Protein AF-A0A7X4HV16-F1 (afdb_monomer_lite)

Secondary structure (DSSP, 8-state):
-------------------------------PPP------EEE-----HHHHHHHHHH----HHHHHHHHHHHHHHTT-S-EEEEE-TTS-EEEEE-S---S-GGGGG-TT-----HHHHHHH---S-GGGGGTTS-EEEEEE-TT-SSEEEEEE-HHHHTTSSPEEEEEETTS-SSSEEEEEE--TTHHHHGGGSPPTT-HHHHHHHHHHHHHHHHHHHHTT-SS-EEETTEEP----TTTT-SEEEEETTEEEEEE-S---TT---EEETTEEE------EEBSSSEEEEEEEESS-TT--B-TTT--SB--SHHHHHHHHHHHHHHHHHHHHTT--B-HHHHHHHHHTT---PPPPSEEPBP-PPPS-TT--------EE--TT-EEE-S---HHHHHHHHHHTTT-SGGGSEEE--GGGTT-HHHHTSEEEEEEEEEEE-SS-EEEE-SS-SS-----SSPPSEEEEEEEEESTT--EEEEEEESEEES--SS-TT-GGGS-EEE-TT----HHHHHHHHHHHH------TTPPPHHHHHHHHHHHHHHHHHHHHS-HHHHHHHHHHHHHHHHTGGGSPTTEEEEEEEEE-SS-EEEEEEEEE-----

Radius of gyration: 42.61 Å; chains: 1; bounding box: 108×91×132 Å

pLDDT: mean 79.89, std 17.04, range [25.81, 97.31]

Structure (mmCIF, N/CA/C/O backbone):
data_AF-A0A7X4HV16-F1
#
_entry.id   AF-A0A7X4HV16-F1
#
loop_
_atom_site.group_PDB
_atom_site.id
_atom_site.type_symbol
_atom_site.label_atom_id
_atom_site.label_alt_id
_atom_site.label_comp_id
_atom_site.label_asym_id
_atom_site.label_entity_id
_atom_site.label_seq_id
_atom_site.pdbx_PDB_ins_code
_atom_site.Cartn_x
_atom_site.Cartn_y
_atom_site.Cartn_z
_atom_site.occupancy
_atom_site.B_iso_or_equiv
_atom_site.auth_seq_id
_atom_site.auth_comp_id
_atom_site.auth_asym_id
_atom_site.auth_atom_id
_atom_site.pdbx_PDB_model_num
ATOM 1 N N . MET A 1 1 ? 21.390 73.905 -62.819 1.00 37.12 1 MET A N 1
ATOM 2 C CA . MET A 1 1 ? 21.971 74.368 -61.535 1.00 37.12 1 MET A CA 1
ATOM 3 C C . MET A 1 1 ? 23.082 73.374 -61.194 1.00 37.12 1 MET A C 1
ATOM 5 O O . MET A 1 1 ? 22.806 72.187 -61.218 1.00 37.12 1 MET A O 1
ATOM 9 N N . ALA A 1 2 ? 24.368 73.739 -61.256 1.00 32.09 2 ALA A N 1
ATOM 10 C CA . ALA A 1 2 ? 25.104 74.540 -60.260 1.00 32.09 2 ALA A CA 1
ATOM 11 C C . ALA A 1 2 ? 25.160 73.794 -58.904 1.00 32.09 2 ALA A C 1
ATOM 13 O O . ALA A 1 2 ? 24.146 73.744 -58.225 1.00 32.09 2 ALA A O 1
ATOM 14 N N . ALA A 1 3 ? 26.215 73.006 -58.633 1.00 33.69 3 ALA A N 1
ATOM 15 C CA . ALA A 1 3 ? 27.475 73.391 -57.943 1.00 33.69 3 ALA A CA 1
ATOM 16 C C . ALA A 1 3 ? 27.354 73.211 -56.399 1.00 33.69 3 ALA A C 1
ATOM 18 O O . ALA A 1 3 ? 26.246 73.260 -55.892 1.00 33.69 3 ALA A O 1
ATOM 19 N N . LEU A 1 4 ? 28.384 72.937 -55.576 1.00 32.44 4 LEU A N 1
ATOM 20 C CA . LEU A 1 4 ? 29.851 73.110 -55.662 1.00 32.44 4 LEU A CA 1
ATOM 21 C C . LEU A 1 4 ? 30.656 71.878 -55.138 1.00 32.44 4 LEU A C 1
ATOM 23 O O . LEU A 1 4 ? 30.097 70.929 -54.600 1.00 32.44 4 LEU A O 1
ATOM 27 N N . ARG A 1 5 ? 32.000 71.937 -55.239 1.00 36.00 5 ARG A N 1
ATOM 28 C CA . ARG A 1 5 ? 32.988 71.161 -54.438 1.00 36.00 5 ARG A CA 1
ATOM 29 C C . ARG A 1 5 ? 33.596 72.038 -53.320 1.00 36.00 5 ARG A C 1
ATOM 31 O O . ARG A 1 5 ? 33.601 73.258 -53.467 1.00 36.00 5 ARG A O 1
ATOM 38 N N . PRO A 1 6 ? 34.258 71.442 -52.309 1.00 46.06 6 PRO A N 1
ATOM 39 C CA . PRO A 1 6 ? 35.743 71.424 -52.279 1.00 46.06 6 PRO A CA 1
ATOM 40 C C . PRO A 1 6 ? 36.296 69.993 -51.970 1.00 46.06 6 PRO A C 1
ATOM 42 O O . PRO A 1 6 ? 35.517 69.122 -51.613 1.00 46.06 6 PRO A O 1
ATOM 45 N N . ARG A 1 7 ? 37.536 69.531 -52.266 1.00 34.34 7 ARG A N 1
ATOM 46 C CA . ARG A 1 7 ? 38.934 70.051 -52.136 1.00 34.34 7 ARG A CA 1
ATOM 47 C C . ARG A 1 7 ? 39.333 70.283 -50.663 1.00 34.34 7 ARG A C 1
ATOM 49 O O . ARG A 1 7 ? 38.514 70.786 -49.922 1.00 34.34 7 ARG A O 1
ATOM 56 N N . LYS A 1 8 ? 40.547 70.022 -50.151 1.00 34.88 8 LYS A N 1
ATOM 57 C CA . LYS A 1 8 ? 41.814 69.317 -50.529 1.00 34.88 8 LYS A CA 1
ATOM 58 C C . LYS A 1 8 ? 42.388 68.769 -49.180 1.00 34.88 8 LYS A C 1
ATOM 60 O O . LYS A 1 8 ? 41.807 69.084 -48.153 1.00 34.88 8 LYS A O 1
ATOM 65 N N . LYS A 1 9 ? 43.467 67.990 -49.010 1.00 31.95 9 LYS A N 1
ATOM 66 C CA . LYS A 1 9 ? 44.723 67.601 -49.721 1.00 31.95 9 LYS A CA 1
ATOM 67 C C . LYS A 1 9 ? 45.042 66.135 -49.226 1.00 31.95 9 LYS A C 1
ATOM 69 O O . LYS A 1 9 ? 44.164 65.570 -48.593 1.00 31.95 9 LYS A O 1
ATOM 74 N N . ALA A 1 10 ? 46.154 65.405 -49.404 1.00 27.88 10 ALA A N 1
ATOM 75 C CA . ALA A 1 10 ? 47.464 65.537 -50.063 1.00 27.88 10 ALA A CA 1
ATOM 76 C C . ALA A 1 10 ? 48.047 64.125 -50.403 1.00 27.88 10 ALA A C 1
ATOM 78 O O . ALA A 1 10 ? 47.382 63.108 -50.239 1.00 27.88 10 ALA A O 1
ATOM 79 N N . SER A 1 11 ? 49.311 64.074 -50.838 1.00 31.70 11 SER A N 1
ATOM 80 C CA . SER A 1 11 ? 50.247 62.920 -50.892 1.00 31.70 11 SER A CA 1
ATOM 81 C C . SER A 1 11 ? 51.679 63.510 -50.737 1.00 31.70 11 SER A C 1
ATOM 83 O O . SER A 1 11 ? 51.756 64.748 -50.803 1.00 31.70 11 SER A O 1
ATOM 85 N N . PRO A 1 12 ? 52.805 62.761 -50.561 1.00 45.25 12 PRO A N 1
ATOM 86 C CA . PRO A 1 12 ? 53.389 61.991 -51.689 1.00 45.25 12 PRO A CA 1
ATOM 87 C C . PRO A 1 12 ? 54.399 60.832 -51.388 1.00 45.25 12 PRO A C 1
ATOM 89 O O . PRO A 1 12 ? 55.075 60.833 -50.369 1.00 45.25 12 PRO A O 1
ATOM 92 N N . ARG A 1 13 ? 54.666 60.013 -52.428 1.00 28.81 13 ARG A N 1
ATOM 93 C CA . ARG A 1 13 ? 55.923 59.248 -52.700 1.00 28.81 13 ARG A CA 1
ATOM 94 C C . ARG A 1 13 ? 56.287 58.080 -51.742 1.00 28.81 13 ARG A C 1
ATOM 96 O O . ARG A 1 13 ? 55.817 58.023 -50.619 1.00 28.81 13 ARG A O 1
ATOM 103 N N . GLY A 1 14 ? 57.103 57.105 -52.170 1.00 27.22 14 GLY A N 1
ATOM 104 C CA . GLY A 1 14 ? 57.819 56.998 -53.455 1.00 27.22 14 GLY A CA 1
ATOM 105 C C . GLY A 1 14 ? 58.230 55.574 -53.859 1.00 27.22 14 GLY A C 1
ATOM 106 O O . GLY A 1 14 ? 58.212 54.655 -53.050 1.00 27.22 14 GLY A O 1
ATOM 107 N N . ASP A 1 15 ? 58.585 55.436 -55.136 1.00 29.45 15 ASP A N 1
ATOM 108 C CA . ASP A 1 15 ? 59.075 54.224 -55.811 1.00 29.45 15 ASP A CA 1
ATOM 109 C C . ASP A 1 15 ? 60.588 54.008 -55.589 1.00 29.45 15 ASP A C 1
ATOM 111 O O . ASP A 1 15 ? 61.323 55.001 -55.532 1.00 29.45 15 ASP A O 1
ATOM 115 N N . ARG A 1 16 ? 61.037 52.735 -55.513 1.00 27.75 16 ARG A N 1
ATOM 116 C CA . ARG A 1 16 ? 62.302 52.268 -56.131 1.00 27.75 16 ARG A CA 1
ATOM 117 C C . ARG A 1 16 ? 62.565 50.749 -56.085 1.00 27.75 16 ARG A C 1
ATOM 119 O O . ARG A 1 16 ? 62.785 50.174 -55.026 1.00 27.75 16 ARG A O 1
ATOM 126 N N . SER A 1 17 ? 62.696 50.180 -57.286 1.00 27.27 17 SER A N 1
ATOM 127 C CA . SER A 1 17 ? 63.726 49.211 -57.733 1.00 27.27 17 SER A CA 1
ATOM 128 C C . SER A 1 17 ? 64.003 47.894 -56.969 1.00 27.27 17 SER A C 1
ATOM 130 O O . SER A 1 17 ? 64.670 47.865 -55.936 1.00 27.27 17 SER A O 1
ATOM 132 N N . GLN A 1 18 ? 63.676 46.798 -57.664 1.00 31.08 18 GLN A N 1
ATOM 133 C CA . GLN A 1 18 ? 64.373 45.492 -57.734 1.00 31.08 18 GLN A CA 1
ATOM 134 C C . GLN A 1 18 ? 65.922 45.637 -57.859 1.00 31.08 18 GLN A C 1
ATOM 136 O O . GLN A 1 18 ? 66.382 46.698 -58.295 1.00 31.08 18 GLN A O 1
ATOM 141 N N . PRO A 1 19 ? 66.744 44.597 -57.562 1.00 33.56 19 PRO A N 1
ATOM 142 C CA . PRO A 1 19 ? 66.924 43.505 -58.539 1.00 33.56 19 PRO A CA 1
ATOM 143 C C . PRO A 1 19 ? 67.176 42.083 -57.981 1.00 33.56 19 PRO A C 1
ATOM 145 O O . PRO A 1 19 ? 67.704 41.885 -56.888 1.00 33.56 19 PRO A O 1
ATOM 148 N N . ASP A 1 20 ? 66.894 41.084 -58.820 1.00 30.86 20 ASP A N 1
ATOM 149 C CA . ASP A 1 20 ? 67.261 39.673 -58.640 1.00 30.86 20 ASP A CA 1
ATOM 150 C C . ASP A 1 20 ? 68.774 39.395 -58.685 1.00 30.86 20 ASP A C 1
ATOM 152 O O . ASP A 1 20 ? 69.504 39.990 -59.484 1.00 30.86 20 ASP A O 1
ATOM 156 N N . ARG A 1 21 ? 69.219 38.351 -57.962 1.00 26.34 21 ARG A N 1
ATOM 157 C CA . ARG A 1 21 ? 70.423 37.568 -58.315 1.00 26.34 21 ARG A CA 1
ATOM 158 C C . ARG A 1 21 ? 70.279 36.060 -58.048 1.00 26.34 21 ARG A C 1
ATOM 160 O O . ARG A 1 21 ? 70.651 35.564 -56.995 1.00 26.34 21 ARG A O 1
ATOM 167 N N . TYR A 1 22 ? 69.826 35.349 -59.083 1.00 26.64 22 TYR A N 1
ATOM 168 C CA . TYR A 1 22 ? 70.366 34.065 -59.569 1.00 26.64 22 TYR A CA 1
ATOM 169 C C . TYR A 1 22 ? 70.964 33.057 -58.559 1.00 26.64 22 TYR A C 1
ATOM 171 O O . TYR A 1 22 ? 72.114 33.208 -58.143 1.00 26.64 22 TYR A O 1
ATOM 179 N N . ARG A 1 23 ? 70.319 31.883 -58.434 1.00 25.81 23 ARG A N 1
ATOM 180 C CA . ARG A 1 23 ? 70.804 30.614 -59.046 1.00 25.81 23 ARG A CA 1
ATOM 181 C C . ARG A 1 23 ? 69.811 29.448 -58.859 1.00 25.81 23 ARG A C 1
ATOM 183 O O . ARG A 1 23 ? 69.375 29.172 -57.751 1.00 25.81 23 ARG A O 1
ATOM 190 N N . GLN A 1 24 ? 69.554 28.705 -59.937 1.00 34.84 24 GLN A N 1
ATOM 191 C CA . GLN A 1 24 ? 69.221 27.267 -59.907 1.00 34.84 24 GLN A CA 1
ATOM 192 C C . GLN A 1 24 ? 70.369 26.509 -60.621 1.00 34.84 24 GLN A C 1
ATOM 194 O O . GLN A 1 24 ? 71.113 27.156 -61.368 1.00 34.84 24 GLN A O 1
ATOM 199 N N . PRO A 1 25 ? 70.580 25.194 -60.385 1.00 35.16 25 PRO A N 1
ATOM 200 C CA . PRO A 1 25 ? 69.787 24.176 -61.087 1.00 35.16 25 PRO A CA 1
ATOM 201 C C . PRO A 1 25 ? 69.388 22.929 -60.264 1.00 35.16 25 PRO A C 1
ATOM 203 O O . PRO A 1 25 ? 70.002 22.553 -59.272 1.00 35.16 25 PRO A O 1
ATOM 206 N N . TRP A 1 26 ? 68.357 22.268 -60.784 1.00 28.33 26 TRP A N 1
ATOM 207 C CA . TRP A 1 26 ? 67.747 20.989 -60.413 1.00 28.33 26 TRP A CA 1
ATOM 208 C C . TRP A 1 26 ? 68.694 19.803 -60.149 1.00 28.33 26 TRP A C 1
ATOM 210 O O . TRP A 1 26 ? 69.627 19.582 -60.924 1.00 28.33 26 TRP A O 1
ATOM 220 N N . ARG A 1 27 ? 68.293 18.911 -59.222 1.00 27.53 27 ARG A N 1
ATOM 221 C CA . ARG A 1 27 ? 68.178 17.448 -59.457 1.00 27.53 27 ARG A CA 1
ATOM 222 C C . ARG A 1 27 ? 67.423 16.716 -58.329 1.00 27.53 27 ARG A C 1
ATOM 224 O O . ARG A 1 27 ? 67.460 17.150 -57.187 1.00 27.53 27 ARG A O 1
ATOM 231 N N . SER A 1 28 ? 66.826 15.574 -58.693 1.00 26.91 28 SER A N 1
ATOM 232 C CA . SER A 1 28 ? 66.289 14.504 -57.823 1.00 26.91 28 SER A CA 1
ATOM 233 C C . SER A 1 28 ? 65.036 14.804 -56.978 1.00 26.91 28 SER A C 1
ATOM 235 O O . SER A 1 28 ? 65.083 15.547 -56.007 1.00 26.91 28 SER A O 1
ATOM 237 N N . ALA A 1 29 ? 63.936 14.106 -57.285 1.00 36.03 29 ALA A N 1
ATOM 238 C CA . ALA A 1 29 ? 62.800 13.905 -56.377 1.00 36.03 29 ALA A CA 1
ATOM 239 C C . ALA A 1 29 ? 62.928 12.545 -55.666 1.00 36.03 29 ALA A C 1
ATOM 241 O O . ALA A 1 29 ? 63.441 11.596 -56.266 1.00 36.03 29 ALA A O 1
ATOM 242 N N . PRO A 1 30 ? 62.470 12.437 -54.409 1.00 32.16 30 PRO A N 1
ATOM 243 C CA . PRO A 1 30 ? 61.466 11.410 -54.081 1.00 32.16 30 PRO A CA 1
ATOM 244 C C . PRO A 1 30 ? 60.491 11.858 -52.960 1.00 32.16 30 PRO A C 1
ATOM 246 O O . PRO A 1 30 ? 60.698 12.902 -52.346 1.00 32.16 30 PRO A O 1
ATOM 249 N N . PRO A 1 31 ? 59.514 11.022 -52.565 1.00 32.12 31 PRO A N 1
ATOM 250 C CA . PRO A 1 31 ? 58.581 10.250 -53.383 1.00 32.12 31 PRO A CA 1
ATOM 251 C C . PRO A 1 31 ? 57.127 10.729 -53.145 1.00 32.12 31 PRO A C 1
ATOM 253 O O . PRO A 1 31 ? 56.866 11.594 -52.311 1.00 32.12 31 PRO A O 1
ATOM 256 N N . ARG A 1 32 ? 56.140 10.132 -53.828 1.00 44.41 32 ARG A N 1
ATOM 257 C CA . ARG A 1 32 ? 54.727 10.299 -53.436 1.00 44.41 32 ARG A CA 1
ATOM 258 C C . ARG A 1 32 ? 54.482 9.596 -52.096 1.00 44.41 32 ARG A C 1
ATOM 260 O O . ARG A 1 32 ? 54.559 8.372 -52.047 1.00 44.41 32 ARG A O 1
ATOM 267 N N . GLN A 1 33 ? 54.131 10.339 -51.050 1.00 32.84 33 GLN A N 1
ATOM 268 C CA . GLN A 1 33 ? 53.387 9.768 -49.924 1.00 32.84 33 GLN A CA 1
ATOM 269 C C . GLN A 1 33 ? 51.906 9.710 -50.311 1.00 32.84 33 GLN A C 1
ATOM 271 O O . GLN A 1 33 ? 51.358 10.690 -50.819 1.00 32.84 33 GLN A O 1
ATOM 276 N N . GLY A 1 34 ? 51.273 8.551 -50.127 1.00 29.36 34 GLY A N 1
ATOM 277 C CA . GLY A 1 34 ? 49.829 8.419 -50.291 1.00 29.36 34 GLY A CA 1
ATOM 278 C C . GLY A 1 34 ? 49.118 9.086 -49.118 1.00 29.36 34 GLY A C 1
ATOM 279 O O . GLY A 1 34 ? 49.434 8.791 -47.968 1.00 29.36 34 GLY A O 1
ATOM 280 N N . ALA A 1 35 ? 48.172 9.978 -49.404 1.00 33.28 35 ALA A N 1
ATOM 281 C CA . ALA A 1 35 ? 47.240 10.453 -48.392 1.00 33.28 35 ALA A CA 1
ATOM 282 C C . ALA A 1 35 ? 46.207 9.349 -48.147 1.00 33.28 35 ALA A C 1
ATOM 284 O O . ALA A 1 35 ? 45.350 9.105 -48.996 1.00 33.28 35 ALA A O 1
ATOM 285 N N . ASP A 1 36 ? 46.310 8.680 -47.001 1.00 34.91 36 ASP A N 1
ATOM 286 C CA . ASP A 1 36 ? 45.344 7.674 -46.560 1.00 34.91 36 ASP A CA 1
ATOM 287 C C . ASP A 1 36 ? 44.081 8.401 -46.060 1.00 34.91 36 ASP A C 1
ATOM 289 O O . ASP A 1 36 ? 43.911 8.699 -44.874 1.00 34.91 36 ASP A O 1
ATOM 293 N N . MET A 1 37 ? 43.248 8.829 -47.015 1.00 35.53 37 MET A N 1
ATOM 294 C CA . MET A 1 37 ? 42.038 9.610 -46.764 1.00 35.53 37 MET A CA 1
ATOM 295 C C . MET A 1 37 ? 40.964 8.739 -46.108 1.00 35.53 37 MET A C 1
ATOM 297 O O . MET A 1 37 ? 40.119 8.158 -46.785 1.00 35.53 37 MET A O 1
ATOM 301 N N . LYS A 1 38 ? 40.969 8.703 -44.772 1.00 49.31 38 LYS A N 1
ATOM 302 C CA . LYS A 1 38 ? 39.785 8.333 -43.982 1.00 49.31 38 LYS A CA 1
ATOM 303 C C . LYS A 1 38 ? 38.609 9.219 -44.393 1.00 49.31 38 LYS A C 1
ATOM 305 O O . LYS A 1 38 ? 38.786 10.432 -44.540 1.00 49.31 38 LYS A O 1
ATOM 310 N N . ASN A 1 39 ? 37.420 8.642 -44.543 1.00 56.84 39 ASN A N 1
ATOM 311 C CA . ASN A 1 39 ? 36.247 9.368 -45.029 1.00 56.84 39 ASN A CA 1
ATOM 312 C C . ASN A 1 39 ? 35.623 10.200 -43.902 1.00 56.84 39 ASN A C 1
ATOM 314 O O . ASN A 1 39 ? 34.640 9.813 -43.273 1.00 56.84 39 ASN A O 1
ATOM 318 N N . GLN A 1 40 ? 36.207 11.370 -43.643 1.00 65.00 40 GLN A N 1
ATOM 319 C CA . GLN A 1 40 ? 35.671 12.326 -42.678 1.00 65.00 40 GLN A CA 1
ATOM 320 C C . GLN A 1 40 ? 34.411 12.997 -43.232 1.00 65.00 40 GLN A C 1
ATOM 322 O O . GLN A 1 40 ? 34.467 13.723 -44.223 1.00 65.00 40 GLN A O 1
ATOM 327 N N . THR A 1 41 ? 33.278 12.763 -42.570 1.00 84.75 41 THR A N 1
ATOM 328 C CA . THR A 1 41 ? 31.981 13.371 -42.908 1.00 84.75 41 THR A CA 1
ATOM 329 C C . THR A 1 41 ? 31.544 14.273 -41.761 1.00 84.75 41 THR A C 1
ATOM 331 O O . THR A 1 41 ? 31.511 13.829 -40.617 1.00 84.75 41 THR A O 1
ATOM 334 N N . GLU A 1 42 ? 31.206 15.534 -42.028 1.00 88.81 42 GLU A N 1
ATOM 335 C CA . GLU A 1 42 ? 30.655 16.421 -40.996 1.00 88.81 42 GLU A CA 1
ATOM 336 C C . GLU A 1 42 ? 29.130 16.308 -40.907 1.00 88.81 42 GLU A C 1
ATOM 338 O O . GLU A 1 42 ? 28.430 16.376 -41.917 1.00 88.81 42 GLU A O 1
ATOM 343 N N . ILE A 1 43 ? 28.615 16.214 -39.680 1.00 87.25 43 ILE A N 1
ATOM 344 C CA . ILE A 1 43 ? 27.185 16.315 -39.367 1.00 87.25 43 ILE A CA 1
ATOM 345 C C . ILE A 1 43 ? 26.925 17.514 -38.446 1.00 87.25 43 ILE A C 1
ATOM 347 O O . ILE A 1 43 ? 27.764 17.890 -37.626 1.00 87.25 43 ILE A O 1
ATOM 351 N N . ARG A 1 44 ? 25.751 18.140 -38.563 1.00 85.50 44 ARG A N 1
ATOM 352 C CA . ARG A 1 44 ? 25.343 19.293 -37.743 1.00 85.50 44 ARG A CA 1
ATOM 353 C C . ARG A 1 44 ? 23.859 19.197 -37.409 1.00 85.50 44 ARG A C 1
ATOM 355 O O . ARG A 1 44 ? 23.064 18.784 -38.251 1.00 85.50 44 ARG A O 1
ATOM 362 N N . ALA A 1 45 ? 23.485 19.599 -36.195 1.00 77.75 45 ALA A N 1
ATOM 363 C CA . ALA A 1 45 ? 22.093 19.568 -35.769 1.00 77.75 45 ALA A CA 1
ATOM 364 C C . ALA A 1 45 ? 21.207 20.513 -36.591 1.00 77.75 45 ALA A C 1
ATOM 366 O O . ALA A 1 45 ? 21.502 21.700 -36.736 1.00 77.75 45 ALA A O 1
ATOM 367 N N . CYS A 1 46 ? 20.104 19.969 -37.105 1.00 66.62 46 CYS A N 1
ATOM 368 C CA . CYS A 1 46 ? 19.111 20.698 -37.889 1.00 66.62 46 CYS A CA 1
ATOM 369 C C . CYS A 1 46 ? 17.930 21.080 -36.987 1.00 66.62 46 CYS A C 1
ATOM 371 O O . CYS A 1 46 ? 16.906 20.400 -36.968 1.00 66.62 46 CYS A O 1
ATOM 373 N N . ILE A 1 47 ? 18.103 22.149 -36.206 1.00 63.31 47 ILE A N 1
ATOM 374 C CA . ILE A 1 47 ? 17.125 22.649 -35.227 1.00 63.31 47 ILE A CA 1
ATOM 375 C C . ILE A 1 47 ? 16.870 24.135 -35.496 1.00 63.31 47 ILE A C 1
ATOM 377 O O . ILE A 1 47 ? 17.794 24.870 -35.842 1.00 63.31 47 ILE A O 1
ATOM 381 N N . ASP A 1 48 ? 15.632 24.595 -35.302 1.00 57.06 48 ASP A N 1
ATOM 382 C CA . ASP A 1 48 ? 15.330 26.028 -35.278 1.00 57.06 48 ASP A CA 1
ATOM 383 C C . ASP A 1 48 ? 16.090 26.731 -34.123 1.00 57.06 48 ASP A C 1
ATOM 385 O O . ASP A 1 48 ? 16.023 26.258 -32.979 1.00 57.06 48 ASP A O 1
ATOM 389 N N . PRO A 1 49 ? 16.784 27.863 -34.360 1.00 53.31 49 PRO A N 1
ATOM 390 C CA . PRO A 1 49 ? 17.554 28.555 -33.323 1.00 53.31 49 PRO A CA 1
ATOM 391 C C . PRO A 1 49 ? 16.760 28.928 -32.058 1.00 53.31 49 PRO A C 1
ATOM 393 O O . PRO A 1 49 ? 17.325 28.925 -30.966 1.00 53.31 49 PRO A O 1
ATOM 396 N N . ALA A 1 50 ? 15.452 29.195 -32.157 1.00 52.09 50 ALA A N 1
ATOM 397 C CA . ALA A 1 50 ? 14.594 29.512 -31.012 1.00 52.09 50 ALA A CA 1
ATOM 398 C C . ALA A 1 50 ? 14.106 28.268 -30.236 1.00 52.09 50 ALA A C 1
ATOM 400 O O . ALA A 1 50 ? 13.514 28.401 -29.156 1.00 52.09 50 ALA A O 1
ATOM 401 N N . ALA A 1 51 ? 14.354 27.060 -30.755 1.00 54.47 51 ALA A N 1
ATOM 402 C CA . ALA A 1 51 ? 14.172 25.798 -30.039 1.00 54.47 51 ALA A CA 1
ATOM 403 C C . ALA A 1 51 ? 15.461 25.333 -29.332 1.00 54.47 51 ALA A C 1
ATOM 405 O O . ALA A 1 51 ? 15.372 24.743 -28.256 1.00 54.47 51 ALA A O 1
ATOM 406 N N . VAL A 1 52 ? 16.648 25.651 -29.863 1.00 55.97 52 VAL A N 1
ATOM 407 C CA . VAL A 1 52 ? 17.963 25.248 -29.312 1.00 55.97 52 VAL A CA 1
ATOM 408 C C . VAL A 1 52 ? 18.142 25.619 -27.827 1.00 55.97 52 VAL A C 1
ATOM 410 O O . VAL A 1 52 ? 18.468 24.761 -27.001 1.00 55.97 52 VAL A O 1
ATOM 413 N N . ASP A 1 53 ? 17.857 26.867 -27.449 1.00 53.81 53 ASP A N 1
ATOM 414 C CA . ASP A 1 53 ? 17.979 27.331 -26.054 1.00 53.81 53 ASP A CA 1
ATOM 415 C C . ASP A 1 53 ? 16.859 26.805 -25.127 1.00 53.81 53 ASP A C 1
ATOM 417 O O . ASP A 1 53 ? 16.925 26.968 -23.905 1.00 53.81 53 ASP A O 1
ATOM 421 N N . LYS A 1 54 ? 15.830 26.153 -25.688 1.00 56.97 54 LYS A N 1
ATOM 422 C CA . LYS A 1 54 ? 14.775 25.449 -24.939 1.00 56.97 54 LYS A CA 1
ATOM 423 C C . LYS A 1 54 ? 15.124 23.972 -24.751 1.00 56.97 54 LYS A C 1
ATOM 425 O O . LYS A 1 54 ? 14.993 23.467 -23.641 1.00 56.97 54 LYS A O 1
ATOM 430 N N . VAL A 1 55 ? 15.645 23.309 -25.789 1.00 56.28 55 VAL A N 1
ATOM 431 C CA . VAL A 1 55 ? 16.168 21.927 -25.759 1.00 56.28 55 VAL A CA 1
ATOM 432 C C . VAL A 1 55 ? 17.118 21.739 -24.574 1.00 56.28 55 VAL A C 1
ATOM 434 O O . VAL A 1 55 ? 16.885 20.885 -23.722 1.00 56.28 55 VAL A O 1
ATOM 437 N N . THR A 1 56 ? 18.119 22.609 -24.423 1.00 56.12 56 THR A N 1
ATOM 438 C CA . THR A 1 56 ? 19.091 22.520 -23.315 1.00 56.12 56 THR A CA 1
ATOM 439 C C . THR A 1 56 ? 18.494 22.759 -21.921 1.00 56.12 56 THR A C 1
ATOM 441 O O . THR A 1 56 ? 19.141 22.423 -20.926 1.00 56.12 56 THR A O 1
ATOM 444 N N . ARG A 1 57 ? 17.273 23.306 -21.812 1.00 57.97 57 ARG A N 1
ATOM 445 C CA . ARG A 1 57 ? 16.520 23.461 -20.552 1.00 57.97 57 ARG A CA 1
ATOM 446 C C . ARG A 1 57 ? 15.585 22.283 -20.273 1.00 57.97 57 ARG A C 1
ATOM 448 O O . ARG A 1 57 ? 15.442 21.927 -19.110 1.00 57.97 57 ARG A O 1
ATOM 455 N N . PHE A 1 58 ? 14.997 21.674 -21.305 1.00 54.44 58 PHE A N 1
ATOM 456 C CA . PHE A 1 58 ? 14.170 20.471 -21.165 1.00 54.44 58 PHE A CA 1
ATOM 457 C C . PHE A 1 58 ? 15.005 19.232 -20.803 1.00 54.44 58 PHE A C 1
ATOM 459 O O . PHE A 1 58 ? 14.609 18.468 -19.928 1.00 54.44 58 PHE A O 1
ATOM 466 N N . PHE A 1 59 ? 16.191 19.055 -21.398 1.00 58.94 59 PHE A N 1
ATOM 467 C CA . PHE A 1 59 ? 17.060 17.904 -21.118 1.00 58.94 59 PHE A CA 1
ATOM 468 C C . PHE A 1 59 ? 18.019 18.164 -19.950 1.00 58.94 59 PHE A C 1
ATOM 470 O O . PHE A 1 59 ? 19.233 18.275 -20.118 1.00 58.94 59 PHE A O 1
ATOM 477 N N . ASN A 1 60 ? 17.465 18.248 -18.739 1.00 59.25 60 ASN A N 1
ATOM 478 C CA . ASN A 1 60 ? 18.220 18.090 -17.491 1.00 59.25 60 ASN A CA 1
ATOM 479 C C . ASN A 1 60 ? 18.058 16.656 -16.956 1.00 59.25 60 ASN A C 1
ATOM 481 O O . ASN A 1 60 ? 17.572 16.455 -15.844 1.00 59.25 60 ASN A O 1
ATOM 485 N N . ALA A 1 61 ? 18.408 15.672 -17.787 1.00 68.56 61 ALA A N 1
ATOM 486 C CA . ALA A 1 61 ? 18.245 14.259 -17.467 1.00 68.56 61 ALA A CA 1
ATOM 487 C C . ALA A 1 61 ? 19.160 13.826 -16.309 1.00 68.56 61 ALA A C 1
ATOM 489 O O . ALA A 1 61 ? 20.330 14.214 -16.242 1.00 68.56 61 ALA A O 1
ATOM 490 N N . SER A 1 62 ? 18.637 12.989 -15.414 1.00 82.12 62 SER A N 1
ATOM 491 C CA . SER A 1 62 ? 19.455 12.233 -14.465 1.00 82.12 62 SER A CA 1
ATOM 492 C C . SER A 1 62 ? 20.244 11.126 -15.178 1.00 82.12 62 SER A C 1
ATOM 494 O O . SER A 1 62 ? 19.945 10.750 -16.316 1.00 82.12 62 SER A O 1
ATOM 496 N N . THR A 1 63 ? 21.238 10.553 -14.496 1.00 86.75 63 THR A N 1
ATOM 497 C CA . THR A 1 63 ? 21.971 9.370 -14.979 1.00 86.75 63 THR A CA 1
ATOM 498 C C . THR A 1 63 ? 21.016 8.202 -15.275 1.00 86.75 63 THR A C 1
ATOM 500 O O . THR A 1 63 ? 21.178 7.518 -16.280 1.00 86.75 63 THR A O 1
ATOM 503 N N . GLU A 1 64 ? 19.960 8.036 -14.472 1.00 87.19 64 GLU A N 1
ATOM 504 C CA . GLU A 1 64 ? 18.903 7.035 -14.676 1.00 87.19 64 GLU A CA 1
ATOM 505 C C . GLU A 1 64 ? 18.046 7.323 -15.921 1.00 87.19 64 GLU A C 1
ATOM 507 O O . GLU A 1 64 ? 17.893 6.447 -16.765 1.00 87.19 64 GLU A O 1
ATOM 512 N N . GLN A 1 65 ? 17.560 8.558 -16.093 1.00 83.25 65 GLN A N 1
ATOM 513 C CA . GLN A 1 65 ? 16.769 8.961 -17.268 1.00 83.25 65 GLN A CA 1
ATOM 514 C C . GLN A 1 65 ? 17.575 8.849 -18.571 1.00 83.25 65 GLN A C 1
ATOM 516 O O . GLN A 1 65 ? 17.047 8.474 -19.617 1.00 83.25 65 GLN A O 1
ATOM 521 N N . THR A 1 66 ? 18.879 9.132 -18.501 1.00 86.88 66 THR A N 1
ATOM 522 C CA . THR A 1 66 ? 19.805 8.968 -19.630 1.00 86.88 66 THR A CA 1
ATOM 523 C C . THR A 1 66 ? 19.954 7.490 -20.000 1.00 86.88 66 THR A C 1
ATOM 525 O O . THR A 1 66 ? 19.888 7.142 -21.178 1.00 86.88 66 THR A O 1
ATOM 528 N N . LEU A 1 67 ? 20.088 6.606 -19.003 1.00 90.25 67 LEU A N 1
ATOM 529 C CA . LEU A 1 67 ? 20.101 5.156 -19.213 1.00 90.25 67 LEU A CA 1
ATOM 530 C C . LEU A 1 67 ? 18.763 4.651 -19.778 1.00 90.25 67 LEU A C 1
ATOM 532 O O . LEU A 1 67 ? 18.781 3.882 -20.733 1.00 90.25 67 LEU A O 1
ATOM 536 N N . GLN A 1 68 ? 17.621 5.114 -19.260 1.00 88.19 68 GLN A N 1
ATOM 537 C CA . GLN A 1 68 ? 16.281 4.738 -19.734 1.00 88.19 68 GLN A CA 1
ATOM 538 C C . GLN A 1 68 ? 16.078 5.062 -21.225 1.00 88.19 68 GLN A C 1
ATOM 540 O O . GLN A 1 68 ? 15.657 4.186 -21.980 1.00 88.19 68 GLN A O 1
ATOM 545 N N . GLU A 1 69 ? 16.428 6.266 -21.693 1.00 87.06 69 GLU A N 1
ATOM 546 C CA . GLU A 1 69 ? 16.316 6.610 -23.123 1.00 87.06 69 GLU A CA 1
ATOM 547 C C . GLU A 1 69 ? 17.291 5.809 -24.006 1.00 87.06 69 GLU A C 1
ATOM 549 O O . GLU A 1 69 ? 16.902 5.361 -25.086 1.00 87.06 69 GLU A O 1
ATOM 554 N N . ILE A 1 70 ? 18.536 5.573 -23.570 1.00 90.44 70 ILE A N 1
ATOM 555 C CA . ILE A 1 70 ? 19.502 4.761 -24.338 1.00 90.44 70 ILE A CA 1
ATOM 556 C C . ILE A 1 70 ? 19.035 3.300 -24.429 1.00 90.44 70 ILE A C 1
ATOM 558 O O . ILE A 1 70 ? 19.035 2.729 -25.520 1.00 90.44 70 ILE A O 1
ATOM 562 N N . LEU A 1 71 ? 18.565 2.717 -23.321 1.00 92.50 71 LEU A N 1
ATOM 563 C CA . LEU A 1 71 ? 18.005 1.365 -23.280 1.00 92.50 71 LEU A CA 1
ATOM 564 C C . LEU A 1 71 ? 16.762 1.246 -24.175 1.00 92.50 71 LEU A C 1
ATOM 566 O O . LEU A 1 71 ? 16.680 0.327 -24.987 1.00 92.50 71 LEU A O 1
ATOM 570 N N . GLN A 1 72 ? 15.831 2.206 -24.139 1.00 88.31 72 GLN A N 1
ATOM 571 C CA . GLN A 1 72 ? 14.709 2.214 -25.088 1.00 88.31 72 GLN A CA 1
ATOM 572 C C . GLN A 1 72 ? 15.181 2.258 -26.553 1.00 88.31 72 GLN A C 1
ATOM 574 O O . GLN A 1 72 ? 14.572 1.620 -27.409 1.00 88.31 72 GLN A O 1
ATOM 579 N N . ASN A 1 73 ? 16.259 2.979 -26.872 1.00 88.75 73 ASN A N 1
ATOM 580 C CA . ASN A 1 73 ? 16.775 3.045 -28.242 1.00 88.75 73 ASN A CA 1
ATOM 581 C C . ASN A 1 73 ? 17.449 1.733 -28.688 1.00 88.75 73 ASN A C 1
ATOM 583 O O . ASN A 1 73 ? 17.257 1.338 -29.836 1.00 88.75 73 ASN A O 1
ATOM 587 N N . ALA A 1 74 ? 18.117 1.008 -27.784 1.00 91.69 74 ALA A N 1
ATOM 588 C CA . ALA A 1 74 ? 18.570 -0.369 -28.019 1.00 91.69 74 ALA A CA 1
ATOM 589 C C . ALA A 1 74 ? 17.388 -1.338 -28.237 1.00 91.69 74 ALA A C 1
ATOM 591 O O . ALA A 1 74 ? 17.397 -2.173 -29.138 1.00 91.69 74 ALA A O 1
ATOM 592 N N . ARG A 1 75 ? 16.295 -1.186 -27.478 1.00 91.81 75 ARG A N 1
ATOM 593 C CA . ARG A 1 75 ? 15.056 -1.943 -27.726 1.00 91.81 75 ARG A CA 1
ATOM 594 C C . ARG A 1 75 ? 14.485 -1.663 -29.125 1.00 91.81 75 ARG A C 1
ATOM 596 O O . ARG A 1 75 ? 14.032 -2.580 -29.806 1.00 91.81 75 ARG A O 1
ATOM 603 N N . ARG A 1 76 ? 14.517 -0.397 -29.562 1.00 87.44 76 ARG A N 1
ATOM 604 C CA . ARG A 1 76 ? 14.019 0.067 -30.874 1.00 87.44 76 ARG A CA 1
ATOM 605 C C . ARG A 1 76 ? 14.913 -0.333 -32.054 1.00 87.44 76 ARG A C 1
ATOM 607 O O . ARG A 1 76 ? 14.383 -0.474 -33.154 1.00 87.44 76 ARG A O 1
ATOM 614 N N . SER A 1 77 ? 16.217 -0.556 -31.848 1.00 88.44 77 SER A N 1
ATOM 615 C CA . SER A 1 77 ? 17.139 -1.110 -32.862 1.00 88.44 77 SER A CA 1
ATOM 616 C C . SER A 1 77 ? 16.960 -2.621 -33.082 1.00 88.44 77 SER A C 1
ATOM 618 O O . SER A 1 77 ? 17.637 -3.203 -33.931 1.00 88.44 77 SER A O 1
ATOM 620 N N . GLY A 1 78 ? 16.057 -3.274 -32.339 1.00 90.56 78 GLY A N 1
ATOM 621 C CA . GLY A 1 78 ? 15.827 -4.717 -32.431 1.00 90.56 78 GLY A CA 1
ATOM 622 C C . GLY A 1 78 ? 16.955 -5.555 -31.826 1.00 90.56 78 GLY A C 1
ATOM 623 O O . GLY A 1 78 ? 17.158 -6.687 -32.266 1.00 90.56 78 GLY A O 1
ATOM 624 N N . ALA A 1 79 ? 17.692 -5.000 -30.858 1.00 94.19 79 ALA A N 1
ATOM 625 C CA . ALA A 1 79 ? 18.697 -5.718 -30.083 1.00 94.19 79 ALA A CA 1
ATOM 626 C C . ALA A 1 79 ? 18.112 -6.958 -29.377 1.00 94.19 79 ALA A C 1
ATOM 628 O O . ALA A 1 79 ? 16.926 -7.007 -29.035 1.00 94.19 79 ALA A O 1
ATOM 629 N N . THR A 1 80 ? 18.961 -7.952 -29.127 1.00 95.44 80 THR A N 1
ATOM 630 C CA . THR A 1 80 ? 18.654 -9.143 -28.324 1.00 95.44 80 THR A CA 1
ATOM 631 C C . THR A 1 80 ? 19.310 -9.105 -26.943 1.00 95.44 80 THR A C 1
ATOM 633 O O . THR A 1 80 ? 18.842 -9.789 -26.035 1.00 95.44 80 THR A O 1
ATOM 636 N N . THR A 1 81 ? 20.347 -8.281 -26.754 1.00 95.75 81 THR A N 1
ATOM 637 C CA . THR A 1 81 ? 21.051 -8.089 -25.479 1.00 95.75 81 THR A CA 1
ATOM 638 C C . THR A 1 81 ? 21.642 -6.679 -25.380 1.00 95.75 81 THR A C 1
ATOM 640 O O . THR A 1 81 ? 21.882 -6.016 -26.387 1.00 95.75 81 THR A O 1
ATOM 643 N N . VAL A 1 82 ? 21.910 -6.210 -24.160 1.00 97.19 82 VAL A N 1
ATOM 644 C CA . VAL A 1 82 ? 22.639 -4.954 -23.918 1.00 97.19 82 VAL A CA 1
ATOM 645 C C . VAL A 1 82 ? 23.768 -5.180 -22.914 1.00 97.19 82 VAL A C 1
ATOM 647 O O . VAL A 1 82 ? 23.570 -5.832 -21.894 1.00 97.19 82 VAL A O 1
ATOM 650 N N . GLU A 1 83 ? 24.942 -4.613 -23.173 1.00 97.12 83 GLU A N 1
ATOM 651 C CA . GLU A 1 83 ? 26.055 -4.555 -22.221 1.00 97.12 83 GLU A CA 1
ATOM 652 C C . GLU A 1 83 ? 26.232 -3.132 -21.681 1.00 97.12 83 GLU A C 1
ATOM 654 O O . GLU A 1 83 ? 26.276 -2.173 -22.450 1.00 97.12 83 GLU A O 1
ATOM 659 N N . ILE A 1 84 ? 26.355 -2.999 -20.360 1.00 96.44 84 ILE A N 1
ATOM 660 C CA . ILE A 1 84 ? 26.685 -1.761 -19.649 1.00 96.44 84 ILE A CA 1
ATOM 661 C C . ILE A 1 84 ? 28.063 -1.931 -19.000 1.00 96.44 84 ILE A C 1
ATOM 663 O O . ILE A 1 84 ? 28.248 -2.794 -18.142 1.00 96.44 84 ILE A O 1
ATOM 667 N N . THR A 1 85 ? 29.013 -1.070 -19.351 1.00 94.06 85 THR A N 1
ATOM 668 C CA . THR A 1 85 ? 30.368 -1.056 -18.783 1.00 94.06 85 THR A CA 1
ATOM 669 C C . THR A 1 85 ? 30.645 0.274 -18.088 1.00 94.06 85 THR A C 1
ATOM 671 O O . THR A 1 85 ? 30.357 1.344 -18.626 1.00 94.06 85 THR A O 1
ATOM 674 N N . THR A 1 86 ? 31.207 0.206 -16.881 1.00 91.75 86 THR A N 1
ATOM 675 C CA . THR A 1 86 ? 31.761 1.355 -16.151 1.00 91.75 86 THR A CA 1
ATOM 676 C C . THR A 1 86 ? 33.257 1.451 -16.444 1.00 91.75 86 THR A C 1
ATOM 678 O O . THR A 1 86 ? 34.021 0.591 -15.997 1.00 91.75 86 THR A O 1
ATOM 681 N N . GLU A 1 87 ? 33.671 2.472 -17.186 1.00 88.06 87 GLU A N 1
ATOM 682 C CA . GLU A 1 87 ? 35.069 2.657 -17.592 1.00 88.06 87 GLU A CA 1
ATOM 683 C C . GLU A 1 87 ? 35.950 3.147 -16.425 1.00 88.06 87 GLU A C 1
ATOM 685 O O . GLU A 1 87 ? 35.449 3.648 -15.413 1.00 88.06 87 GLU A O 1
ATOM 690 N N . ASP A 1 88 ? 37.278 3.040 -16.555 1.00 84.31 88 ASP A N 1
ATOM 691 C CA . ASP A 1 88 ? 38.218 3.521 -15.530 1.00 84.31 88 ASP A CA 1
ATOM 692 C C . ASP A 1 88 ? 38.212 5.061 -15.390 1.00 84.31 88 ASP A C 1
ATOM 694 O O . ASP A 1 88 ? 38.346 5.577 -14.276 1.00 84.31 88 ASP A O 1
ATOM 698 N N . ASP A 1 89 ? 37.945 5.793 -16.480 1.00 84.44 89 ASP A N 1
ATOM 699 C CA . ASP A 1 89 ? 37.762 7.256 -16.494 1.00 84.44 89 ASP A CA 1
ATOM 700 C C . ASP A 1 89 ? 36.412 7.749 -15.923 1.00 84.44 89 ASP A C 1
ATOM 702 O O . ASP A 1 89 ? 36.215 8.956 -15.756 1.00 84.44 89 ASP A O 1
ATOM 706 N N . GLY A 1 90 ? 35.498 6.833 -15.580 1.00 87.12 90 GLY A N 1
ATOM 707 C CA . GLY A 1 90 ? 34.181 7.138 -15.016 1.00 87.12 90 GLY A CA 1
ATOM 708 C C . GLY A 1 90 ? 33.051 7.312 -16.026 1.00 87.12 90 GLY A C 1
ATOM 709 O O . GLY A 1 90 ? 31.944 7.687 -15.636 1.00 87.12 90 GLY A O 1
ATOM 710 N N . ARG A 1 91 ? 33.279 7.029 -17.312 1.00 91.12 91 ARG A N 1
ATOM 711 C CA . ARG A 1 91 ? 32.193 6.927 -18.296 1.00 91.12 91 ARG A CA 1
ATOM 712 C C . ARG A 1 91 ? 31.313 5.698 -18.069 1.00 91.12 91 ARG A C 1
ATOM 714 O O . ARG A 1 91 ? 31.744 4.672 -17.543 1.00 91.12 91 ARG A O 1
ATOM 721 N N . LEU A 1 92 ? 30.077 5.804 -18.550 1.00 93.12 92 LEU A N 1
ATOM 722 C CA . LEU A 1 92 ? 29.190 4.676 -18.807 1.00 93.12 92 LEU A CA 1
ATOM 723 C C . LEU A 1 92 ? 29.161 4.404 -20.310 1.00 93.12 92 LEU A C 1
ATOM 725 O O . LEU A 1 92 ? 28.786 5.279 -21.092 1.00 93.12 92 LEU A O 1
ATOM 729 N N . SER A 1 93 ? 29.534 3.186 -20.693 1.00 94.31 93 SER A N 1
ATOM 730 C CA . SER A 1 93 ? 29.423 2.651 -22.050 1.00 94.31 93 SER A CA 1
ATOM 731 C C . SER A 1 93 ? 28.257 1.677 -22.122 1.00 94.31 93 SER A C 1
ATOM 733 O O . SER A 1 93 ? 28.258 0.670 -21.424 1.00 94.31 93 SER A O 1
ATOM 735 N N . ILE A 1 94 ? 27.277 1.950 -22.979 1.00 95.88 94 ILE A N 1
ATOM 736 C CA . ILE A 1 94 ? 26.147 1.057 -23.245 1.00 95.88 94 ILE A CA 1
ATOM 737 C C . ILE A 1 94 ? 26.289 0.551 -24.678 1.00 95.88 94 ILE A C 1
ATOM 739 O O . ILE A 1 94 ? 26.421 1.366 -25.589 1.00 95.88 94 ILE A O 1
ATOM 743 N N . THR A 1 95 ? 26.287 -0.767 -24.879 1.00 96.69 95 THR A N 1
ATOM 744 C CA . THR A 1 95 ? 26.438 -1.420 -26.190 1.00 96.69 95 THR A CA 1
ATOM 745 C C . THR A 1 95 ? 25.243 -2.328 -26.483 1.00 96.69 95 THR A C 1
ATOM 747 O O . THR A 1 95 ? 24.953 -3.211 -25.680 1.00 96.69 95 THR A O 1
ATOM 750 N N . ASP A 1 96 ? 24.581 -2.145 -27.627 1.00 96.25 96 ASP A N 1
ATOM 751 C CA . ASP A 1 96 ? 23.524 -3.024 -28.149 1.00 96.25 96 ASP A CA 1
ATOM 752 C C . ASP A 1 96 ? 23.994 -3.830 -29.373 1.00 96.25 96 ASP A C 1
ATOM 754 O O . ASP A 1 96 ? 24.912 -3.409 -30.077 1.00 96.25 96 ASP A O 1
ATOM 758 N N . ASP A 1 97 ? 23.354 -4.973 -29.639 1.00 95.69 97 ASP A N 1
ATOM 759 C CA . ASP A 1 97 ? 23.610 -5.865 -30.786 1.00 95.69 97 ASP A CA 1
ATOM 760 C C . ASP A 1 97 ? 22.603 -5.694 -31.947 1.00 95.69 97 ASP A C 1
ATOM 762 O O . ASP A 1 97 ? 22.514 -6.549 -32.832 1.00 95.69 97 ASP A O 1
ATOM 766 N N . GLY A 1 98 ? 21.818 -4.611 -31.950 1.00 93.56 98 GLY A N 1
ATOM 767 C CA . GLY A 1 98 ? 20.737 -4.378 -32.908 1.00 93.56 98 GLY A CA 1
ATOM 768 C C . GLY A 1 98 ? 21.198 -4.022 -34.327 1.00 93.56 98 GLY A C 1
ATOM 769 O O . GLY A 1 98 ? 22.312 -4.316 -34.769 1.00 93.56 98 GLY A O 1
ATOM 770 N N . THR A 1 99 ? 20.323 -3.363 -35.091 1.00 92.44 99 THR A N 1
ATOM 771 C CA . THR A 1 99 ? 20.582 -3.017 -36.504 1.00 92.44 99 THR A CA 1
ATOM 772 C C . THR A 1 99 ? 21.759 -2.071 -36.729 1.00 92.44 99 THR A C 1
ATOM 774 O O . THR A 1 99 ? 22.245 -1.995 -37.855 1.00 92.44 99 THR A O 1
ATOM 777 N N . GLY A 1 100 ? 22.192 -1.331 -35.705 1.00 90.56 100 GLY A N 1
ATOM 778 C CA . GLY A 1 100 ? 23.018 -0.137 -35.883 1.00 90.56 100 GLY A CA 1
ATOM 779 C C . GLY A 1 100 ? 22.248 1.010 -36.553 1.00 90.56 100 GLY A C 1
ATOM 780 O O . GLY A 1 100 ? 21.024 0.949 -36.702 1.00 90.56 100 GLY A O 1
ATOM 781 N N . ILE A 1 101 ? 22.976 2.063 -36.932 1.00 89.38 101 ILE A N 1
ATOM 782 C CA . ILE A 1 101 ? 22.447 3.313 -37.496 1.00 89.38 101 ILE A CA 1
ATOM 783 C C . ILE A 1 101 ? 23.153 3.600 -38.832 1.00 89.38 101 ILE A C 1
ATOM 785 O O . ILE A 1 101 ? 24.343 3.915 -38.839 1.00 89.38 101 ILE A O 1
ATOM 789 N N . ASP A 1 102 ? 22.426 3.506 -39.952 1.00 86.94 102 ASP A N 1
ATOM 790 C CA . ASP A 1 102 ? 22.969 3.700 -41.311 1.00 86.94 102 ASP A CA 1
ATOM 791 C C . ASP A 1 102 ? 23.520 5.113 -41.558 1.00 86.94 102 ASP A C 1
ATOM 793 O O . ASP A 1 102 ? 24.648 5.264 -42.025 1.00 86.94 102 ASP A O 1
ATOM 797 N N . ASP A 1 103 ? 22.737 6.145 -41.226 1.00 86.00 103 ASP A N 1
ATOM 798 C CA . ASP A 1 103 ? 23.091 7.556 -41.416 1.00 86.00 103 ASP A CA 1
ATOM 799 C C . ASP A 1 103 ? 23.446 8.222 -40.070 1.00 86.00 103 ASP A C 1
ATOM 801 O O . ASP A 1 103 ? 22.553 8.436 -39.241 1.00 86.00 103 ASP A O 1
ATOM 805 N N . PRO A 1 104 ? 24.717 8.613 -39.840 1.00 86.44 104 PRO A N 1
ATOM 806 C CA . PRO A 1 104 ? 25.124 9.347 -38.643 1.00 86.44 104 PRO A CA 1
ATOM 807 C C . PRO A 1 104 ? 24.364 10.665 -38.434 1.00 86.44 104 PRO A C 1
ATOM 809 O O . PRO A 1 104 ? 24.177 11.086 -37.291 1.00 86.44 104 PRO A O 1
ATOM 812 N N . ALA A 1 105 ? 23.905 11.331 -39.503 1.00 83.06 105 ALA A N 1
ATOM 813 C CA . ALA A 1 105 ? 23.198 12.607 -39.396 1.00 83.06 105 ALA A CA 1
ATOM 814 C C . ALA A 1 105 ? 21.842 12.467 -38.681 1.00 83.06 105 ALA A C 1
ATOM 816 O O . ALA A 1 105 ? 21.379 13.424 -38.051 1.00 83.06 105 ALA A O 1
ATOM 817 N N . ALA A 1 106 ? 21.249 11.265 -38.679 1.00 80.00 106 ALA A N 1
ATOM 818 C CA . ALA A 1 106 ? 20.023 10.962 -37.944 1.00 80.00 106 ALA A CA 1
ATOM 819 C C . ALA A 1 106 ? 20.155 11.179 -36.421 1.00 80.00 106 ALA A C 1
ATOM 821 O O . ALA A 1 106 ? 19.150 11.455 -35.766 1.00 80.00 106 ALA A O 1
ATOM 822 N N . LEU A 1 107 ? 21.373 11.134 -35.855 1.00 79.38 107 LEU A N 1
ATOM 823 C CA . LEU A 1 107 ? 21.627 11.445 -34.438 1.00 79.38 107 LEU A CA 1
ATOM 824 C C . LEU A 1 107 ? 21.249 12.884 -34.055 1.00 79.38 107 LEU A C 1
ATOM 826 O O . LEU A 1 107 ? 20.870 13.136 -32.913 1.00 79.38 107 LEU A O 1
ATOM 830 N N . LEU A 1 108 ? 21.383 13.830 -34.991 1.00 77.06 108 LEU A N 1
ATOM 831 C CA . LEU A 1 108 ? 21.192 15.267 -34.761 1.00 77.06 108 LEU A CA 1
ATOM 832 C C . LEU A 1 108 ? 19.979 15.831 -35.537 1.00 77.06 108 LEU A C 1
ATOM 834 O O . LEU A 1 108 ? 19.815 17.049 -35.678 1.00 77.06 108 LEU A O 1
ATOM 838 N N . ALA A 1 109 ? 19.124 14.941 -36.049 1.00 69.38 109 ALA A N 1
ATOM 839 C CA . ALA A 1 109 ? 17.933 15.253 -36.830 1.00 69.38 109 ALA A CA 1
ATOM 840 C C . ALA A 1 109 ? 16.682 15.316 -35.932 1.00 69.38 109 ALA A C 1
ATOM 842 O O . ALA A 1 109 ? 15.856 14.398 -35.906 1.00 69.38 109 ALA A O 1
ATOM 843 N N . PHE A 1 110 ? 16.542 16.412 -35.181 1.00 60.50 110 PHE A N 1
ATOM 844 C CA . PHE A 1 110 ? 15.426 16.635 -34.253 1.00 60.50 110 PHE A CA 1
ATOM 845 C C . PHE A 1 110 ? 14.058 16.415 -34.933 1.00 60.50 110 PHE A C 1
ATOM 847 O O . PHE A 1 110 ? 13.755 17.012 -35.966 1.00 60.50 110 PHE A O 1
ATOM 854 N N . GLY A 1 111 ? 13.235 15.522 -34.371 1.00 52.59 111 GLY A N 1
ATOM 855 C CA . GLY A 1 111 ? 11.918 15.163 -34.917 1.00 52.59 111 GLY A CA 1
ATOM 856 C C . GLY A 1 111 ? 11.923 14.323 -36.209 1.00 52.59 111 GLY A C 1
ATOM 857 O O . GLY A 1 111 ? 10.854 14.053 -36.751 1.00 52.59 111 GLY A O 1
ATOM 858 N N . ARG A 1 112 ? 13.084 13.881 -36.717 1.00 50.41 112 ARG A N 1
ATOM 859 C CA . ARG A 1 112 ? 13.212 13.021 -37.915 1.00 50.41 112 ARG A CA 1
ATOM 860 C C . ARG A 1 112 ? 13.948 11.709 -37.620 1.00 50.41 112 ARG A C 1
ATOM 862 O O . ARG A 1 112 ? 14.862 11.312 -38.337 1.00 50.41 112 ARG A O 1
ATOM 869 N N . SER A 1 113 ? 13.523 11.004 -36.574 1.00 51.31 113 SER A N 1
ATOM 870 C CA . SER A 1 113 ? 14.056 9.684 -36.225 1.00 51.31 113 SER A CA 1
ATOM 871 C C . SER A 1 113 ? 13.724 8.638 -37.304 1.00 51.31 113 SER A C 1
ATOM 873 O O . SER A 1 113 ? 12.566 8.455 -37.690 1.00 51.31 113 SER A O 1
ATOM 875 N N . ALA A 1 114 ? 14.736 7.927 -37.812 1.00 49.03 114 ALA A N 1
ATOM 876 C CA . ALA A 1 114 ? 14.628 7.013 -38.960 1.00 49.03 114 ALA A CA 1
ATOM 877 C C . ALA A 1 114 ? 13.972 5.643 -38.648 1.00 49.03 114 ALA A C 1
ATOM 879 O O . ALA A 1 114 ? 14.180 4.673 -39.371 1.00 49.03 114 ALA A O 1
ATOM 880 N N . TRP A 1 115 ? 13.173 5.550 -37.580 1.00 51.50 115 TRP A N 1
ATOM 881 C CA . TRP A 1 115 ? 12.538 4.304 -37.145 1.00 51.50 115 TRP A CA 1
ATOM 882 C C . TRP A 1 115 ? 11.569 3.714 -38.182 1.00 51.50 115 TRP A C 1
ATOM 884 O O . TRP A 1 115 ? 10.878 4.441 -38.902 1.00 51.50 115 TRP A O 1
ATOM 894 N N . ALA A 1 116 ? 11.469 2.381 -38.190 1.00 54.12 116 ALA A N 1
ATOM 895 C CA . ALA A 1 116 ? 10.495 1.638 -38.985 1.00 54.12 116 ALA A CA 1
ATOM 896 C C . ALA A 1 116 ? 9.044 2.029 -38.639 1.00 54.12 116 ALA A C 1
ATOM 898 O O . ALA A 1 116 ? 8.745 2.455 -37.519 1.00 54.12 116 ALA A O 1
ATOM 899 N N . ALA A 1 117 ? 8.131 1.856 -39.600 1.00 50.59 117 ALA A N 1
ATOM 900 C CA . ALA A 1 117 ? 6.732 2.268 -39.463 1.00 50.59 117 ALA A CA 1
ATOM 901 C C . ALA A 1 117 ? 6.036 1.623 -38.248 1.00 50.59 117 ALA A C 1
ATOM 903 O O . ALA A 1 117 ? 5.391 2.334 -37.482 1.00 50.59 117 ALA A O 1
ATOM 904 N N . ASP A 1 118 ? 6.232 0.320 -38.014 1.00 50.31 118 ASP A N 1
ATOM 905 C CA . ASP A 1 118 ? 5.689 -0.393 -36.847 1.00 50.31 118 ASP A CA 1
ATOM 906 C C . ASP A 1 118 ? 6.116 0.216 -35.502 1.00 50.31 118 ASP A C 1
ATOM 908 O O . ASP A 1 118 ? 5.303 0.282 -34.580 1.00 50.31 118 ASP A O 1
ATOM 912 N N . THR A 1 119 ? 7.365 0.683 -35.392 1.00 55.75 119 THR A N 1
ATOM 913 C CA . THR A 1 119 ? 7.902 1.322 -34.180 1.00 55.75 119 THR A CA 1
ATOM 914 C C . THR A 1 119 ? 7.342 2.731 -34.007 1.00 55.75 119 THR A C 1
ATOM 916 O O . THR A 1 119 ? 6.981 3.115 -32.897 1.00 55.75 119 THR A O 1
ATOM 919 N N . ARG A 1 120 ? 7.210 3.498 -35.102 1.00 54.75 120 ARG A N 1
ATOM 920 C CA . ARG A 1 120 ? 6.588 4.833 -35.069 1.00 54.75 120 ARG A CA 1
ATOM 921 C C . ARG A 1 120 ? 5.125 4.764 -34.637 1.00 54.75 120 ARG A C 1
ATOM 923 O O . ARG A 1 120 ? 4.728 5.492 -33.738 1.00 54.75 120 ARG A O 1
ATOM 930 N N . HIS A 1 121 ? 4.354 3.855 -35.231 1.00 50.12 121 HIS A N 1
ATOM 931 C CA . HIS A 1 121 ? 2.950 3.644 -34.877 1.00 50.12 121 HIS A CA 1
ATOM 932 C C . HIS A 1 121 ? 2.754 2.972 -33.511 1.00 50.12 121 HIS A C 1
ATOM 934 O O . HIS A 1 121 ? 1.641 2.998 -33.006 1.00 50.12 121 HIS A O 1
ATOM 940 N N . GLY A 1 122 ? 3.784 2.339 -32.935 1.00 52.81 122 GLY A N 1
ATOM 941 C CA . GLY A 1 122 ? 3.672 1.551 -31.704 1.00 52.81 122 GLY A CA 1
ATOM 942 C C . GLY A 1 122 ? 4.038 2.264 -30.397 1.00 52.81 122 GLY A C 1
ATOM 943 O O . GLY A 1 122 ? 3.626 1.774 -29.350 1.00 52.81 122 GLY A O 1
ATOM 944 N N . GLU A 1 123 ? 4.813 3.357 -30.437 1.00 60.88 123 GLU A N 1
ATOM 945 C CA . GLU A 1 123 ? 5.374 4.005 -29.229 1.00 60.88 123 GLU A CA 1
ATOM 946 C C . GLU A 1 123 ? 5.406 5.555 -29.239 1.00 60.88 123 GLU A C 1
ATOM 948 O O . GLU A 1 123 ? 5.916 6.142 -28.287 1.00 60.88 123 GLU A O 1
ATOM 953 N N . ASP A 1 124 ? 4.985 6.216 -30.324 1.00 54.50 124 ASP A N 1
ATOM 954 C CA . ASP A 1 124 ? 5.295 7.631 -30.636 1.00 54.50 124 ASP A CA 1
ATOM 955 C C . ASP A 1 124 ? 6.726 8.089 -30.229 1.00 54.50 124 ASP A C 1
ATOM 957 O O . ASP A 1 124 ? 6.959 8.848 -29.272 1.00 54.50 124 ASP A O 1
ATOM 961 N N . PRO A 1 125 ? 7.765 7.596 -30.930 1.00 56.94 125 PRO A N 1
ATOM 962 C CA . PRO A 1 125 ? 9.148 7.916 -30.621 1.00 56.94 125 PRO A CA 1
ATOM 963 C C . PRO A 1 125 ? 9.517 9.331 -31.102 1.00 56.94 125 PRO A C 1
ATOM 965 O O . PRO A 1 125 ? 10.199 9.482 -32.120 1.00 56.94 125 PRO A O 1
ATOM 968 N N . ALA A 1 126 ? 9.162 10.343 -30.297 1.00 53.12 126 ALA A N 1
ATOM 969 C CA . ALA A 1 126 ? 9.368 11.795 -30.469 1.00 53.12 126 ALA A CA 1
ATOM 970 C C . ALA A 1 126 ? 10.780 12.285 -30.897 1.00 53.12 126 ALA A C 1
ATOM 972 O O . ALA A 1 126 ? 10.996 13.477 -31.099 1.00 53.12 126 ALA A O 1
ATOM 973 N N . GLY A 1 127 ? 11.764 11.392 -31.045 1.00 58.09 127 GLY A N 1
ATOM 974 C CA . GLY A 1 127 ? 13.048 11.680 -31.692 1.00 58.09 127 GLY A CA 1
ATOM 975 C C . GLY A 1 127 ? 14.068 12.405 -30.816 1.00 58.09 127 GLY A C 1
ATOM 976 O O . GLY A 1 127 ? 15.018 12.972 -31.344 1.00 58.09 127 GLY A O 1
ATOM 977 N N . MET A 1 128 ? 13.879 12.397 -29.492 1.00 64.12 128 MET A N 1
ATOM 978 C CA . MET A 1 128 ? 14.668 13.213 -28.561 1.00 64.12 128 MET A CA 1
ATOM 979 C C . MET A 1 128 ? 15.671 12.433 -27.694 1.00 64.12 128 MET A C 1
ATOM 981 O O . MET A 1 128 ? 16.477 13.066 -27.023 1.00 64.12 128 MET A O 1
ATOM 985 N N . GLY A 1 129 ? 15.681 11.094 -27.708 1.00 68.12 129 GLY A N 1
ATOM 986 C CA . GLY A 1 129 ? 16.480 10.294 -26.759 1.00 68.12 129 GLY A CA 1
ATOM 987 C C . GLY A 1 129 ? 17.993 10.568 -26.781 1.00 68.12 129 GLY A C 1
ATOM 988 O O . GLY A 1 129 ? 18.629 10.594 -25.733 1.00 68.12 129 GLY A O 1
ATOM 989 N N . VAL A 1 130 ? 18.568 10.881 -27.950 1.00 74.38 130 VAL A N 1
ATOM 990 C CA . VAL A 1 130 ? 19.984 11.294 -28.076 1.00 74.38 130 VAL A CA 1
ATOM 991 C C . VAL A 1 130 ? 20.256 12.643 -27.385 1.00 74.38 130 VAL A C 1
ATOM 993 O O . VAL A 1 130 ? 21.352 12.866 -26.880 1.00 74.38 130 VAL A O 1
ATOM 996 N N . TYR A 1 131 ? 19.258 13.524 -27.264 1.00 76.19 131 TYR A N 1
ATOM 997 C CA . TYR A 1 131 ? 19.391 14.819 -26.585 1.00 76.19 131 TYR A CA 1
ATOM 998 C C . TYR A 1 131 ? 19.391 14.721 -25.052 1.00 76.19 131 TYR A C 1
ATOM 1000 O O . TYR A 1 131 ? 19.752 15.702 -24.403 1.00 76.19 131 TYR A O 1
ATOM 1008 N N . ALA A 1 132 ? 19.119 13.551 -24.456 1.00 76.56 132 ALA A N 1
ATOM 1009 C CA . ALA A 1 132 ? 19.434 13.307 -23.043 1.00 76.56 132 ALA A CA 1
ATOM 1010 C C . ALA A 1 132 ? 20.936 13.529 -22.749 1.00 76.56 132 ALA A C 1
ATOM 1012 O O . ALA A 1 132 ? 21.307 13.990 -21.672 1.00 76.56 132 ALA A O 1
ATOM 1013 N N . LEU A 1 133 ? 21.795 13.297 -23.750 1.00 82.12 133 LEU A N 1
ATOM 1014 C CA . LEU A 1 133 ? 23.242 13.504 -23.685 1.00 82.12 133 LEU A CA 1
ATOM 1015 C C . LEU A 1 133 ? 23.675 14.963 -23.924 1.00 82.12 133 LEU A C 1
ATOM 1017 O O . LEU A 1 133 ? 24.856 15.269 -23.790 1.00 82.12 133 LEU A O 1
ATOM 1021 N N . ALA A 1 134 ? 22.760 15.892 -24.232 1.00 78.00 134 ALA A N 1
ATOM 1022 C CA . ALA A 1 134 ? 23.100 17.248 -24.692 1.00 78.00 134 ALA A CA 1
ATOM 1023 C C . ALA A 1 134 ? 23.832 18.140 -23.662 1.00 78.00 134 ALA A C 1
ATOM 1025 O O . ALA A 1 134 ? 24.243 19.255 -23.986 1.00 78.00 134 ALA A O 1
ATOM 1026 N N . ARG A 1 135 ? 23.997 17.665 -22.420 1.00 75.25 135 ARG A N 1
ATOM 1027 C CA . ARG A 1 135 ? 24.754 18.319 -21.338 1.00 75.25 135 ARG A CA 1
ATOM 1028 C C . ARG A 1 135 ? 26.099 17.647 -21.018 1.00 75.25 135 ARG A C 1
ATOM 1030 O O . ARG A 1 135 ? 26.772 18.093 -20.091 1.00 75.25 135 ARG A O 1
ATOM 1037 N N . THR A 1 136 ? 26.500 16.608 -21.751 1.00 80.75 136 THR A N 1
ATOM 1038 C CA . THR A 1 136 ? 27.767 15.884 -21.549 1.00 80.75 136 THR A CA 1
ATOM 1039 C C . THR A 1 136 ? 28.515 15.651 -22.866 1.00 80.75 136 THR A C 1
ATOM 1041 O O . THR A 1 136 ? 27.977 15.887 -23.946 1.00 80.75 136 THR A O 1
ATOM 1044 N N . THR A 1 137 ? 29.768 15.201 -22.773 1.00 85.88 137 THR A N 1
ATOM 1045 C CA . THR A 1 137 ? 30.538 14.710 -23.920 1.00 85.88 137 THR A CA 1
ATOM 1046 C C . THR A 1 137 ? 30.311 13.209 -24.066 1.00 85.88 137 THR A C 1
ATOM 1048 O O . THR A 1 137 ? 30.699 12.427 -23.191 1.00 85.88 137 THR A O 1
ATOM 1051 N N . ALA A 1 138 ? 29.697 12.807 -25.177 1.00 91.44 138 ALA A N 1
ATOM 1052 C CA . ALA A 1 138 ? 29.398 11.414 -25.490 1.00 91.44 138 ALA A CA 1
ATOM 1053 C C . ALA A 1 138 ? 30.079 10.975 -26.790 1.00 91.44 138 ALA A C 1
ATOM 1055 O O . ALA A 1 138 ? 30.009 11.669 -27.801 1.00 91.44 138 ALA A O 1
ATOM 1056 N N . THR A 1 139 ? 30.680 9.792 -26.780 1.00 94.25 139 THR A N 1
ATOM 1057 C CA . THR A 1 139 ? 31.154 9.108 -27.984 1.00 94.25 139 THR A CA 1
ATOM 1058 C C . THR A 1 139 ? 30.081 8.128 -28.430 1.00 94.25 139 THR A C 1
ATOM 1060 O O . THR A 1 139 ? 29.649 7.290 -27.638 1.00 94.25 139 THR A O 1
ATOM 1063 N N . ILE A 1 140 ? 29.655 8.210 -29.690 1.00 93.94 140 ILE A N 1
ATOM 1064 C CA . ILE A 1 140 ? 28.723 7.250 -30.291 1.00 93.94 140 ILE A CA 1
ATOM 1065 C C . ILE A 1 140 ? 29.449 6.530 -31.421 1.00 93.94 140 ILE A C 1
ATOM 1067 O O . ILE A 1 140 ? 29.981 7.178 -32.320 1.00 93.94 140 ILE A O 1
ATOM 1071 N N . ALA A 1 141 ? 29.467 5.199 -31.382 1.00 94.94 141 ALA A N 1
ATOM 1072 C CA . ALA A 1 141 ? 30.008 4.356 -32.442 1.00 94.94 141 ALA A CA 1
ATOM 1073 C C . ALA A 1 141 ? 28.964 3.326 -32.876 1.00 94.94 141 ALA A C 1
ATOM 1075 O O . ALA A 1 141 ? 28.412 2.626 -32.033 1.00 94.94 141 ALA A O 1
ATOM 1076 N N . SER A 1 142 ? 28.690 3.204 -34.173 1.00 94.38 142 SER A N 1
ATOM 1077 C CA . SER A 1 142 ? 27.669 2.286 -34.693 1.00 94.38 142 SER A CA 1
ATOM 1078 C C . SER A 1 142 ? 28.185 1.497 -35.890 1.00 94.38 142 SER A C 1
ATOM 1080 O O . SER A 1 142 ? 29.007 1.986 -36.669 1.00 94.38 142 SER A O 1
ATOM 1082 N N . ARG A 1 143 ? 27.706 0.261 -36.048 1.00 94.81 143 ARG A N 1
ATOM 1083 C CA . ARG A 1 143 ? 27.900 -0.538 -37.260 1.00 94.81 143 ARG A CA 1
ATOM 1084 C C . ARG A 1 143 ? 26.537 -0.970 -37.799 1.00 94.81 143 ARG A C 1
ATOM 1086 O O . ARG A 1 143 ? 25.877 -1.785 -37.148 1.00 94.81 143 ARG A O 1
ATOM 1093 N N . PRO A 1 144 ? 26.118 -0.461 -38.970 1.00 92.38 144 PRO A N 1
ATOM 1094 C CA . PRO A 1 144 ? 24.879 -0.892 -39.598 1.00 92.38 144 PRO A CA 1
ATOM 1095 C C . PRO A 1 144 ? 24.936 -2.365 -40.012 1.00 92.38 144 PRO A C 1
ATOM 1097 O O . PRO A 1 144 ? 25.995 -2.899 -40.359 1.00 92.38 144 PRO A O 1
ATOM 1100 N N . LYS A 1 145 ? 23.788 -3.040 -39.991 1.00 88.88 145 LYS A N 1
ATOM 1101 C CA . LYS A 1 145 ? 23.675 -4.474 -40.269 1.00 88.88 145 LYS A CA 1
ATOM 1102 C C . LYS A 1 145 ? 24.061 -4.815 -41.709 1.00 88.88 145 LYS A C 1
ATOM 1104 O O . LYS A 1 145 ? 23.324 -4.543 -42.649 1.00 88.88 145 LYS A O 1
ATOM 1109 N N . GLY A 1 146 ? 25.208 -5.480 -41.858 1.00 85.50 146 GLY A N 1
ATOM 1110 C CA . GLY A 1 146 ? 25.785 -5.843 -43.155 1.00 85.50 146 GLY A CA 1
ATOM 1111 C C . GLY A 1 146 ? 26.769 -4.813 -43.720 1.00 85.50 146 GLY A C 1
ATOM 1112 O O . GLY A 1 146 ? 27.336 -5.054 -44.784 1.00 85.50 146 GLY A O 1
ATOM 1113 N N . ALA A 1 147 ? 27.023 -3.701 -43.020 1.00 87.44 147 ALA A N 1
ATOM 1114 C CA . ALA A 1 147 ? 28.069 -2.765 -43.414 1.00 87.44 147 ALA A CA 1
ATOM 1115 C C . ALA A 1 147 ? 29.465 -3.377 -43.153 1.00 87.44 147 ALA A C 1
ATOM 1117 O O . ALA A 1 147 ? 29.688 -3.960 -42.088 1.00 87.44 147 ALA A O 1
ATOM 1118 N N . PRO A 1 148 ? 30.436 -3.229 -44.075 1.00 84.25 148 PRO A N 1
ATOM 1119 C CA . PRO A 1 148 ? 31.775 -3.811 -43.920 1.00 84.25 148 PRO A CA 1
ATOM 1120 C C . PRO A 1 148 ? 32.624 -3.105 -42.849 1.00 84.25 148 PRO A C 1
ATOM 1122 O O . PRO A 1 148 ? 33.658 -3.623 -42.433 1.00 84.25 148 PRO A O 1
ATOM 1125 N N . MET A 1 149 ? 32.208 -1.915 -42.415 1.00 87.62 149 MET A N 1
ATOM 1126 C CA . MET A 1 149 ? 32.890 -1.075 -41.438 1.00 87.62 149 MET A CA 1
ATOM 1127 C C . MET A 1 149 ? 31.841 -0.286 -40.644 1.00 87.62 149 MET A C 1
ATOM 1129 O O . MET A 1 149 ? 30.745 -0.038 -41.142 1.00 87.62 149 MET A O 1
ATOM 1133 N N . GLY A 1 150 ? 32.153 0.063 -39.394 1.00 92.00 150 GLY A N 1
ATOM 1134 C CA . GLY A 1 150 ? 31.323 0.976 -38.598 1.00 92.00 150 GLY A CA 1
ATOM 1135 C C . GLY A 1 150 ? 31.881 2.396 -38.615 1.00 92.00 150 GLY A C 1
ATOM 1136 O O . GLY A 1 150 ? 32.959 2.634 -39.157 1.00 92.00 150 GLY A O 1
ATOM 1137 N N . TRP A 1 151 ? 31.179 3.322 -37.976 1.00 94.12 151 TRP A N 1
ATOM 1138 C CA . TRP A 1 151 ? 31.582 4.719 -37.815 1.00 94.12 151 TRP A CA 1
ATOM 1139 C C . TRP A 1 151 ? 31.559 5.139 -36.342 1.00 94.12 151 TRP A C 1
ATOM 1141 O O . TRP A 1 151 ? 30.954 4.469 -35.504 1.00 94.12 151 TRP A O 1
ATOM 1151 N N . GLN A 1 152 ? 32.227 6.246 -36.023 1.00 95.06 152 GLN A N 1
ATOM 1152 C CA . GLN A 1 152 ? 32.234 6.877 -34.703 1.00 95.06 152 GLN A CA 1
ATOM 1153 C C . GLN A 1 152 ? 32.149 8.402 -34.828 1.00 95.06 152 GLN A C 1
ATOM 1155 O O . GLN A 1 152 ? 32.691 8.987 -35.763 1.00 95.06 152 GLN A O 1
ATOM 1160 N N . VAL A 1 153 ? 31.497 9.046 -33.862 1.00 93.75 153 VAL A N 1
ATOM 1161 C CA . VAL A 1 153 ? 31.434 10.504 -33.698 1.00 93.75 153 VAL A CA 1
ATOM 1162 C C . VAL A 1 153 ? 31.562 10.866 -32.215 1.00 93.75 153 VAL A C 1
ATOM 1164 O O . VAL A 1 153 ? 31.115 10.115 -31.346 1.00 93.75 153 VAL A O 1
ATOM 1167 N N . GLU A 1 154 ? 32.164 12.017 -31.916 1.00 93.19 154 GLU A N 1
ATOM 1168 C CA . GLU A 1 154 ? 32.184 12.600 -30.568 1.00 93.19 154 GLU A CA 1
ATOM 1169 C C . GLU A 1 154 ? 31.241 13.810 -30.510 1.00 93.19 154 GLU A C 1
ATOM 1171 O O . GLU A 1 154 ? 31.276 14.698 -31.366 1.00 93.19 154 GLU A O 1
ATOM 1176 N N . LEU A 1 155 ? 30.355 13.831 -29.516 1.00 89.94 155 LEU A N 1
ATOM 1177 C CA . LEU A 1 155 ? 29.285 14.809 -29.347 1.00 89.94 155 LEU A CA 1
ATOM 1178 C C . LEU A 1 155 ? 29.465 15.595 -28.046 1.00 89.94 155 LEU A C 1
ATOM 1180 O O . LEU A 1 155 ? 29.163 15.105 -26.960 1.00 89.94 155 LEU A O 1
ATOM 1184 N N . GLU A 1 156 ? 29.929 16.836 -28.183 1.00 89.25 156 GLU A N 1
ATOM 1185 C CA . GLU A 1 156 ? 29.954 17.867 -27.140 1.00 89.25 156 GLU A CA 1
ATOM 1186 C C . GLU A 1 156 ? 28.630 18.665 -27.126 1.00 89.25 156 GLU A C 1
ATOM 1188 O O . GLU A 1 156 ? 27.943 18.709 -28.152 1.00 89.25 156 GLU A O 1
ATOM 1193 N N . PRO A 1 157 ? 28.291 19.400 -26.045 1.00 85.31 157 PRO A N 1
ATOM 1194 C CA . PRO A 1 157 ? 27.093 20.253 -25.973 1.00 85.31 157 PRO A CA 1
ATOM 1195 C C . PRO A 1 157 ? 26.876 21.210 -27.166 1.00 85.31 157 PRO A C 1
ATOM 1197 O O . PRO A 1 157 ? 25.739 21.422 -27.598 1.00 85.31 157 PRO A O 1
ATOM 1200 N N . ASP A 1 158 ? 27.947 21.753 -27.759 1.00 85.69 158 ASP A N 1
ATOM 1201 C CA . ASP A 1 158 ? 27.843 22.639 -28.929 1.00 85.69 158 ASP A CA 1
ATOM 1202 C C . ASP A 1 158 ? 27.566 21.901 -30.264 1.00 85.69 158 ASP A C 1
ATOM 1204 O O . ASP A 1 158 ? 27.175 22.546 -31.241 1.00 85.69 158 ASP A O 1
ATOM 1208 N N . HIS A 1 159 ? 27.683 20.564 -30.316 1.00 87.19 159 HIS A N 1
ATOM 1209 C CA . HIS A 1 159 ? 27.229 19.744 -31.454 1.00 87.19 159 HIS A CA 1
ATOM 1210 C C . HIS A 1 159 ? 25.697 19.588 -31.448 1.00 87.19 159 HIS A C 1
ATOM 1212 O O . HIS A 1 159 ? 25.047 19.830 -32.468 1.00 87.19 159 HIS A O 1
ATOM 1218 N N . TYR A 1 160 ? 25.094 19.270 -30.293 1.00 80.38 160 TYR A N 1
ATOM 1219 C CA . TYR A 1 160 ? 23.633 19.120 -30.151 1.00 80.38 160 TYR A CA 1
ATOM 1220 C C . TYR A 1 160 ? 22.870 20.426 -30.411 1.00 80.38 160 TYR A C 1
ATOM 1222 O O . TYR A 1 160 ? 21.753 20.403 -30.920 1.00 80.38 160 TYR A O 1
ATOM 1230 N N . THR A 1 161 ? 23.472 21.571 -30.081 1.00 76.38 161 THR A N 1
ATOM 1231 C CA . THR A 1 161 ? 22.902 22.906 -30.340 1.00 76.38 161 THR A CA 1
ATOM 1232 C C . THR A 1 161 ? 23.148 23.412 -31.768 1.00 76.38 161 THR A C 1
ATOM 1234 O O . THR A 1 161 ? 22.715 24.511 -32.108 1.00 76.38 161 THR A O 1
ATOM 1237 N N . GLY A 1 162 ? 23.852 22.646 -32.611 1.00 77.62 162 GLY A N 1
ATOM 1238 C CA . GLY A 1 162 ? 24.145 23.005 -34.003 1.00 77.62 162 GLY A CA 1
ATOM 1239 C C . GLY A 1 162 ? 25.162 24.139 -34.178 1.00 77.62 162 GLY A C 1
ATOM 1240 O O . GLY A 1 162 ? 25.386 24.580 -35.307 1.00 77.62 162 GLY A O 1
ATOM 1241 N N . ARG A 1 163 ? 25.800 24.610 -33.097 1.00 82.38 163 ARG A N 1
ATOM 1242 C CA . ARG A 1 163 ? 26.811 25.685 -33.119 1.00 82.38 163 ARG A CA 1
ATOM 1243 C C . ARG A 1 163 ? 28.123 25.209 -33.744 1.00 82.38 163 ARG A C 1
ATOM 1245 O O . ARG A 1 163 ? 28.687 25.890 -34.602 1.00 82.38 163 ARG A O 1
ATOM 1252 N N . LYS A 1 164 ? 28.558 24.003 -33.383 1.00 87.75 164 LYS A N 1
ATOM 1253 C CA . LYS A 1 164 ? 29.737 23.305 -33.914 1.00 87.75 164 LYS A CA 1
ATOM 1254 C C . LYS A 1 164 ? 29.269 22.091 -34.739 1.00 87.75 164 LYS A C 1
ATOM 1256 O O . LYS A 1 164 ? 28.212 21.529 -34.461 1.00 87.75 164 LYS A O 1
ATOM 1261 N N . ALA A 1 165 ? 30.009 21.725 -35.786 1.00 87.94 165 ALA A N 1
ATOM 1262 C CA . ALA A 1 165 ? 29.767 20.488 -36.536 1.00 87.94 165 ALA A CA 1
ATOM 1263 C C . ALA A 1 165 ? 30.573 19.343 -35.909 1.00 87.94 165 ALA A C 1
ATOM 1265 O O . ALA A 1 165 ? 31.681 19.571 -35.426 1.00 87.94 165 ALA A O 1
ATOM 1266 N N . ALA A 1 166 ? 30.019 18.133 -35.919 1.00 90.69 166 ALA A N 1
ATOM 1267 C CA . ALA A 1 166 ? 30.679 16.939 -35.413 1.00 90.69 166 ALA A CA 1
ATOM 1268 C C . ALA A 1 166 ? 31.281 16.137 -36.574 1.00 90.69 166 ALA A C 1
ATOM 1270 O O . ALA A 1 166 ? 30.597 15.852 -37.558 1.00 90.69 166 ALA A O 1
ATOM 1271 N N . THR A 1 167 ? 32.553 15.763 -36.457 1.00 93.75 167 THR A N 1
ATOM 1272 C CA . THR A 1 167 ? 33.254 14.958 -37.464 1.00 93.75 167 THR A CA 1
ATOM 1273 C C . THR A 1 167 ? 33.021 13.471 -37.208 1.00 93.75 167 THR A C 1
ATOM 1275 O O . THR A 1 167 ? 33.419 12.941 -36.171 1.00 93.75 167 THR A O 1
ATOM 1278 N N . VAL A 1 168 ? 32.402 12.793 -38.169 1.00 92.31 168 VAL A N 1
ATOM 1279 C CA . VAL A 1 168 ? 32.277 11.334 -38.212 1.00 92.31 168 VAL A CA 1
ATOM 1280 C C . VAL A 1 168 ? 33.556 10.739 -38.798 1.00 92.31 168 VAL A C 1
ATOM 1282 O O . VAL A 1 168 ? 34.098 11.263 -39.775 1.00 92.31 168 VAL A O 1
ATOM 1285 N N . VAL A 1 169 ? 34.035 9.642 -38.211 1.00 92.88 169 VAL A N 1
ATOM 1286 C CA . VAL A 1 169 ? 35.233 8.906 -38.640 1.00 92.88 169 VAL A CA 1
ATOM 1287 C C . VAL A 1 169 ? 34.974 7.403 -38.743 1.00 92.88 169 VAL A C 1
ATOM 1289 O O . VAL A 1 169 ? 34.144 6.850 -38.023 1.00 92.88 169 VAL A O 1
ATOM 1292 N N . ASP A 1 170 ? 35.730 6.730 -39.608 1.00 90.56 170 ASP A N 1
ATOM 1293 C CA . ASP A 1 170 ? 35.704 5.273 -39.768 1.00 90.56 170 ASP A CA 1
ATOM 1294 C C . ASP A 1 170 ? 36.134 4.546 -38.473 1.00 90.56 170 ASP A C 1
ATOM 1296 O O . ASP A 1 170 ? 37.188 4.842 -37.898 1.00 90.56 170 ASP A O 1
ATOM 1300 N N . ALA A 1 171 ? 35.339 3.569 -38.020 1.00 86.62 171 ALA A N 1
ATOM 1301 C CA . ALA A 1 171 ? 35.494 2.898 -36.727 1.00 86.62 171 ALA A CA 1
ATOM 1302 C C . ALA A 1 171 ? 35.492 1.361 -36.832 1.00 86.62 171 ALA A C 1
ATOM 1304 O O . ALA A 1 171 ? 34.457 0.680 -36.825 1.00 86.62 171 ALA A O 1
ATOM 1305 N N . ALA A 1 172 ? 36.697 0.785 -36.824 1.00 79.31 172 ALA A N 1
ATOM 1306 C CA . ALA A 1 172 ? 36.897 -0.661 -36.710 1.00 79.31 172 ALA A CA 1
ATOM 1307 C C . ALA A 1 172 ? 36.384 -1.228 -35.366 1.00 79.31 172 ALA A C 1
ATOM 1309 O O . ALA A 1 172 ? 35.878 -2.348 -35.332 1.00 79.31 172 ALA A O 1
ATOM 1310 N N . ALA A 1 173 ? 36.453 -0.437 -34.287 1.00 79.62 173 ALA A N 1
ATOM 1311 C CA . ALA A 1 173 ? 36.045 -0.813 -32.926 1.00 79.62 173 ALA A CA 1
ATOM 1312 C C . ALA A 1 173 ? 34.548 -0.590 -32.603 1.00 79.62 173 ALA A C 1
ATOM 1314 O O . ALA A 1 173 ? 34.132 -0.786 -31.457 1.00 79.62 173 ALA A O 1
ATOM 1315 N N . ALA A 1 174 ? 33.739 -0.189 -33.594 1.00 82.44 174 ALA A N 1
ATOM 1316 C CA . ALA A 1 174 ? 32.280 -0.211 -33.482 1.00 82.44 174 ALA A CA 1
ATOM 1317 C C . ALA A 1 174 ? 31.760 -1.657 -33.283 1.00 82.44 174 ALA A C 1
ATOM 1319 O O . ALA A 1 174 ? 32.473 -2.600 -33.653 1.00 82.44 174 ALA A O 1
ATOM 1320 N N . PRO A 1 175 ? 30.546 -1.852 -32.725 1.00 84.12 175 PRO A N 1
ATOM 1321 C CA . PRO A 1 175 ? 29.994 -3.179 -32.435 1.00 84.12 175 PRO A CA 1
ATOM 1322 C C . PRO A 1 175 ? 29.996 -4.135 -33.636 1.00 84.12 175 PRO A C 1
ATOM 1324 O O . PRO A 1 175 ? 29.965 -3.719 -34.796 1.00 84.12 175 PRO A O 1
ATOM 1327 N N . ALA A 1 176 ? 30.077 -5.437 -33.361 1.00 75.88 176 ALA A N 1
ATOM 1328 C CA . ALA A 1 176 ? 30.217 -6.478 -34.373 1.00 75.88 176 ALA A CA 1
ATOM 1329 C C . ALA A 1 176 ? 29.309 -7.677 -34.040 1.00 75.88 176 ALA A C 1
ATOM 1331 O O . ALA A 1 176 ? 29.325 -8.119 -32.893 1.00 75.88 176 ALA A O 1
ATOM 1332 N N . PRO A 1 177 ? 28.563 -8.238 -35.013 1.00 80.31 177 PRO A N 1
ATOM 1333 C CA . PRO A 1 177 ? 28.543 -7.881 -36.437 1.00 80.31 177 PRO A CA 1
ATOM 1334 C C . PRO A 1 177 ? 27.811 -6.564 -36.755 1.00 80.31 177 PRO A C 1
ATOM 1336 O O . PRO A 1 177 ? 28.102 -5.959 -37.784 1.00 80.31 177 PRO A O 1
ATOM 1339 N N . SER A 1 178 ? 26.919 -6.106 -35.878 1.00 90.44 178 SER A N 1
ATOM 1340 C CA . SER A 1 178 ? 26.209 -4.823 -35.959 1.00 90.44 178 SER A CA 1
ATOM 1341 C C . SER A 1 178 ? 25.884 -4.301 -34.556 1.00 90.44 178 SER A C 1
ATOM 1343 O O . SER A 1 178 ? 26.204 -4.968 -33.571 1.00 90.44 178 SER A O 1
ATOM 1345 N N . GLY A 1 179 ? 25.277 -3.115 -34.473 1.00 93.75 179 GLY A N 1
ATOM 1346 C CA . GLY A 1 179 ? 24.794 -2.519 -33.223 1.00 93.75 179 GLY A CA 1
ATOM 1347 C C . GLY A 1 179 ? 25.390 -1.140 -32.943 1.00 93.75 179 GLY A C 1
ATOM 1348 O O . GLY A 1 179 ? 26.151 -0.608 -33.759 1.00 93.75 179 GLY A O 1
ATOM 1349 N N . THR A 1 180 ? 25.050 -0.541 -31.800 1.00 95.06 180 THR A N 1
ATOM 1350 C CA . THR A 1 180 ? 25.537 0.788 -31.392 1.00 95.06 180 THR A CA 1
ATOM 1351 C C . THR A 1 180 ? 26.161 0.754 -30.000 1.00 95.06 180 THR A C 1
ATOM 1353 O O . THR A 1 180 ? 25.753 0.009 -29.118 1.00 95.06 180 THR A O 1
ATOM 1356 N N . ARG A 1 181 ? 27.188 1.578 -29.802 1.00 96.06 181 ARG A N 1
ATOM 1357 C CA . ARG A 1 181 ? 27.784 1.890 -28.507 1.00 96.06 181 ARG A CA 1
ATOM 1358 C C . ARG A 1 181 ? 27.640 3.376 -28.224 1.00 96.06 181 ARG A C 1
ATOM 1360 O O . ARG A 1 181 ? 27.995 4.200 -29.067 1.00 96.06 181 ARG A O 1
ATOM 1367 N N . VAL A 1 182 ? 27.167 3.702 -27.028 1.00 94.75 182 VAL A N 1
ATOM 1368 C CA . VAL A 1 182 ? 27.045 5.063 -26.501 1.00 94.75 182 VAL A CA 1
ATOM 1369 C C . VAL A 1 182 ? 27.864 5.149 -25.216 1.00 94.75 182 VAL A C 1
ATOM 1371 O O . VAL A 1 182 ? 27.500 4.541 -24.212 1.00 94.75 182 VAL A O 1
ATOM 1374 N N . SER A 1 183 ? 28.967 5.896 -25.252 1.00 94.12 183 SER A N 1
ATOM 1375 C CA . SER A 1 183 ? 29.920 6.048 -24.146 1.00 94.12 183 SER A CA 1
ATOM 1376 C C . SER A 1 183 ? 29.954 7.498 -23.668 1.00 94.12 183 SER A C 1
ATOM 1378 O O . SER A 1 183 ? 30.533 8.362 -24.330 1.00 94.12 183 SER A O 1
ATOM 1380 N N . PHE A 1 184 ? 29.341 7.792 -22.522 1.00 92.19 184 PHE A N 1
ATOM 1381 C CA . PHE A 1 184 ? 29.174 9.158 -22.012 1.00 92.19 184 PHE A CA 1
ATOM 1382 C C . PHE A 1 184 ? 29.665 9.309 -20.574 1.00 92.19 184 PHE A C 1
ATOM 1384 O O . PHE A 1 184 ? 29.681 8.347 -19.812 1.00 92.19 184 PHE A O 1
ATOM 1391 N N . LEU A 1 185 ? 30.051 10.527 -20.187 1.00 89.69 185 LEU A N 1
ATOM 1392 C CA . LEU A 1 185 ? 30.377 10.845 -18.795 1.00 89.69 185 LEU A CA 1
ATOM 1393 C C . LEU A 1 185 ? 29.098 11.288 -18.055 1.00 89.69 185 LEU A C 1
ATOM 1395 O O . LEU A 1 185 ? 28.489 12.278 -18.474 1.00 89.69 185 LEU A O 1
ATOM 1399 N N . PRO A 1 186 ? 28.652 10.607 -16.985 1.00 87.56 186 PRO A N 1
ATOM 1400 C CA . PRO A 1 186 ? 27.444 11.005 -16.262 1.00 87.56 186 PRO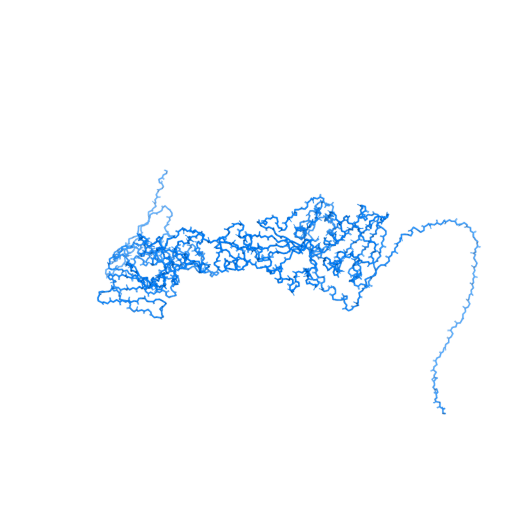 A CA 1
ATOM 1401 C C . PRO A 1 186 ? 27.521 12.429 -15.661 1.00 87.56 186 PRO A C 1
ATOM 1403 O O . PRO A 1 186 ? 28.604 12.858 -15.251 1.00 87.56 186 PRO A O 1
ATOM 1406 N N . PRO A 1 187 ? 26.409 13.195 -15.578 1.00 77.94 187 PRO A N 1
ATOM 1407 C CA . PRO A 1 187 ? 26.438 14.609 -15.154 1.00 77.94 187 PRO A CA 1
ATOM 1408 C C . PRO A 1 187 ? 26.955 14.849 -13.722 1.00 77.94 187 PRO A C 1
ATOM 1410 O O . PRO A 1 187 ? 27.416 15.943 -13.377 1.00 77.94 187 PRO A O 1
ATOM 1413 N N . ASP A 1 188 ? 26.863 13.821 -12.885 1.00 77.69 188 ASP A N 1
ATOM 1414 C CA . ASP A 1 188 ? 27.308 13.742 -11.497 1.00 77.69 188 ASP A CA 1
ATOM 1415 C C . ASP A 1 188 ? 28.781 13.305 -11.344 1.00 77.69 188 ASP A C 1
ATOM 1417 O O . ASP A 1 188 ? 29.406 13.650 -10.338 1.00 77.69 188 ASP A O 1
ATOM 1421 N N . ALA A 1 189 ? 29.378 12.644 -12.346 1.00 83.44 189 ALA A N 1
ATOM 1422 C CA . ALA A 1 189 ? 30.731 12.062 -12.311 1.00 83.44 189 ALA A CA 1
ATOM 1423 C C . ALA A 1 189 ? 31.802 12.997 -11.720 1.00 83.44 189 ALA A C 1
ATOM 1425 O O . ALA A 1 189 ? 32.604 12.604 -10.871 1.00 83.44 189 ALA A O 1
ATOM 1426 N N . ARG A 1 190 ? 31.762 14.277 -12.114 1.00 81.38 190 ARG A N 1
ATOM 1427 C CA . ARG A 1 190 ? 32.682 15.341 -11.671 1.00 81.38 190 ARG A CA 1
ATOM 1428 C C . ARG A 1 190 ? 32.740 15.548 -10.151 1.00 81.38 190 ARG A C 1
ATOM 1430 O O . ARG A 1 190 ? 33.752 16.031 -9.645 1.00 81.38 190 ARG A O 1
ATOM 1437 N N . TRP A 1 191 ? 31.676 15.208 -9.422 1.00 82.00 191 TRP A N 1
ATOM 1438 C CA . TRP A 1 191 ? 31.628 15.300 -7.960 1.00 82.00 191 TRP A CA 1
ATOM 1439 C C . TRP A 1 191 ? 32.309 14.097 -7.295 1.00 82.00 191 TRP A C 1
ATOM 1441 O O . TRP A 1 191 ? 32.958 14.247 -6.259 1.00 82.00 191 TRP A O 1
ATOM 1451 N N . HIS A 1 192 ? 32.211 12.921 -7.918 1.00 83.88 192 HIS A N 1
ATOM 1452 C CA . HIS A 1 192 ? 32.758 11.660 -7.415 1.00 83.88 192 HIS A CA 1
ATOM 1453 C C . HIS A 1 192 ? 34.224 11.442 -7.815 1.00 83.88 192 HIS A C 1
ATOM 1455 O O . HIS A 1 192 ? 34.970 10.834 -7.051 1.00 83.88 192 HIS A O 1
ATOM 1461 N N . ALA A 1 193 ? 34.673 12.009 -8.941 1.00 81.38 193 ALA A N 1
ATOM 1462 C CA . ALA A 1 193 ? 36.047 11.895 -9.440 1.00 81.38 193 ALA A CA 1
ATOM 1463 C C . ALA A 1 193 ? 37.118 12.326 -8.415 1.00 81.38 193 ALA A C 1
ATOM 1465 O O . ALA A 1 193 ? 38.187 11.732 -8.350 1.00 81.38 193 ALA A O 1
ATOM 1466 N N . ARG A 1 194 ? 36.816 13.302 -7.542 1.00 79.81 194 ARG A N 1
ATOM 1467 C CA . ARG A 1 194 ? 37.717 13.742 -6.452 1.00 79.81 194 ARG A CA 1
ATOM 1468 C C . ARG A 1 194 ? 37.937 12.701 -5.342 1.00 79.81 194 ARG A C 1
ATOM 1470 O O . ARG A 1 194 ? 38.749 12.939 -4.453 1.00 79.81 194 ARG A O 1
ATOM 1477 N N . ARG A 1 195 ? 37.173 11.607 -5.346 1.00 80.75 195 ARG A N 1
ATOM 1478 C CA . ARG A 1 195 ? 37.227 10.498 -4.379 1.00 80.75 195 ARG A CA 1
ATOM 1479 C C . ARG A 1 195 ? 37.487 9.143 -5.052 1.00 80.75 195 ARG A C 1
ATOM 1481 O O . ARG A 1 195 ? 37.475 8.128 -4.365 1.00 80.75 195 ARG A O 1
ATOM 1488 N N . ALA A 1 196 ? 37.696 9.123 -6.370 1.00 78.31 196 ALA A N 1
ATOM 1489 C CA . ALA A 1 196 ? 37.989 7.898 -7.102 1.00 78.31 196 ALA A CA 1
ATOM 1490 C C . ALA A 1 196 ? 39.372 7.325 -6.711 1.00 78.31 196 ALA A C 1
ATOM 1492 O O . ALA A 1 196 ? 40.251 8.087 -6.294 1.00 78.31 196 ALA A O 1
ATOM 1493 N N . PRO A 1 197 ? 39.588 6.002 -6.846 1.00 78.75 197 PRO A N 1
ATOM 1494 C CA . PRO A 1 197 ? 40.900 5.383 -6.662 1.00 78.75 197 PRO A CA 1
ATOM 1495 C C . PRO A 1 197 ? 41.988 6.019 -7.540 1.00 78.75 197 PRO A C 1
ATOM 1497 O O . PRO A 1 197 ? 41.713 6.537 -8.623 1.00 78.75 197 PRO A O 1
ATOM 1500 N N . ALA A 1 198 ? 43.241 5.957 -7.083 1.00 68.25 198 ALA A N 1
ATOM 1501 C CA . ALA A 1 198 ? 44.376 6.478 -7.839 1.00 68.25 198 ALA A CA 1
ATOM 1502 C C . ALA A 1 198 ? 44.537 5.746 -9.186 1.00 68.25 198 ALA A C 1
ATOM 1504 O O . ALA A 1 198 ? 44.397 4.524 -9.266 1.00 68.25 198 ALA A O 1
ATOM 1505 N N . SER A 1 199 ? 44.863 6.500 -10.239 1.00 58.81 199 SER A N 1
ATOM 1506 C CA . SER A 1 199 ? 44.977 6.002 -11.613 1.00 58.81 199 SER A CA 1
ATOM 1507 C C . SER A 1 199 ? 46.068 4.931 -11.748 1.00 58.81 199 SER A C 1
ATOM 1509 O O . SER A 1 199 ? 47.258 5.250 -11.792 1.00 58.81 199 SER A O 1
ATOM 1511 N N . GLY A 1 200 ? 45.655 3.666 -11.824 1.00 65.12 200 GLY A N 1
ATOM 1512 C CA . GLY A 1 200 ? 46.540 2.509 -11.966 1.00 65.12 200 GLY A CA 1
ATOM 1513 C C . GLY A 1 200 ? 45.810 1.177 -11.780 1.00 65.12 200 GLY A C 1
ATOM 1514 O O . GLY A 1 200 ? 46.020 0.255 -12.564 1.00 65.12 200 GLY A O 1
ATOM 1515 N N . ASP A 1 201 ? 44.896 1.096 -10.807 1.00 79.81 201 ASP A N 1
ATOM 1516 C CA . ASP A 1 201 ? 44.028 -0.072 -10.614 1.00 79.81 201 ASP A CA 1
ATOM 1517 C C . ASP A 1 201 ? 42.676 0.128 -11.319 1.00 79.81 201 ASP A C 1
ATOM 1519 O O . ASP A 1 201 ? 41.769 0.800 -10.818 1.00 79.81 201 ASP A O 1
ATOM 1523 N N . ARG A 1 202 ? 42.548 -0.485 -12.500 1.00 78.81 202 ARG A N 1
ATOM 1524 C CA . ARG A 1 202 ? 41.312 -0.482 -13.296 1.00 78.81 202 ARG A CA 1
ATOM 1525 C C . ARG A 1 202 ? 40.164 -1.230 -12.634 1.00 78.81 202 ARG A C 1
ATOM 1527 O O . ARG A 1 202 ? 39.014 -0.845 -12.819 1.00 78.81 202 ARG A O 1
ATOM 1534 N N . GLU A 1 203 ? 40.445 -2.292 -11.882 1.00 80.06 203 GLU A N 1
ATOM 1535 C CA . GLU A 1 203 ? 39.394 -3.101 -11.267 1.00 80.06 203 GLU A CA 1
ATOM 1536 C C . GLU A 1 203 ? 38.806 -2.373 -10.051 1.00 80.06 203 GLU A C 1
ATOM 1538 O O . GLU A 1 203 ? 37.588 -2.363 -9.867 1.00 80.06 203 GLU A O 1
ATOM 1543 N N . ALA A 1 204 ? 39.641 -1.689 -9.261 1.00 82.81 204 ALA A N 1
ATOM 1544 C CA . ALA A 1 204 ? 39.180 -0.782 -8.213 1.00 82.81 204 ALA A CA 1
ATOM 1545 C C . ALA A 1 204 ? 38.419 0.427 -8.783 1.00 82.81 204 ALA A C 1
ATOM 1547 O O . ALA A 1 204 ? 37.369 0.778 -8.244 1.00 82.81 204 ALA A O 1
ATOM 1548 N N . ALA A 1 205 ? 38.894 1.035 -9.878 1.00 82.81 205 ALA A N 1
ATOM 1549 C CA . ALA A 1 205 ? 38.197 2.141 -10.539 1.00 82.81 205 ALA A CA 1
ATOM 1550 C C . ALA A 1 205 ? 36.807 1.719 -11.054 1.00 82.81 205 ALA A C 1
ATOM 1552 O O . ALA A 1 205 ? 35.810 2.355 -10.712 1.00 82.81 205 ALA A O 1
ATOM 1553 N N . ALA A 1 206 ? 36.706 0.601 -11.780 1.00 79.94 206 ALA A N 1
ATOM 1554 C CA . ALA A 1 206 ? 35.427 0.075 -12.259 1.00 79.94 206 ALA A CA 1
ATOM 1555 C C . ALA A 1 206 ? 34.478 -0.304 -11.102 1.00 79.94 206 ALA A C 1
ATOM 1557 O O . ALA A 1 206 ? 33.289 0.004 -11.152 1.00 79.94 206 ALA A O 1
ATOM 1558 N N . LYS A 1 207 ? 34.984 -0.907 -10.013 1.00 85.81 207 LYS A N 1
ATOM 1559 C CA . LYS A 1 207 ? 34.185 -1.174 -8.797 1.00 85.81 207 LYS A CA 1
ATOM 1560 C C . LYS A 1 207 ? 33.679 0.112 -8.138 1.00 85.81 207 LYS A C 1
ATOM 1562 O O . LYS A 1 207 ? 32.533 0.147 -7.697 1.00 85.81 207 LYS A O 1
ATOM 1567 N N . TRP A 1 208 ? 34.503 1.159 -8.080 1.00 89.50 208 TRP A N 1
ATOM 1568 C CA . TRP A 1 208 ? 34.110 2.466 -7.551 1.00 89.50 208 TRP A CA 1
ATOM 1569 C C . TRP A 1 208 ? 33.004 3.104 -8.396 1.00 89.50 208 TRP A C 1
ATOM 1571 O O . TRP A 1 208 ? 31.970 3.491 -7.856 1.00 89.50 208 TRP A O 1
ATOM 1581 N N . TRP A 1 209 ? 33.165 3.157 -9.719 1.00 89.88 209 TRP A N 1
ATOM 1582 C CA . TRP A 1 209 ? 32.154 3.732 -10.607 1.00 89.88 209 TRP A CA 1
ATOM 1583 C C . TRP A 1 209 ? 30.862 2.906 -10.650 1.00 89.88 209 TRP A C 1
ATOM 1585 O O . TRP A 1 209 ? 29.773 3.481 -10.646 1.00 89.88 209 TRP A O 1
ATOM 1595 N N . LEU A 1 210 ? 30.947 1.575 -10.561 1.00 89.19 210 LEU A N 1
ATOM 1596 C CA . LEU A 1 210 ? 29.777 0.712 -10.377 1.00 89.19 210 LEU A CA 1
ATOM 1597 C C . LEU A 1 210 ? 29.072 0.954 -9.033 1.00 89.19 210 LEU A C 1
ATOM 1599 O O . LEU A 1 210 ? 27.850 0.862 -8.976 1.00 89.19 210 LEU A O 1
ATOM 1603 N N . TRP A 1 211 ? 29.793 1.302 -7.964 1.00 90.56 211 TRP A N 1
ATOM 1604 C CA . TRP A 1 211 ? 29.170 1.712 -6.701 1.00 90.56 211 TRP A CA 1
ATOM 1605 C C . TRP A 1 211 ? 28.479 3.081 -6.818 1.00 90.56 211 TRP A C 1
ATOM 1607 O O . TRP A 1 211 ? 27.344 3.222 -6.367 1.00 90.56 211 TRP A O 1
ATOM 1617 N N . VAL A 1 212 ? 29.109 4.062 -7.481 1.00 90.31 212 VAL A N 1
ATOM 1618 C CA . VAL A 1 212 ? 28.528 5.401 -7.713 1.00 90.31 212 VAL A CA 1
ATOM 1619 C C . VAL A 1 212 ? 27.244 5.321 -8.549 1.00 90.31 212 VAL A C 1
ATOM 1621 O O . VAL A 1 212 ? 26.211 5.850 -8.144 1.00 90.31 212 VAL A O 1
ATOM 1624 N N . TYR A 1 213 ? 27.281 4.638 -9.696 1.00 91.62 213 TYR A N 1
ATOM 1625 C CA . TYR A 1 213 ? 26.151 4.580 -10.633 1.00 91.62 213 TYR A CA 1
ATOM 1626 C C . TYR A 1 213 ? 25.189 3.415 -10.377 1.00 91.62 213 TYR A C 1
ATOM 1628 O O . TYR A 1 213 ? 24.105 3.376 -10.959 1.00 91.62 213 TYR A O 1
ATOM 1636 N N . GLY A 1 214 ? 25.539 2.473 -9.498 1.00 91.38 214 GLY A N 1
ATOM 1637 C CA . GLY A 1 214 ? 24.824 1.207 -9.302 1.00 91.38 214 GLY A CA 1
ATOM 1638 C C . GLY A 1 214 ? 23.371 1.336 -8.844 1.00 91.38 214 GLY A C 1
ATOM 1639 O O . GLY A 1 214 ? 22.597 0.399 -9.026 1.00 91.38 214 GLY A O 1
ATOM 1640 N N . ASN A 1 215 ? 22.958 2.479 -8.293 1.00 91.12 215 ASN A N 1
ATOM 1641 C CA . ASN A 1 215 ? 21.544 2.748 -8.016 1.00 91.12 215 ASN A CA 1
ATOM 1642 C C . ASN A 1 215 ? 20.781 3.124 -9.295 1.00 91.12 215 ASN A C 1
ATOM 1644 O O . ASN A 1 215 ? 19.770 2.497 -9.593 1.00 91.12 215 ASN A O 1
ATOM 1648 N N . ALA A 1 216 ? 21.306 4.066 -10.086 1.00 91.19 216 ALA A N 1
ATOM 1649 C CA . ALA A 1 216 ? 20.714 4.475 -11.363 1.00 91.19 216 ALA A CA 1
ATOM 1650 C C . ALA A 1 216 ? 20.711 3.334 -12.397 1.00 91.19 216 ALA A C 1
ATOM 1652 O O . ALA A 1 216 ? 19.719 3.138 -13.094 1.00 91.19 216 ALA A O 1
ATOM 1653 N N . ILE A 1 217 ? 21.787 2.539 -12.455 1.00 93.62 217 ILE A N 1
ATOM 1654 C CA . ILE A 1 217 ? 21.859 1.349 -13.314 1.00 93.62 217 ILE A CA 1
ATOM 1655 C C . ILE A 1 217 ? 20.802 0.328 -12.883 1.00 93.62 217 ILE A C 1
ATOM 1657 O O . ILE A 1 217 ? 20.006 -0.086 -13.720 1.00 93.62 217 ILE A O 1
ATOM 1661 N N . ARG A 1 218 ? 20.737 -0.045 -11.592 1.00 92.94 218 ARG A N 1
ATOM 1662 C CA . ARG A 1 218 ? 19.731 -1.007 -11.105 1.00 92.94 218 ARG A CA 1
ATOM 1663 C C . ARG A 1 218 ? 18.304 -0.526 -11.351 1.00 92.94 218 ARG A C 1
ATOM 1665 O O . ARG A 1 218 ? 17.499 -1.328 -11.807 1.00 92.94 218 ARG A O 1
ATOM 1672 N N . ALA A 1 219 ? 18.002 0.751 -11.115 1.00 90.44 219 ALA A N 1
ATOM 1673 C CA . ALA A 1 219 ? 16.687 1.325 -11.401 1.00 90.44 219 ALA A CA 1
ATOM 1674 C C . ALA A 1 219 ? 16.322 1.213 -12.893 1.00 90.44 219 ALA A C 1
ATOM 1676 O O . ALA A 1 219 ? 15.262 0.683 -13.221 1.00 90.44 219 ALA A O 1
ATOM 1677 N N . ALA A 1 220 ? 17.225 1.617 -13.794 1.00 91.75 220 ALA A N 1
ATOM 1678 C CA . ALA A 1 220 ? 16.986 1.594 -15.237 1.00 91.75 220 ALA A CA 1
ATOM 1679 C C . ALA A 1 220 ? 16.875 0.176 -15.837 1.00 91.75 220 ALA A C 1
ATOM 1681 O O . ALA A 1 220 ? 16.125 -0.015 -16.792 1.00 91.75 220 ALA A O 1
ATOM 1682 N N . VAL A 1 221 ? 17.582 -0.829 -15.295 1.00 94.62 221 VAL A N 1
ATOM 1683 C CA . VAL A 1 221 ? 17.495 -2.217 -15.802 1.00 94.62 221 VAL A CA 1
ATOM 1684 C C . VAL A 1 221 ? 16.393 -3.053 -15.145 1.00 94.62 221 VAL A C 1
ATOM 1686 O O . VAL A 1 221 ? 16.013 -4.072 -15.723 1.00 94.62 221 VAL A O 1
ATOM 1689 N N . ARG A 1 222 ? 15.874 -2.657 -13.967 1.00 93.38 222 ARG A N 1
ATOM 1690 C CA . ARG A 1 222 ? 15.028 -3.502 -13.093 1.00 93.38 222 ARG A CA 1
ATOM 1691 C C . ARG A 1 222 ? 13.895 -4.207 -13.834 1.00 93.38 222 ARG A C 1
ATOM 1693 O O . ARG A 1 222 ? 13.700 -5.396 -13.619 1.00 93.38 222 ARG A O 1
ATOM 1700 N N . TYR A 1 223 ? 13.185 -3.484 -14.698 1.00 94.06 223 TYR A N 1
ATOM 1701 C CA . TYR A 1 223 ? 12.023 -3.979 -15.448 1.00 94.06 223 TYR A CA 1
ATOM 1702 C C . TYR A 1 223 ? 12.215 -3.908 -16.975 1.00 94.06 223 TYR A C 1
ATOM 1704 O O . TYR A 1 223 ? 11.250 -3.971 -17.742 1.00 94.06 223 TYR A O 1
ATOM 1712 N N . TYR A 1 224 ? 13.462 -3.736 -17.428 1.00 94.62 224 TYR A N 1
ATOM 1713 C CA . TYR A 1 224 ? 13.806 -3.636 -18.845 1.00 94.62 224 TYR A CA 1
ATOM 1714 C C . TYR A 1 224 ? 13.706 -5.017 -19.528 1.00 94.62 224 TYR A C 1
ATOM 1716 O O . TYR A 1 224 ? 14.236 -5.988 -18.987 1.00 94.62 224 TYR A O 1
ATOM 1724 N N . PRO A 1 225 ? 13.031 -5.147 -20.692 1.00 92.06 225 PRO A N 1
ATOM 1725 C CA . PRO A 1 225 ? 12.609 -6.448 -21.220 1.00 92.06 225 PRO A CA 1
ATOM 1726 C C . PRO A 1 225 ? 13.684 -7.251 -21.967 1.00 92.06 225 PRO A C 1
ATOM 1728 O O . PRO A 1 225 ? 13.445 -8.422 -22.257 1.00 92.06 225 PRO A O 1
ATOM 1731 N N . LEU A 1 226 ? 14.837 -6.662 -22.310 1.00 94.69 226 LEU A N 1
ATOM 1732 C CA . LEU A 1 226 ? 15.953 -7.399 -22.919 1.00 94.69 226 LEU A CA 1
ATOM 1733 C C . LEU A 1 226 ? 16.999 -7.774 -21.856 1.00 94.69 226 LEU A C 1
ATOM 1735 O O . LEU A 1 226 ? 17.200 -6.996 -20.922 1.00 94.69 226 LEU A O 1
ATOM 1739 N N . PRO A 1 227 ? 17.697 -8.918 -21.987 1.00 96.56 227 PRO A N 1
ATOM 1740 C CA . PRO A 1 227 ? 18.847 -9.260 -21.153 1.00 96.56 227 PRO A CA 1
ATOM 1741 C C . PRO A 1 227 ? 19.892 -8.139 -21.085 1.00 96.56 227 PRO A C 1
ATOM 1743 O O . PRO A 1 227 ? 20.294 -7.596 -22.116 1.00 96.56 227 PRO A O 1
ATOM 1746 N N . VAL A 1 228 ? 20.361 -7.834 -19.873 1.00 97.31 228 VAL A N 1
ATOM 1747 C CA . VAL A 1 228 ? 21.452 -6.879 -19.637 1.00 97.31 228 VAL A CA 1
ATOM 1748 C C . VAL A 1 228 ? 22.632 -7.552 -18.936 1.00 97.31 228 VAL A C 1
ATOM 1750 O O . VAL A 1 228 ? 22.456 -8.285 -17.956 1.00 97.31 228 VAL A O 1
ATOM 1753 N N . THR A 1 229 ? 23.848 -7.263 -19.397 1.00 97.25 229 THR A N 1
ATOM 1754 C CA . THR A 1 229 ? 25.087 -7.471 -18.637 1.00 97.25 229 THR A CA 1
ATOM 1755 C C . THR A 1 229 ? 25.619 -6.145 -18.095 1.00 97.25 229 THR A C 1
ATOM 1757 O O . THR A 1 229 ? 25.495 -5.102 -18.726 1.00 97.25 229 THR A O 1
ATOM 1760 N N . ILE A 1 230 ? 26.210 -6.178 -16.902 1.00 95.69 230 ILE A N 1
ATOM 1761 C CA . ILE A 1 230 ? 26.879 -5.057 -16.242 1.00 95.69 230 ILE A CA 1
ATOM 1762 C C . ILE A 1 230 ? 28.299 -5.519 -15.904 1.00 95.69 230 ILE A C 1
ATOM 1764 O O . ILE A 1 230 ? 28.466 -6.462 -15.127 1.00 95.69 230 ILE A O 1
ATOM 1768 N N . ASN A 1 231 ? 29.321 -4.898 -16.499 1.00 92.19 231 ASN A N 1
ATOM 1769 C CA . ASN A 1 231 ? 30.731 -5.300 -16.373 1.00 92.19 231 ASN A CA 1
ATOM 1770 C C . ASN A 1 231 ? 30.934 -6.824 -16.570 1.00 92.19 231 ASN A C 1
ATOM 1772 O O . ASN A 1 231 ? 31.537 -7.502 -15.734 1.00 92.19 231 ASN A O 1
ATOM 1776 N N . GLY A 1 232 ? 30.346 -7.385 -17.635 1.00 90.62 232 GLY A N 1
ATOM 1777 C CA . GLY A 1 232 ? 30.405 -8.817 -17.966 1.00 90.62 232 GLY A CA 1
ATOM 1778 C C . GLY A 1 232 ? 29.570 -9.763 -17.082 1.00 90.62 232 GLY A C 1
ATOM 1779 O O . GLY A 1 232 ? 29.540 -10.964 -17.347 1.00 90.62 232 GLY A O 1
ATOM 1780 N N . LYS A 1 233 ? 28.870 -9.273 -16.049 1.00 93.81 233 LYS A N 1
ATOM 1781 C CA . LYS A 1 233 ? 27.970 -10.076 -15.195 1.00 93.81 233 LYS A CA 1
ATOM 1782 C C . LYS A 1 233 ? 26.512 -9.842 -15.578 1.00 93.81 233 LYS A C 1
ATOM 1784 O O . LYS A 1 233 ? 26.138 -8.714 -15.863 1.00 93.81 233 LYS A O 1
ATOM 1789 N N . ARG A 1 234 ? 25.660 -10.871 -15.560 1.00 95.62 234 ARG A N 1
ATOM 1790 C CA . ARG A 1 234 ? 24.217 -10.699 -15.823 1.00 95.62 234 ARG A CA 1
ATOM 1791 C C . ARG A 1 234 ? 23.566 -9.821 -14.744 1.00 95.62 234 ARG A C 1
ATOM 1793 O O . ARG A 1 234 ? 23.845 -10.007 -13.563 1.00 95.62 234 ARG A O 1
ATOM 1800 N N . ALA A 1 235 ? 22.705 -8.894 -15.154 1.00 94.00 235 ALA A N 1
ATOM 1801 C CA . ALA A 1 235 ? 21.968 -8.014 -14.254 1.00 94.00 235 ALA A CA 1
ATOM 1802 C C . ALA A 1 235 ? 20.815 -8.732 -13.523 1.00 94.00 235 ALA A C 1
ATOM 1804 O O . ALA A 1 235 ? 20.181 -9.641 -14.064 1.00 94.00 235 ALA A O 1
ATOM 1805 N N . GLU A 1 236 ? 20.506 -8.271 -12.310 1.00 92.06 236 GLU A N 1
ATOM 1806 C CA . GLU A 1 236 ? 19.368 -8.723 -11.496 1.00 92.06 236 GLU A CA 1
ATOM 1807 C C . GLU A 1 236 ? 18.069 -8.037 -11.960 1.00 92.06 236 GLU A C 1
ATOM 1809 O O . GLU A 1 236 ? 17.581 -7.082 -11.357 1.00 92.06 236 GLU A O 1
ATOM 1814 N N . GLN A 1 237 ? 17.541 -8.501 -13.093 1.00 93.31 237 GLN A N 1
ATOM 1815 C CA . GLN A 1 237 ? 16.284 -8.026 -13.682 1.00 93.31 237 GLN A CA 1
ATOM 1816 C C . GLN A 1 237 ? 15.080 -8.785 -13.095 1.00 93.31 237 GLN A C 1
ATOM 1818 O O . GLN A 1 237 ? 15.187 -9.964 -12.756 1.00 93.31 237 GLN A O 1
ATOM 1823 N N . GLN A 1 238 ? 13.929 -8.120 -12.997 1.00 93.12 238 GLN A N 1
ATOM 1824 C CA . GLN A 1 238 ? 12.684 -8.632 -12.414 1.00 93.12 238 GLN A CA 1
ATOM 1825 C C . GLN A 1 238 ? 11.534 -8.562 -13.432 1.00 93.12 238 GLN A C 1
ATOM 1827 O O . GLN A 1 238 ? 11.438 -7.615 -14.214 1.00 93.12 238 GLN A O 1
ATOM 1832 N N . GLU A 1 239 ? 10.609 -9.527 -13.402 1.00 92.62 239 GLU A N 1
ATOM 1833 C CA . GLU A 1 239 ? 9.330 -9.378 -14.109 1.00 92.62 239 GLU A CA 1
ATOM 1834 C C . GLU A 1 239 ? 8.463 -8.331 -13.399 1.00 92.62 239 GLU A C 1
ATOM 1836 O O . GLU A 1 239 ? 8.136 -8.497 -12.226 1.00 92.62 239 GLU A O 1
ATOM 1841 N N . PHE A 1 240 ? 8.011 -7.294 -14.113 1.00 93.62 240 PHE A N 1
ATOM 1842 C CA . PHE A 1 240 ? 7.166 -6.236 -13.535 1.00 93.62 240 PHE A CA 1
ATOM 1843 C C . PHE A 1 240 ? 5.844 -6.752 -12.936 1.00 93.62 240 PHE A C 1
ATOM 1845 O O . PHE A 1 240 ? 5.322 -6.187 -11.977 1.00 93.62 240 PHE A O 1
ATOM 1852 N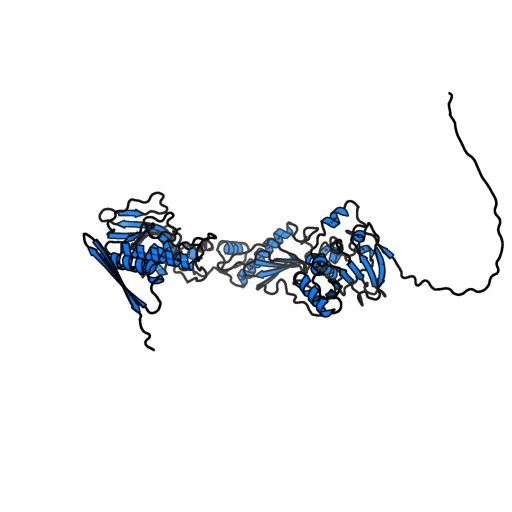 N . LEU A 1 241 ? 5.316 -7.848 -13.492 1.00 94.50 241 LEU A N 1
ATOM 1853 C CA . LEU A 1 241 ? 4.111 -8.535 -13.016 1.00 94.50 241 LEU A CA 1
ATOM 1854 C C . LEU A 1 241 ? 4.428 -9.891 -12.364 1.00 94.50 241 LEU A C 1
ATOM 1856 O O . LEU A 1 241 ? 3.525 -10.711 -12.226 1.00 94.50 241 LEU A O 1
ATOM 1860 N N . GLY A 1 242 ? 5.696 -10.145 -12.008 1.00 92.06 242 GLY A N 1
ATOM 1861 C CA . GLY A 1 242 ? 6.203 -11.453 -11.574 1.00 92.06 242 GLY A CA 1
ATOM 1862 C C . GLY A 1 242 ? 5.307 -12.129 -10.539 1.00 92.06 242 GLY A C 1
ATOM 1863 O O . GLY A 1 242 ? 4.785 -13.213 -10.788 1.00 92.06 242 GLY A O 1
ATOM 1864 N N . GLU A 1 243 ? 5.063 -11.413 -9.444 1.00 91.19 243 GLU A N 1
ATOM 1865 C CA . GLU A 1 243 ? 4.330 -11.848 -8.248 1.00 91.19 243 GLU A CA 1
ATOM 1866 C C . GLU A 1 243 ? 2.808 -11.584 -8.323 1.00 91.19 243 GLU A C 1
ATOM 1868 O O . GLU A 1 243 ? 2.118 -11.666 -7.312 1.00 91.19 243 GLU A O 1
ATOM 1873 N N . ALA A 1 244 ? 2.262 -11.231 -9.495 1.00 94.25 244 ALA A N 1
ATOM 1874 C CA . ALA A 1 244 ? 0.833 -10.943 -9.639 1.00 94.25 244 ALA A CA 1
ATOM 1875 C C . ALA A 1 244 ? -0.021 -12.214 -9.480 1.00 94.25 244 ALA A C 1
ATOM 1877 O O . ALA A 1 244 ? 0.131 -13.154 -10.264 1.00 94.25 244 ALA A O 1
ATOM 1878 N N . LEU A 1 245 ? -0.973 -12.191 -8.539 1.00 93.50 245 LEU A N 1
ATOM 1879 C CA . LEU A 1 245 ? -1.927 -13.277 -8.260 1.00 93.50 245 LEU A CA 1
ATOM 1880 C C . LEU A 1 245 ? -2.746 -13.646 -9.505 1.00 93.50 245 LEU A C 1
ATOM 1882 O O . LEU A 1 245 ? -2.956 -14.813 -9.822 1.00 93.50 245 LEU A O 1
ATOM 1886 N N . TYR A 1 246 ? -3.177 -12.624 -10.244 1.00 94.62 246 TYR A N 1
ATOM 1887 C CA . TYR A 1 246 ? -3.976 -12.759 -11.457 1.00 94.62 246 TYR A CA 1
ATOM 1888 C C . TYR A 1 246 ? -3.407 -11.859 -12.553 1.00 94.62 246 TYR A C 1
ATOM 1890 O O . TYR A 1 246 ? -3.077 -10.701 -12.293 1.00 94.62 246 TYR A O 1
ATOM 1898 N N . ARG A 1 247 ? -3.308 -12.366 -13.789 1.00 95.62 247 ARG A N 1
ATOM 1899 C CA . ARG A 1 247 ? -2.853 -11.601 -14.963 1.00 95.62 247 ARG A CA 1
ATOM 1900 C C . ARG A 1 247 ? -3.889 -11.677 -16.087 1.00 95.62 247 ARG A C 1
ATOM 1902 O O . ARG A 1 247 ? -4.318 -12.767 -16.460 1.00 95.62 247 ARG A O 1
ATOM 1909 N N . ARG A 1 248 ? -4.249 -10.539 -16.688 1.00 95.25 248 ARG A N 1
ATOM 1910 C CA . ARG A 1 248 ? -5.187 -10.452 -17.825 1.00 95.25 248 ARG A CA 1
ATOM 1911 C C . ARG A 1 248 ? -4.630 -9.578 -18.948 1.00 95.25 248 ARG A C 1
ATOM 1913 O O . ARG A 1 248 ? -4.004 -8.556 -18.695 1.00 95.25 248 ARG A O 1
ATOM 1920 N N . ARG A 1 249 ? -4.866 -9.961 -20.207 1.00 96.00 249 ARG A N 1
ATOM 1921 C CA . ARG A 1 249 ? -4.454 -9.183 -21.391 1.00 96.00 249 ARG A CA 1
ATOM 1922 C C . ARG A 1 249 ? -5.602 -8.331 -21.929 1.00 96.00 249 ARG A C 1
ATOM 1924 O O . ARG A 1 249 ? -6.728 -8.815 -22.034 1.00 96.00 249 ARG A O 1
ATOM 1931 N N . TRP A 1 250 ? -5.302 -7.093 -22.318 1.00 94.50 250 TRP A N 1
ATOM 1932 C CA . TRP A 1 250 ? -6.264 -6.140 -22.883 1.00 94.50 250 TRP A CA 1
ATOM 1933 C C . TRP A 1 250 ? -5.553 -5.129 -23.790 1.00 94.50 250 TRP A C 1
ATOM 1935 O O . TRP A 1 250 ? -4.578 -4.527 -23.363 1.00 94.50 250 TRP A O 1
ATOM 1945 N N . ARG A 1 251 ? -5.996 -4.967 -25.047 1.00 90.88 251 ARG A N 1
ATOM 1946 C CA . ARG A 1 251 ? -5.440 -4.016 -26.049 1.00 90.88 251 ARG A CA 1
ATOM 1947 C C . ARG A 1 251 ? -3.898 -3.930 -26.119 1.00 90.88 251 ARG A C 1
ATOM 1949 O O . ARG A 1 251 ? -3.324 -2.863 -26.288 1.00 90.88 251 ARG A O 1
ATOM 1956 N N . GLY A 1 252 ? -3.204 -5.064 -25.987 1.00 89.94 252 GLY A N 1
ATOM 1957 C CA . GLY A 1 252 ? -1.732 -5.099 -26.023 1.00 89.94 252 GLY A CA 1
ATOM 1958 C C . GLY A 1 252 ? -1.036 -4.634 -24.734 1.00 89.94 252 GLY A C 1
ATOM 1959 O O . GLY A 1 252 ? 0.183 -4.461 -24.724 1.00 89.94 252 GLY A O 1
ATOM 1960 N N . LEU A 1 253 ? -1.792 -4.482 -23.648 1.00 94.62 253 LEU A N 1
ATOM 1961 C CA . LEU A 1 253 ? -1.330 -4.380 -22.267 1.00 94.62 253 LEU A CA 1
ATOM 1962 C C . LEU A 1 253 ? -1.541 -5.717 -21.541 1.00 94.62 253 LEU A C 1
ATOM 1964 O O . LEU A 1 253 ? -2.430 -6.505 -21.888 1.00 94.62 253 LEU A O 1
ATOM 1968 N N . GLU A 1 254 ? -0.738 -5.959 -20.511 1.00 96.06 254 GLU A N 1
ATOM 1969 C CA . GLU A 1 254 ? -0.916 -7.037 -19.539 1.00 96.06 254 GLU A CA 1
ATOM 1970 C C . GLU A 1 254 ? -1.150 -6.398 -18.163 1.00 96.06 254 GLU A C 1
ATOM 1972 O O . GLU A 1 254 ? -0.353 -5.582 -17.715 1.00 96.06 254 GLU A O 1
ATOM 1977 N N . ILE A 1 255 ? -2.273 -6.709 -17.518 1.00 96.81 255 ILE A N 1
ATOM 1978 C CA . ILE A 1 255 ? -2.694 -6.155 -16.227 1.00 96.81 255 ILE A CA 1
ATOM 1979 C C . ILE A 1 255 ? -2.514 -7.256 -15.182 1.00 96.81 255 ILE A C 1
ATOM 1981 O O . ILE A 1 255 ? -3.178 -8.290 -15.270 1.00 96.81 255 ILE A O 1
ATOM 1985 N N . GLY A 1 256 ? -1.612 -7.052 -14.222 1.00 96.38 256 GLY A N 1
ATOM 1986 C CA . GLY A 1 256 ? -1.391 -7.938 -13.078 1.00 96.38 256 GLY A CA 1
ATOM 1987 C C . GLY A 1 256 ? -2.019 -7.368 -11.806 1.00 96.38 256 GLY A C 1
ATOM 1988 O O . GLY A 1 256 ? -1.922 -6.166 -11.569 1.00 96.38 256 GLY A O 1
ATOM 1989 N N . VAL A 1 257 ? -2.656 -8.215 -10.998 1.00 95.75 257 VAL A N 1
ATOM 1990 C CA . VAL A 1 257 ? -3.338 -7.844 -9.747 1.00 95.75 257 VAL A CA 1
ATOM 1991 C C . VAL A 1 257 ? -2.576 -8.368 -8.531 1.00 95.75 257 VAL A C 1
ATOM 1993 O O . VAL A 1 257 ? -2.043 -9.476 -8.557 1.00 95.75 257 VAL A O 1
ATOM 1996 N N . PHE A 1 258 ? -2.556 -7.560 -7.473 1.00 93.19 258 PHE A N 1
ATOM 1997 C CA . PHE A 1 258 ? -1.866 -7.789 -6.207 1.00 93.19 258 PHE A CA 1
ATOM 1998 C C . PHE A 1 258 ? -2.801 -7.395 -5.052 1.00 93.19 258 PHE A C 1
ATOM 2000 O O . PHE A 1 258 ? -3.579 -6.450 -5.192 1.00 93.19 258 PHE A O 1
ATOM 2007 N N . ASP A 1 259 ? -2.713 -8.079 -3.914 1.00 89.81 259 ASP A N 1
ATOM 2008 C CA . ASP A 1 259 ? -3.509 -7.835 -2.700 1.00 89.81 259 ASP A CA 1
ATOM 2009 C C . ASP A 1 259 ? -2.745 -7.071 -1.599 1.00 89.81 259 ASP A C 1
ATOM 2011 O O . ASP A 1 259 ? -3.314 -6.742 -0.556 1.00 89.81 259 ASP A O 1
ATOM 2015 N N . THR A 1 260 ? -1.460 -6.790 -1.829 1.00 82.12 260 THR A N 1
ATOM 2016 C CA . THR A 1 260 ? -0.533 -6.175 -0.871 1.00 82.12 260 THR A CA 1
ATOM 2017 C C . THR A 1 260 ? -0.693 -4.657 -0.756 1.00 82.12 260 THR A C 1
ATOM 2019 O O . THR A 1 260 ? -1.175 -3.982 -1.670 1.00 82.12 260 THR A O 1
ATOM 2022 N N . GLU A 1 261 ? -0.200 -4.082 0.345 1.00 71.44 261 GLU A N 1
ATOM 2023 C CA . GLU A 1 261 ? -0.207 -2.631 0.551 1.00 71.44 261 GLU A CA 1
ATOM 2024 C C . GLU A 1 261 ? 0.562 -1.869 -0.542 1.00 71.44 261 GLU A C 1
ATOM 2026 O O . GLU A 1 261 ? 1.730 -2.134 -0.847 1.00 71.44 261 GLU A O 1
ATOM 2031 N N . THR A 1 262 ? -0.107 -0.874 -1.126 1.00 65.69 262 THR A N 1
ATOM 2032 C CA . THR A 1 262 ? 0.461 0.014 -2.143 1.00 65.69 262 THR A CA 1
ATOM 2033 C C . THR A 1 262 ? 1.383 1.038 -1.493 1.00 65.69 262 THR A C 1
ATOM 2035 O O . THR A 1 262 ? 0.918 2.059 -0.976 1.00 65.69 262 THR A O 1
ATOM 2038 N N . HIS A 1 263 ? 2.689 0.810 -1.566 1.00 64.69 263 HIS A N 1
ATOM 2039 C CA . HIS A 1 263 ? 3.672 1.762 -1.063 1.00 64.69 263 HIS A CA 1
ATOM 2040 C C . HIS A 1 263 ? 3.600 3.095 -1.834 1.00 64.69 263 HIS A C 1
ATOM 2042 O O . HIS A 1 263 ? 3.401 3.150 -3.058 1.00 64.69 263 HIS A O 1
ATOM 2048 N N . CYS A 1 264 ? 3.739 4.208 -1.110 1.00 59.97 264 CYS A N 1
ATOM 2049 C CA . CYS A 1 264 ? 3.732 5.532 -1.725 1.00 59.97 264 CYS A CA 1
ATOM 2050 C C . CYS A 1 264 ? 4.967 5.703 -2.626 1.00 59.97 264 CYS A C 1
ATOM 2052 O O . CYS A 1 264 ? 6.079 5.355 -2.239 1.00 59.97 264 CYS A O 1
ATOM 2054 N N . GLY A 1 265 ? 4.768 6.228 -3.836 1.00 69.38 265 GL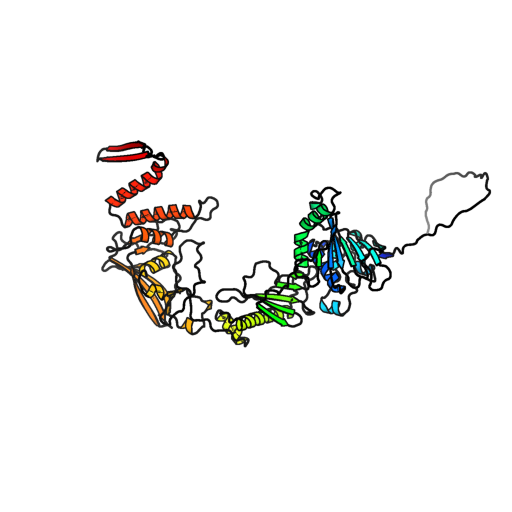Y A N 1
ATOM 2055 C CA . GLY A 1 265 ? 5.839 6.450 -4.812 1.00 69.38 265 GLY A CA 1
ATOM 2056 C C . GLY A 1 265 ? 6.184 5.265 -5.724 1.00 69.38 265 GLY A C 1
ATOM 2057 O O . GLY A 1 265 ? 6.851 5.490 -6.729 1.00 69.38 265 GLY A O 1
ATOM 2058 N N . GLU A 1 266 ? 5.704 4.040 -5.471 1.00 81.88 266 GLU A N 1
ATOM 2059 C CA . GLU A 1 266 ? 5.969 2.921 -6.393 1.00 81.88 266 GLU A CA 1
ATOM 2060 C C . GLU A 1 266 ? 5.374 3.144 -7.802 1.00 81.88 266 GLU A C 1
ATOM 2062 O O . GLU A 1 266 ? 4.270 3.697 -7.921 1.00 81.88 266 GLU A O 1
ATOM 2067 N N . PRO A 1 267 ? 6.065 2.693 -8.870 1.00 88.75 267 PRO A N 1
ATOM 2068 C CA . PRO A 1 267 ? 5.531 2.678 -10.226 1.00 88.75 267 PRO A CA 1
ATOM 2069 C C . PRO A 1 267 ? 4.541 1.521 -10.419 1.00 88.75 267 PRO A C 1
ATOM 2071 O O . PRO A 1 267 ? 4.694 0.436 -9.858 1.00 88.75 267 PRO A O 1
ATOM 2074 N N . ASN A 1 268 ? 3.534 1.746 -11.257 1.00 92.00 268 ASN A N 1
ATOM 2075 C CA . ASN A 1 268 ? 2.461 0.791 -11.551 1.00 92.00 268 ASN A CA 1
ATOM 2076 C C . ASN A 1 268 ? 2.161 0.650 -13.058 1.00 92.00 268 ASN A C 1
ATOM 2078 O O . ASN A 1 268 ? 1.309 -0.154 -13.427 1.00 92.00 268 ASN A O 1
ATOM 2082 N N . LEU A 1 269 ? 2.909 1.337 -13.928 1.00 93.62 269 LEU A N 1
ATOM 2083 C CA . LEU A 1 269 ? 2.974 1.086 -15.369 1.00 93.62 269 LEU A CA 1
ATOM 2084 C C . LEU A 1 269 ? 4.434 0.861 -15.788 1.00 93.62 269 LEU A C 1
ATOM 2086 O O . LEU A 1 269 ? 5.280 1.698 -15.490 1.00 93.62 269 LEU A O 1
ATOM 2090 N N . ASN A 1 270 ? 4.725 -0.204 -16.535 1.00 93.88 270 ASN A N 1
ATOM 209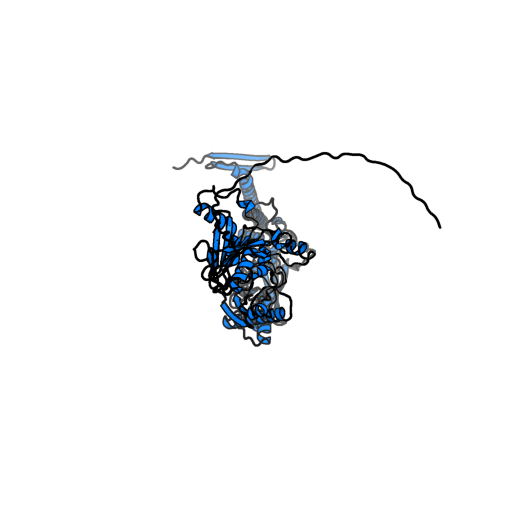1 C CA . ASN A 1 270 ? 6.025 -0.421 -17.172 1.00 93.88 270 ASN A CA 1
ATOM 2092 C C . ASN A 1 270 ? 5.941 -0.213 -18.687 1.00 93.88 270 ASN A C 1
ATOM 2094 O O . ASN A 1 270 ? 5.487 -1.092 -19.425 1.00 93.88 270 ASN A O 1
ATOM 2098 N N . PHE A 1 271 ? 6.425 0.933 -19.167 1.00 91.38 271 PHE A N 1
ATOM 2099 C CA . PHE A 1 271 ? 6.582 1.195 -20.595 1.00 91.38 271 PHE A CA 1
ATOM 2100 C C . PHE A 1 271 ? 7.947 0.662 -21.061 1.00 91.38 271 PHE A C 1
ATOM 2102 O O . PHE A 1 271 ? 8.930 1.393 -21.176 1.00 91.38 271 PHE A O 1
ATOM 2109 N N . HIS A 1 272 ? 8.025 -0.653 -21.285 1.00 89.31 272 HIS A N 1
ATOM 2110 C CA . HIS A 1 272 ? 9.208 -1.334 -21.834 1.00 89.31 272 HIS A CA 1
ATOM 2111 C C . HIS A 1 272 ? 10.530 -1.103 -21.056 1.00 89.31 272 HIS A C 1
ATOM 2113 O O . HIS A 1 272 ? 11.598 -0.981 -21.658 1.00 89.31 272 HIS A O 1
ATOM 2119 N N . GLY A 1 273 ? 10.471 -1.056 -19.723 1.00 88.38 273 GLY A N 1
ATOM 2120 C CA . GLY A 1 273 ? 11.590 -0.741 -18.823 1.00 88.38 273 GLY A CA 1
ATOM 2121 C C . GLY A 1 273 ? 11.511 0.658 -18.214 1.00 88.38 273 GLY A C 1
ATOM 2122 O O . GLY A 1 273 ? 12.097 0.907 -17.164 1.00 88.38 273 GLY A O 1
ATOM 2123 N N . HIS A 1 274 ? 10.743 1.559 -18.830 1.00 88.88 274 HIS A N 1
ATOM 2124 C CA . HIS A 1 274 ? 10.430 2.871 -18.274 1.00 88.88 274 HIS A CA 1
ATOM 2125 C C . HIS A 1 274 ? 9.239 2.752 -17.319 1.00 88.88 274 HIS A C 1
ATOM 2127 O O . HIS A 1 274 ? 8.077 2.844 -17.723 1.00 88.88 274 HIS A O 1
ATOM 2133 N N . ALA A 1 275 ? 9.535 2.459 -16.053 1.00 90.69 275 ALA A N 1
ATOM 2134 C CA . ALA A 1 275 ? 8.529 2.243 -15.023 1.00 90.69 275 ALA A CA 1
ATOM 2135 C C . ALA A 1 275 ? 8.068 3.575 -14.410 1.00 90.69 275 ALA A C 1
ATOM 2137 O O . ALA A 1 275 ? 8.831 4.249 -13.719 1.00 90.69 275 ALA A O 1
ATOM 2138 N N . ILE A 1 276 ? 6.809 3.940 -14.649 1.00 89.56 276 ILE A N 1
ATOM 2139 C CA . ILE A 1 276 ? 6.195 5.193 -14.194 1.00 89.56 276 ILE A CA 1
ATOM 2140 C C . ILE A 1 276 ? 4.987 4.933 -13.290 1.00 89.56 276 ILE A C 1
ATOM 2142 O O . ILE A 1 276 ? 4.470 3.815 -13.187 1.00 89.56 276 ILE A O 1
ATOM 2146 N N . ARG A 1 277 ? 4.531 5.989 -12.613 1.00 88.44 277 ARG A N 1
ATOM 2147 C CA . ARG A 1 277 ? 3.329 5.968 -11.780 1.00 88.44 277 ARG A CA 1
ATOM 2148 C C . ARG A 1 277 ? 2.178 6.653 -12.509 1.00 88.44 277 ARG A C 1
ATOM 2150 O O . ARG A 1 277 ? 2.322 7.761 -13.011 1.00 88.44 277 ARG A O 1
ATOM 2157 N N . MET A 1 278 ? 1.027 5.999 -12.519 1.00 87.69 278 MET A N 1
ATOM 2158 C CA . MET A 1 278 ? -0.247 6.525 -12.995 1.00 87.69 278 MET A CA 1
ATOM 2159 C C . MET A 1 278 ? -1.336 6.312 -11.939 1.00 87.69 278 MET A C 1
ATOM 2161 O O . MET A 1 278 ? -1.198 5.489 -11.032 1.00 87.69 278 MET A O 1
ATOM 2165 N N . GLU A 1 279 ? -2.442 7.038 -12.056 1.00 86.50 279 GLU A N 1
ATOM 2166 C CA . GLU A 1 279 ? -3.617 6.799 -11.223 1.00 86.50 279 GLU A CA 1
ATOM 2167 C C . GLU A 1 279 ? -4.336 5.523 -11.694 1.00 86.50 279 GLU A C 1
ATOM 2169 O O . GLU A 1 279 ? -4.886 5.479 -12.794 1.00 86.50 279 GLU A O 1
ATOM 2174 N N . ILE A 1 280 ? -4.312 4.481 -10.860 1.00 85.94 280 ILE A N 1
ATOM 2175 C CA . ILE A 1 280 ? -5.035 3.212 -11.039 1.00 85.94 280 ILE A CA 1
ATOM 2176 C C . ILE A 1 280 ? -5.966 3.055 -9.832 1.00 85.94 280 ILE A C 1
ATOM 2178 O O . ILE A 1 280 ? -5.509 3.271 -8.707 1.00 85.94 280 ILE A O 1
ATOM 2182 N N . PRO A 1 281 ? -7.242 2.672 -10.018 1.00 88.06 281 PRO A N 1
ATOM 2183 C CA . PRO A 1 281 ? -8.146 2.449 -8.898 1.00 88.06 281 PRO A CA 1
ATOM 2184 C C . PRO A 1 281 ? -7.675 1.276 -8.031 1.00 88.06 281 PRO A C 1
ATOM 2186 O O . PRO A 1 281 ? -7.449 0.174 -8.533 1.00 88.06 281 PRO A O 1
ATOM 2189 N N . THR A 1 282 ? -7.594 1.499 -6.722 1.00 90.31 282 THR A N 1
ATOM 2190 C CA . THR A 1 282 ? -7.485 0.426 -5.728 1.00 90.31 282 THR A CA 1
ATOM 2191 C C . THR A 1 282 ? -8.875 -0.040 -5.290 1.00 90.31 282 THR A C 1
ATOM 2193 O O . THR A 1 282 ? -9.876 0.671 -5.440 1.00 90.31 282 THR A O 1
ATOM 2196 N N . VAL A 1 283 ? -8.954 -1.258 -4.756 1.00 90.44 283 VAL A N 1
ATOM 2197 C CA . VAL A 1 283 ? -10.180 -1.849 -4.214 1.00 90.44 283 VAL A CA 1
ATOM 2198 C C . VAL A 1 283 ? -9.889 -2.372 -2.801 1.00 90.44 283 VAL A C 1
ATOM 2200 O O . VAL A 1 283 ? -9.180 -3.367 -2.657 1.00 90.44 283 VAL A O 1
ATOM 2203 N N . PRO A 1 284 ? -10.390 -1.720 -1.737 1.00 86.88 284 PRO A N 1
ATOM 2204 C CA . PRO A 1 284 ? -10.207 -2.213 -0.378 1.00 86.88 284 PRO A CA 1
ATOM 2205 C C . PRO A 1 284 ? -11.092 -3.439 -0.115 1.00 86.88 284 PRO A C 1
ATOM 2207 O O . PRO A 1 284 ? -12.276 -3.460 -0.465 1.00 86.88 284 PRO A O 1
ATOM 2210 N N . THR A 1 285 ? -10.521 -4.440 0.551 1.00 84.94 285 THR A N 1
ATOM 2211 C CA . THR A 1 285 ? -11.252 -5.571 1.139 1.00 84.94 285 THR A CA 1
ATOM 2212 C C . THR A 1 285 ? -11.520 -5.302 2.623 1.00 84.94 285 THR A C 1
ATOM 2214 O O . THR A 1 285 ? -11.397 -4.169 3.103 1.00 84.94 285 THR A O 1
ATOM 2217 N N . LEU A 1 286 ? -11.911 -6.332 3.374 1.00 80.75 286 LEU A N 1
ATOM 2218 C CA . LEU A 1 286 ? -12.058 -6.227 4.825 1.00 80.75 286 LEU A CA 1
ATOM 2219 C C . LEU A 1 286 ? -10.707 -6.192 5.569 1.00 80.75 286 LEU A C 1
ATOM 2221 O O . LEU A 1 286 ? -10.659 -5.629 6.665 1.00 80.75 286 LEU A O 1
ATOM 2225 N N . LEU A 1 287 ? -9.628 -6.717 4.969 1.00 75.44 287 LEU A N 1
ATOM 2226 C CA . LEU A 1 287 ? -8.306 -6.867 5.603 1.00 75.44 287 LEU A CA 1
ATOM 2227 C C . LEU A 1 287 ? -7.144 -6.218 4.825 1.00 75.44 287 LEU A C 1
ATOM 2229 O O . LEU A 1 287 ? -6.216 -5.722 5.450 1.00 75.44 287 LEU A O 1
ATOM 2233 N N . THR A 1 288 ? -7.182 -6.209 3.489 1.00 81.12 288 THR A N 1
ATOM 2234 C CA . THR A 1 288 ? -6.082 -5.734 2.621 1.00 81.12 288 THR A CA 1
ATOM 2235 C C . THR A 1 288 ? -6.570 -4.773 1.527 1.00 81.12 288 THR A C 1
ATOM 2237 O O . THR A 1 288 ? -7.777 -4.551 1.375 1.00 81.12 288 THR A O 1
ATOM 2240 N N . GLN A 1 289 ? -5.660 -4.206 0.725 1.00 87.62 289 GLN A N 1
ATOM 2241 C CA . GLN A 1 289 ? -6.013 -3.356 -0.417 1.00 87.62 289 GLN A CA 1
ATOM 2242 C C . GLN A 1 289 ? -5.521 -3.949 -1.738 1.00 87.62 289 GLN A C 1
ATOM 2244 O O . GLN A 1 289 ? -4.325 -4.011 -2.004 1.00 87.62 289 GLN A O 1
ATOM 2249 N N . TRP A 1 290 ? -6.465 -4.280 -2.614 1.00 92.44 290 TRP A N 1
ATOM 2250 C CA . TRP A 1 290 ? -6.167 -4.835 -3.923 1.00 92.44 290 TRP A CA 1
ATOM 2251 C C . TRP A 1 290 ? -5.870 -3.727 -4.931 1.00 92.44 290 TRP A C 1
ATOM 2253 O O . TRP A 1 290 ? -6.528 -2.682 -4.956 1.00 92.44 290 TRP A O 1
ATOM 2263 N N . HIS A 1 291 ? -4.869 -3.951 -5.772 1.00 92.75 291 HIS A N 1
ATOM 2264 C CA . HIS A 1 291 ? -4.398 -2.990 -6.760 1.00 92.75 291 HIS A CA 1
ATOM 2265 C C . HIS A 1 291 ? -3.879 -3.695 -8.016 1.00 92.75 291 HIS A C 1
ATOM 2267 O O . HIS A 1 291 ? -3.647 -4.903 -8.020 1.00 92.75 291 HIS A O 1
ATOM 2273 N N . ALA A 1 292 ? -3.692 -2.936 -9.096 1.00 94.56 292 ALA A N 1
ATOM 2274 C CA . ALA A 1 292 ? -3.124 -3.451 -10.336 1.00 94.56 292 ALA A CA 1
ATOM 2275 C C . ALA A 1 292 ? -1.815 -2.743 -10.706 1.00 94.56 292 ALA A C 1
ATOM 2277 O O . ALA A 1 292 ? -1.639 -1.550 -10.443 1.00 94.56 292 ALA A O 1
ATOM 2278 N N . ARG A 1 293 ? -0.924 -3.486 -11.367 1.00 95.06 293 ARG A N 1
ATOM 2279 C CA . ARG A 1 293 ? 0.223 -2.973 -12.128 1.00 95.06 293 ARG A CA 1
ATOM 2280 C C . ARG A 1 293 ? 0.076 -3.416 -13.591 1.00 95.06 293 ARG A C 1
ATOM 2282 O O . ARG A 1 293 ? -0.546 -4.439 -13.871 1.00 95.06 293 ARG A O 1
ATOM 2289 N N . ILE A 1 294 ? 0.609 -2.643 -14.532 1.00 95.38 294 ILE A N 1
ATOM 2290 C CA . ILE A 1 294 ? 0.365 -2.800 -15.975 1.00 95.38 294 ILE A CA 1
ATOM 2291 C C . ILE A 1 294 ? 1.701 -2.885 -16.726 1.00 95.38 294 ILE A C 1
ATOM 2293 O O . ILE A 1 294 ? 2.511 -1.968 -16.644 1.00 95.38 294 ILE A O 1
ATOM 2297 N N . ASP A 1 295 ? 1.928 -3.947 -17.498 1.00 95.31 295 ASP A N 1
ATOM 2298 C CA . ASP A 1 295 ? 3.083 -4.080 -18.396 1.00 95.31 295 ASP A CA 1
ATOM 2299 C C . ASP A 1 295 ? 2.673 -3.836 -19.855 1.00 95.31 295 ASP A C 1
ATOM 2301 O O . ASP A 1 295 ? 1.719 -4.431 -20.370 1.00 95.31 295 ASP A O 1
ATOM 2305 N N . VAL A 1 296 ? 3.389 -2.941 -20.538 1.00 92.81 296 VAL A N 1
ATOM 2306 C CA . VAL A 1 296 ? 3.102 -2.581 -21.931 1.00 92.81 296 VAL A CA 1
ATOM 2307 C C . VAL A 1 296 ? 3.766 -3.593 -22.863 1.00 92.81 296 VAL A C 1
ATOM 2309 O O . VAL A 1 296 ? 4.990 -3.722 -22.875 1.00 92.81 296 VAL A O 1
ATOM 2312 N N . ARG A 1 297 ? 2.974 -4.297 -23.688 1.00 88.19 297 ARG A N 1
ATOM 2313 C CA . ARG A 1 297 ? 3.489 -5.256 -24.686 1.00 88.19 297 ARG A CA 1
ATOM 2314 C C . ARG A 1 297 ? 3.525 -4.656 -26.098 1.00 88.19 297 ARG A C 1
ATOM 2316 O O . ARG A 1 297 ? 4.569 -4.698 -26.742 1.00 88.19 297 ARG A O 1
ATOM 2323 N N . ARG A 1 298 ? 2.406 -4.084 -26.566 1.00 86.50 298 ARG A N 1
ATOM 2324 C CA . ARG A 1 298 ? 2.283 -3.276 -27.800 1.00 86.50 298 ARG A CA 1
ATOM 2325 C C . ARG A 1 298 ? 0.948 -2.518 -27.788 1.00 86.50 298 ARG A C 1
ATOM 2327 O O . ARG A 1 298 ? -0.048 -3.049 -28.271 1.00 86.50 298 ARG A O 1
ATOM 2334 N N . CYS A 1 299 ? 0.920 -1.306 -27.236 1.00 86.38 299 CYS A N 1
ATOM 2335 C CA . CYS A 1 299 ? -0.307 -0.519 -27.072 1.00 86.38 299 CYS A CA 1
ATOM 2336 C C . CYS A 1 299 ? -0.152 0.888 -27.683 1.00 86.38 299 CYS A C 1
ATOM 2338 O O . CYS A 1 299 ? 0.320 1.789 -26.992 1.00 86.38 299 CYS A O 1
ATOM 2340 N N . PRO A 1 300 ? -0.548 1.099 -28.952 1.00 81.81 300 PRO A N 1
ATOM 2341 C CA . PRO A 1 300 ? -0.370 2.381 -29.640 1.00 81.81 300 PRO A CA 1
ATOM 2342 C C . PRO A 1 300 ? -1.320 3.482 -29.136 1.00 81.81 300 PRO A C 1
ATOM 2344 O O . PRO A 1 300 ? -1.076 4.655 -29.374 1.00 81.81 300 PRO A O 1
ATOM 2347 N N . GLU A 1 301 ? -2.395 3.110 -28.433 1.00 85.00 301 GLU A N 1
ATOM 2348 C CA . GLU A 1 301 ? -3.356 4.033 -27.806 1.00 85.00 301 GLU A CA 1
ATOM 2349 C C . GLU A 1 301 ? -2.832 4.647 -26.484 1.00 85.00 301 GLU A C 1
ATOM 2351 O O . GLU A 1 301 ? -3.504 5.481 -25.880 1.00 85.00 301 GLU A O 1
ATOM 2356 N N . LEU A 1 302 ? -1.654 4.220 -26.003 1.00 85.44 302 LEU A N 1
ATOM 2357 C CA . LEU A 1 302 ? -1.064 4.659 -24.736 1.00 85.44 302 LEU A CA 1
ATOM 2358 C C . LEU A 1 302 ? 0.013 5.729 -24.973 1.00 85.44 302 LEU A C 1
ATOM 2360 O O . LEU A 1 302 ? 1.195 5.425 -25.125 1.00 85.44 302 LEU A O 1
ATOM 2364 N N . GLU A 1 303 ? -0.405 6.991 -24.965 1.00 84.25 303 GLU A N 1
ATOM 2365 C CA . GLU A 1 303 ? 0.479 8.150 -25.122 1.00 84.25 303 GLU A CA 1
ATOM 2366 C C . GLU A 1 303 ? 1.082 8.611 -23.778 1.00 84.25 303 GLU A C 1
ATOM 2368 O O . GLU A 1 303 ? 0.401 8.650 -22.747 1.00 84.25 303 GLU A O 1
ATOM 2373 N N . LEU A 1 304 ? 2.357 9.020 -23.790 1.00 84.88 304 LEU A N 1
ATOM 2374 C CA . LEU A 1 304 ? 3.063 9.587 -22.632 1.00 84.88 304 LEU A CA 1
ATOM 2375 C C . LEU A 1 304 ? 3.338 11.084 -22.825 1.00 84.88 304 LEU A C 1
ATOM 2377 O O . LEU A 1 304 ? 3.696 11.526 -23.916 1.00 84.88 304 LEU A O 1
ATOM 2381 N N . VAL A 1 305 ? 3.226 11.868 -21.751 1.00 81.94 305 VAL A N 1
ATOM 2382 C CA . VAL A 1 305 ? 3.363 13.332 -21.787 1.00 81.94 305 VAL A CA 1
ATOM 2383 C C . VAL A 1 305 ? 4.788 13.740 -22.178 1.00 81.94 305 VAL A C 1
ATOM 2385 O O . VAL A 1 305 ? 5.758 13.520 -21.445 1.00 81.94 305 VAL A O 1
ATOM 2388 N N . LEU A 1 306 ? 4.920 14.370 -23.345 1.00 74.81 306 LEU A N 1
ATOM 2389 C CA . LEU A 1 306 ? 6.187 14.900 -23.849 1.00 74.81 306 LEU A CA 1
ATOM 2390 C C . LEU A 1 306 ? 6.562 16.225 -23.145 1.00 74.81 306 LEU A C 1
ATOM 2392 O O . LEU A 1 306 ? 5.677 17.008 -22.803 1.00 74.81 306 LEU A O 1
ATOM 2396 N N . PRO A 1 307 ? 7.863 16.529 -22.952 1.00 65.00 307 PRO A N 1
ATOM 2397 C CA . PRO A 1 307 ? 9.021 15.763 -23.415 1.00 65.00 307 PRO A CA 1
ATOM 2398 C C . PRO A 1 307 ? 9.500 14.672 -22.444 1.00 65.00 307 PRO A C 1
ATOM 2400 O O . PRO A 1 307 ? 10.291 13.829 -22.850 1.00 65.00 307 PRO A O 1
ATOM 2403 N N . ALA A 1 308 ? 9.068 14.698 -21.178 1.00 65.75 308 ALA A N 1
ATOM 2404 C CA . ALA A 1 308 ? 9.699 13.932 -20.099 1.00 65.75 308 ALA A CA 1
ATOM 2405 C C . ALA A 1 308 ? 9.227 12.469 -19.976 1.00 65.75 308 ALA A C 1
ATOM 2407 O O . ALA A 1 308 ? 9.919 11.668 -19.353 1.00 65.75 308 ALA A O 1
ATOM 2408 N N . ARG A 1 309 ? 8.064 12.115 -20.546 1.00 75.81 309 ARG A N 1
ATOM 2409 C CA . ARG A 1 309 ? 7.470 10.761 -20.520 1.00 75.81 309 ARG A CA 1
ATOM 2410 C C . ARG A 1 309 ? 7.252 10.180 -19.113 1.00 75.81 309 ARG A C 1
ATOM 2412 O O . ARG A 1 309 ? 7.246 8.965 -18.944 1.00 75.81 309 ARG A O 1
ATOM 2419 N N . GLN A 1 310 ? 7.097 11.020 -18.090 1.00 78.81 310 GLN A N 1
ATOM 2420 C CA . GLN A 1 310 ? 6.903 10.570 -16.699 1.00 78.81 310 GLN A CA 1
ATOM 2421 C C . GLN A 1 310 ? 5.422 10.387 -16.320 1.00 78.81 310 GLN A C 1
ATOM 2423 O O . GLN A 1 310 ? 5.126 9.822 -15.273 1.00 78.81 310 GLN A O 1
ATOM 2428 N N . GLU A 1 311 ? 4.506 10.830 -17.183 1.00 84.00 311 GLU A N 1
ATOM 2429 C CA . GLU A 1 311 ? 3.053 10.831 -16.986 1.00 84.00 311 GLU A CA 1
ATOM 2430 C C . GLU A 1 311 ? 2.346 10.304 -18.249 1.00 84.00 311 GLU A C 1
ATOM 2432 O O . GLU A 1 311 ? 2.896 10.383 -19.351 1.00 84.00 311 GLU A O 1
ATOM 2437 N N . ILE A 1 312 ? 1.118 9.796 -18.104 1.00 85.81 312 ILE A N 1
ATOM 2438 C CA . ILE A 1 312 ? 0.257 9.355 -19.218 1.00 85.81 312 ILE A CA 1
ATOM 2439 C C . ILE A 1 312 ? -0.627 10.519 -19.677 1.00 85.81 312 ILE A C 1
ATOM 2441 O O . ILE A 1 312 ? -1.160 11.258 -18.847 1.00 85.81 312 ILE A O 1
ATOM 2445 N N . VAL A 1 313 ? -0.844 10.654 -20.988 1.00 86.31 313 VAL A N 1
ATOM 2446 C CA . VAL A 1 313 ? -1.801 11.623 -21.540 1.00 86.31 313 VAL A CA 1
ATOM 2447 C C . VAL A 1 313 ? -3.226 11.257 -21.112 1.00 86.31 313 VAL A C 1
ATOM 2449 O O . VAL A 1 313 ? -3.745 10.186 -21.442 1.00 86.31 313 VAL A O 1
ATOM 2452 N N . GLN A 1 314 ? -3.883 12.165 -20.387 1.00 87.88 314 GLN A N 1
ATOM 2453 C CA . GLN A 1 314 ? -5.252 11.949 -19.923 1.00 87.88 314 GLN A CA 1
ATOM 2454 C C . GLN A 1 314 ? -6.241 12.025 -21.088 1.00 87.88 314 GLN A C 1
ATOM 2456 O O . GLN A 1 314 ? -6.407 13.062 -21.727 1.00 87.88 314 GLN A O 1
ATOM 2461 N N . SER A 1 315 ? -6.892 10.899 -21.364 1.00 88.38 315 SER A N 1
ATOM 2462 C CA . SER A 1 315 ? -7.650 10.646 -22.588 1.00 88.38 315 SER A CA 1
ATOM 2463 C C . SER A 1 315 ? -8.833 9.719 -22.304 1.00 88.38 315 SER A C 1
ATOM 2465 O O . SER A 1 315 ? -8.997 9.201 -21.198 1.00 88.38 315 SER A O 1
ATOM 2467 N N . ASP A 1 316 ? -9.674 9.453 -23.303 1.00 91.75 316 ASP A N 1
ATOM 2468 C CA . ASP A 1 316 ? -10.696 8.413 -23.150 1.00 91.75 316 ASP A CA 1
ATOM 2469 C C . ASP A 1 316 ? -10.089 7.001 -23.103 1.00 91.75 316 ASP A C 1
ATOM 2471 O O . ASP A 1 316 ? -10.731 6.087 -22.584 1.00 91.75 316 ASP A O 1
ATOM 2475 N N . PHE A 1 317 ? -8.841 6.815 -23.557 1.00 90.75 317 PHE A N 1
ATOM 2476 C CA . PHE A 1 317 ? -8.101 5.569 -23.356 1.00 90.75 317 PHE A CA 1
ATOM 2477 C C . PHE A 1 317 ? -7.642 5.401 -21.899 1.00 90.75 317 PHE A C 1
ATOM 2479 O O . PHE A 1 317 ? -7.848 4.327 -21.336 1.00 90.75 317 PHE A O 1
ATOM 2486 N N . SER A 1 318 ? -7.105 6.444 -21.244 1.00 89.88 318 SER A N 1
ATOM 2487 C CA . SER A 1 318 ? -6.683 6.338 -19.833 1.00 89.88 318 SER A CA 1
ATOM 2488 C C . SER A 1 318 ? -7.861 5.998 -18.907 1.00 89.88 318 SER A C 1
ATOM 2490 O O . SER A 1 318 ? -7.731 5.136 -18.038 1.00 89.88 318 SER A O 1
ATOM 2492 N N . LYS A 1 319 ? -9.048 6.567 -19.166 1.00 91.69 319 LYS A N 1
ATOM 2493 C CA . LYS A 1 319 ? -10.305 6.217 -18.474 1.00 91.69 319 LYS A CA 1
ATOM 2494 C C . LYS A 1 319 ? -10.725 4.761 -18.715 1.00 91.69 319 LYS A C 1
ATOM 2496 O O . LYS A 1 319 ? -11.083 4.060 -17.771 1.00 91.69 319 LYS A O 1
ATOM 2501 N N . GLN A 1 320 ? -10.668 4.289 -19.966 1.00 93.88 320 GLN A N 1
ATOM 2502 C CA . GLN A 1 320 ? -10.963 2.889 -20.307 1.00 93.88 320 GLN A CA 1
ATOM 2503 C C . GLN A 1 320 ? -9.988 1.922 -19.618 1.00 93.88 320 GLN A C 1
ATOM 2505 O O . GLN A 1 320 ? -10.416 0.880 -19.127 1.00 93.88 320 GLN A O 1
ATOM 2510 N N . LEU A 1 321 ? -8.707 2.287 -19.521 1.00 93.75 321 LEU A N 1
ATOM 2511 C CA . LEU A 1 321 ? -7.680 1.508 -18.834 1.00 93.75 321 LEU A CA 1
ATOM 2512 C C . LEU A 1 321 ? -7.903 1.451 -17.314 1.00 93.75 321 LEU A C 1
ATOM 2514 O O . LEU A 1 321 ? -7.790 0.375 -16.731 1.00 93.75 321 LEU A O 1
ATOM 2518 N N . GLN A 1 322 ? -8.275 2.563 -16.670 1.00 93.06 322 GLN A N 1
ATOM 2519 C CA . GLN A 1 322 ? -8.649 2.574 -15.248 1.00 93.06 322 GLN A CA 1
ATOM 2520 C C . GLN A 1 322 ? -9.858 1.668 -14.966 1.00 93.06 322 GLN A C 1
ATOM 2522 O O . GLN A 1 322 ? -9.838 0.875 -14.024 1.00 93.06 322 GLN A O 1
ATOM 2527 N N . GLU A 1 323 ? -10.897 1.746 -15.798 1.00 93.25 323 GLU A N 1
ATOM 2528 C CA . GLU A 1 323 ? -12.108 0.932 -15.658 1.00 93.25 323 GLU A CA 1
ATOM 2529 C C . GLU A 1 323 ? -11.854 -0.563 -15.942 1.00 93.25 323 GLU A C 1
ATOM 2531 O O . GLU A 1 323 ? -12.404 -1.434 -15.264 1.00 93.25 323 GLU A O 1
ATOM 2536 N N . GLU A 1 324 ? -10.977 -0.896 -16.892 1.00 95.06 324 GLU A N 1
ATOM 2537 C CA . GLU A 1 324 ? -10.570 -2.283 -17.134 1.00 95.06 324 GLU A CA 1
ATOM 2538 C C . GLU A 1 324 ? -9.654 -2.825 -16.025 1.00 95.06 324 GLU A C 1
ATOM 2540 O O . GLU A 1 324 ? -9.798 -3.981 -15.619 1.00 95.06 324 GLU A O 1
ATOM 2545 N N . ALA A 1 325 ? -8.758 -2.000 -15.473 1.00 94.94 325 ALA A N 1
ATOM 2546 C CA . ALA A 1 325 ? -7.970 -2.360 -14.297 1.00 94.94 325 ALA A CA 1
ATOM 2547 C C . ALA A 1 325 ? -8.889 -2.656 -13.100 1.00 94.94 325 ALA A C 1
ATOM 2549 O O . ALA A 1 325 ? -8.744 -3.701 -12.468 1.00 94.94 325 ALA A O 1
ATOM 2550 N N . ARG A 1 326 ? -9.912 -1.819 -12.861 1.00 94.00 326 ARG A N 1
ATOM 2551 C CA . ARG A 1 326 ? -10.951 -2.064 -11.847 1.00 94.00 326 ARG A CA 1
ATOM 2552 C C . ARG A 1 326 ? -11.648 -3.411 -12.057 1.00 94.00 326 ARG A C 1
ATOM 2554 O O . ARG A 1 326 ? -11.741 -4.201 -11.121 1.00 94.00 326 ARG A O 1
ATOM 2561 N N . LYS A 1 327 ? -12.118 -3.693 -13.277 1.00 93.75 327 LYS A N 1
ATOM 2562 C CA . LYS A 1 327 ? -12.772 -4.970 -13.623 1.00 93.75 327 LYS A CA 1
ATOM 2563 C C . LYS A 1 327 ? -11.844 -6.165 -13.445 1.00 93.75 327 LYS A C 1
ATOM 2565 O O . LYS A 1 327 ? -12.284 -7.202 -12.962 1.00 93.75 327 LYS A O 1
ATOM 2570 N N . THR A 1 328 ? -10.569 -6.013 -13.786 1.00 96.00 328 THR A N 1
ATOM 2571 C CA . THR A 1 328 ? -9.550 -7.057 -13.621 1.00 96.00 328 THR A CA 1
ATOM 2572 C C . THR A 1 328 ? -9.273 -7.341 -12.141 1.00 96.00 328 THR A C 1
ATOM 2574 O O . THR A 1 328 ? -9.182 -8.508 -11.769 1.00 96.00 328 THR A O 1
ATOM 2577 N N . ILE A 1 329 ? -9.236 -6.314 -11.282 1.00 95.25 329 ILE A N 1
ATOM 2578 C CA . ILE A 1 329 ? -9.135 -6.482 -9.822 1.00 95.25 329 ILE A CA 1
ATOM 2579 C C . ILE A 1 329 ? -10.361 -7.227 -9.273 1.00 95.25 329 ILE A C 1
ATOM 2581 O O . ILE A 1 329 ? -10.203 -8.216 -8.565 1.00 95.25 329 ILE A O 1
ATOM 2585 N N . LEU A 1 330 ? -11.580 -6.814 -9.643 1.00 94.12 330 LEU A N 1
ATOM 2586 C CA . LEU A 1 330 ? -12.808 -7.485 -9.190 1.00 94.12 330 LEU A CA 1
ATOM 2587 C C . LEU A 1 330 ? -12.897 -8.943 -9.680 1.00 94.12 330 LEU A C 1
ATOM 2589 O O . LEU A 1 330 ? -13.356 -9.807 -8.940 1.00 94.12 330 LEU A O 1
ATOM 2593 N N . GLN A 1 331 ? -12.425 -9.242 -10.894 1.00 94.44 331 GLN A N 1
ATOM 2594 C CA . GLN A 1 331 ? -12.320 -10.618 -11.396 1.00 94.44 331 GLN A CA 1
ATOM 2595 C C . GLN A 1 331 ? -11.335 -11.453 -10.573 1.00 94.44 331 GLN A C 1
ATOM 2597 O O . GLN A 1 331 ? -11.672 -12.570 -10.193 1.00 94.44 331 GLN A O 1
ATOM 2602 N N . ALA A 1 332 ? -10.155 -10.911 -10.260 1.00 94.81 332 ALA A N 1
ATOM 2603 C CA . ALA A 1 332 ? -9.165 -11.585 -9.423 1.00 94.81 332 ALA A CA 1
ATOM 2604 C C . ALA A 1 332 ? -9.714 -11.873 -8.013 1.00 94.81 332 ALA A C 1
ATOM 2606 O O . ALA A 1 332 ? -9.609 -12.996 -7.532 1.00 94.81 332 ALA A O 1
ATOM 2607 N N . MET A 1 333 ? -10.397 -10.900 -7.400 1.00 93.12 333 MET A N 1
ATOM 2608 C CA . MET A 1 333 ? -11.089 -11.074 -6.115 1.00 93.12 333 MET A CA 1
ATOM 2609 C C . MET A 1 333 ? -12.161 -12.177 -6.158 1.00 93.12 333 MET A C 1
ATOM 2611 O O . MET A 1 333 ? -12.378 -12.852 -5.156 1.00 93.12 333 MET A O 1
ATOM 2615 N N . GLY A 1 334 ? -12.825 -12.377 -7.302 1.00 91.00 334 GLY A N 1
ATOM 2616 C CA . GLY A 1 334 ? -13.792 -13.463 -7.497 1.00 91.00 334 GLY A CA 1
ATOM 2617 C C . GLY A 1 334 ? -13.146 -14.843 -7.658 1.00 91.00 334 GLY A C 1
ATOM 2618 O O . GLY A 1 334 ? -13.724 -15.833 -7.218 1.00 91.00 334 GLY A O 1
ATOM 2619 N N . VAL A 1 335 ? -11.945 -14.912 -8.245 1.00 91.88 335 VAL A N 1
ATOM 2620 C CA . VAL A 1 335 ? -11.159 -16.154 -8.383 1.00 91.88 335 VAL A CA 1
ATOM 2621 C C . VAL A 1 335 ? -10.561 -16.579 -7.040 1.00 91.88 335 VAL A C 1
ATOM 2623 O O . VAL A 1 335 ? -10.738 -17.723 -6.635 1.00 91.88 335 VAL A O 1
ATOM 2626 N N . GLU A 1 336 ? -9.939 -15.647 -6.315 1.00 90.62 336 GLU A N 1
ATOM 2627 C CA . GLU A 1 336 ? -9.315 -15.890 -5.002 1.00 90.62 336 GLU A CA 1
ATOM 2628 C C . GLU A 1 336 ? -10.319 -15.858 -3.828 1.00 90.62 336 GLU A C 1
ATOM 2630 O O . GLU A 1 336 ? -9.927 -15.912 -2.665 1.00 90.62 336 GLU A O 1
ATOM 2635 N N . ALA A 1 337 ? -11.622 -15.745 -4.117 1.00 89.19 337 ALA A N 1
ATOM 2636 C CA . ALA A 1 337 ? -12.710 -15.679 -3.136 1.00 89.19 337 ALA A CA 1
ATOM 2637 C C . ALA A 1 337 ? -12.502 -14.631 -2.010 1.00 89.19 337 ALA A C 1
ATOM 2639 O O . ALA A 1 337 ? -12.806 -14.876 -0.841 1.00 89.19 337 ALA A O 1
ATOM 2640 N N . ALA A 1 338 ? -12.016 -13.439 -2.362 1.00 88.50 338 ALA A N 1
ATOM 2641 C CA . ALA A 1 338 ? -11.697 -12.377 -1.411 1.00 88.50 338 ALA A CA 1
ATOM 2642 C C . ALA A 1 338 ? -12.954 -11.705 -0.812 1.00 88.50 338 ALA A C 1
ATOM 2644 O O . ALA A 1 338 ? -13.818 -11.203 -1.537 1.00 88.50 338 ALA A O 1
ATOM 2645 N N . GLU A 1 339 ? -13.031 -11.624 0.523 1.00 89.25 339 GLU A N 1
ATOM 2646 C CA . GLU A 1 339 ? -14.137 -10.960 1.230 1.00 89.25 339 GLU A CA 1
ATOM 2647 C C . GLU A 1 339 ? -14.104 -9.431 1.058 1.00 89.25 339 GLU A C 1
ATOM 2649 O O . GLU A 1 339 ? -13.209 -8.739 1.551 1.00 89.25 339 GLU A O 1
ATOM 2654 N N . ALA A 1 340 ? -15.125 -8.880 0.401 1.00 91.56 340 ALA A N 1
ATOM 2655 C CA . ALA A 1 340 ? -15.229 -7.453 0.114 1.00 91.56 340 ALA A CA 1
ATOM 2656 C C . ALA A 1 340 ? -16.282 -6.743 0.984 1.00 91.56 340 ALA A C 1
ATOM 2658 O O . ALA A 1 340 ? -17.268 -7.343 1.415 1.00 91.56 340 ALA A O 1
ATOM 2659 N N . GLY A 1 341 ? -16.128 -5.430 1.184 1.00 92.81 341 GLY A N 1
ATOM 2660 C CA . GLY A 1 341 ? -17.211 -4.599 1.724 1.00 92.81 341 GLY A CA 1
ATOM 2661 C C . GLY A 1 341 ? -18.404 -4.524 0.759 1.00 92.81 341 GLY A C 1
ATOM 2662 O O . GLY A 1 341 ? -18.226 -4.612 -0.458 1.00 92.81 341 GLY A O 1
ATOM 2663 N N . TYR A 1 342 ? -19.618 -4.318 1.275 1.00 94.31 342 TYR A N 1
ATOM 2664 C CA . TYR A 1 342 ? -20.863 -4.382 0.499 1.00 94.31 342 TYR A CA 1
ATOM 2665 C C . TYR A 1 342 ? -20.849 -3.454 -0.730 1.00 94.31 342 TYR A C 1
ATOM 2667 O O . TYR A 1 342 ? -21.199 -3.870 -1.829 1.00 94.31 342 TYR A O 1
ATOM 2675 N N . ARG A 1 343 ? -20.321 -2.226 -0.600 1.00 93.31 343 ARG A N 1
ATOM 2676 C CA . ARG A 1 343 ? -20.180 -1.264 -1.720 1.00 93.31 343 ARG A CA 1
ATOM 2677 C C . ARG A 1 343 ? -19.263 -1.732 -2.864 1.00 93.31 343 ARG A C 1
ATOM 2679 O O . ARG A 1 343 ? -19.291 -1.139 -3.942 1.00 93.31 343 ARG A O 1
ATOM 2686 N N . VAL A 1 344 ? -18.410 -2.727 -2.622 1.00 93.31 344 VAL A N 1
ATOM 2687 C CA . VAL A 1 344 ? -17.545 -3.362 -3.632 1.00 93.31 344 VAL A CA 1
ATOM 2688 C C . VAL A 1 344 ? -18.246 -4.586 -4.219 1.00 93.31 344 VAL A C 1
ATOM 2690 O O . VAL A 1 344 ? -18.285 -4.724 -5.438 1.00 93.31 344 VAL A O 1
ATOM 2693 N N . PHE A 1 345 ? -18.857 -5.415 -3.368 1.00 93.75 345 PHE A N 1
ATOM 2694 C CA . PHE A 1 345 ? -19.689 -6.557 -3.762 1.00 93.75 345 PHE A CA 1
ATOM 2695 C C . PHE A 1 345 ? -20.847 -6.154 -4.682 1.00 93.75 345 PHE A C 1
ATOM 2697 O O . PHE A 1 345 ? -21.036 -6.761 -5.733 1.00 93.75 345 PHE A O 1
ATOM 2704 N N . ASP A 1 346 ? -21.563 -5.080 -4.350 1.00 93.62 346 ASP A N 1
ATOM 2705 C CA . ASP A 1 346 ? -22.675 -4.576 -5.156 1.00 93.62 346 ASP A CA 1
ATOM 2706 C C . ASP A 1 346 ? -22.202 -4.110 -6.543 1.00 93.62 346 ASP A C 1
ATOM 2708 O O . ASP A 1 346 ? -22.759 -4.499 -7.563 1.00 93.62 346 ASP A O 1
ATOM 2712 N N . LYS A 1 347 ? -21.073 -3.394 -6.609 1.00 91.62 347 LYS A N 1
ATOM 2713 C CA . LYS A 1 347 ? -20.470 -2.957 -7.882 1.00 91.62 347 LYS A CA 1
ATOM 2714 C C . LYS A 1 347 ? -19.889 -4.102 -8.710 1.00 91.62 347 LYS A C 1
ATOM 2716 O O . LYS A 1 347 ? -19.877 -4.025 -9.936 1.00 91.62 347 LYS A O 1
ATOM 2721 N N . ALA A 1 348 ? -19.411 -5.167 -8.069 1.00 93.12 348 ALA A N 1
ATOM 2722 C CA . ALA A 1 348 ? -19.031 -6.391 -8.766 1.00 93.12 348 ALA A CA 1
ATOM 2723 C C . ALA A 1 348 ? -20.270 -7.078 -9.362 1.00 93.12 348 ALA A C 1
ATOM 2725 O O . ALA A 1 348 ? -20.267 -7.408 -10.547 1.00 93.12 348 ALA A O 1
ATOM 2726 N N . ARG A 1 349 ? -21.360 -7.178 -8.588 1.00 92.69 349 ARG A N 1
ATOM 2727 C CA . ARG A 1 349 ? -22.665 -7.690 -9.029 1.00 92.69 349 ARG A CA 1
ATOM 2728 C C . ARG A 1 349 ? -23.237 -6.889 -10.206 1.00 92.69 349 ARG A C 1
ATOM 2730 O O . ARG A 1 349 ? -23.644 -7.500 -11.191 1.00 92.69 349 ARG A O 1
ATOM 2737 N N . GLU A 1 350 ? -23.208 -5.555 -10.154 1.00 92.38 350 GLU A N 1
ATOM 2738 C CA . GLU A 1 350 ? -23.572 -4.668 -11.277 1.00 92.38 350 GLU A CA 1
ATOM 2739 C C . GLU A 1 350 ? -22.720 -4.939 -12.531 1.00 92.38 350 GLU A C 1
ATOM 2741 O O . GLU A 1 350 ? -23.235 -4.937 -13.648 1.00 92.38 350 GLU A O 1
ATOM 2746 N N . ALA A 1 351 ? -21.425 -5.221 -12.355 1.00 90.06 351 ALA A N 1
ATOM 2747 C CA . ALA A 1 351 ? -20.500 -5.570 -13.434 1.00 90.06 351 ALA A CA 1
ATOM 2748 C C . ALA A 1 351 ? -20.603 -7.038 -13.914 1.00 90.06 351 ALA A C 1
ATOM 2750 O O . ALA A 1 351 ? -19.823 -7.447 -14.776 1.00 90.06 351 ALA A O 1
ATOM 2751 N N . GLY A 1 352 ? -21.531 -7.839 -13.373 1.00 92.75 352 GLY A N 1
ATOM 2752 C CA . GLY A 1 352 ? -21.692 -9.261 -13.702 1.00 92.75 352 GLY A CA 1
ATOM 2753 C C . GLY A 1 352 ? -20.607 -10.180 -13.123 1.00 92.75 352 GLY A C 1
ATOM 2754 O O . GLY A 1 352 ? -20.447 -11.308 -13.588 1.00 92.75 352 GLY A O 1
ATOM 2755 N N . ILE A 1 353 ? -19.850 -9.710 -12.129 1.00 93.19 353 ILE A N 1
ATOM 2756 C CA . ILE A 1 353 ? -18.763 -10.434 -11.465 1.00 93.19 353 ILE A CA 1
ATOM 2757 C C . ILE A 1 353 ? -19.275 -10.972 -10.125 1.00 93.19 353 ILE A C 1
ATOM 2759 O O . ILE A 1 353 ? -19.677 -10.209 -9.247 1.00 93.19 353 ILE A O 1
ATOM 2763 N N . ALA A 1 354 ? -19.237 -12.293 -9.950 1.00 92.19 354 ALA A N 1
ATOM 2764 C CA . ALA A 1 354 ? -19.564 -12.922 -8.677 1.00 92.19 354 ALA A CA 1
ATOM 2765 C C . ALA A 1 354 ? -18.392 -12.777 -7.690 1.00 92.19 354 ALA A C 1
ATOM 2767 O O . ALA A 1 354 ? -17.301 -13.286 -7.941 1.00 92.19 354 ALA A O 1
ATOM 2768 N N . LEU A 1 355 ? -18.642 -12.113 -6.560 1.00 92.56 355 LEU A N 1
ATOM 2769 C CA . LEU A 1 355 ? -17.800 -12.166 -5.362 1.00 92.56 355 LEU A CA 1
ATOM 2770 C C . LEU A 1 355 ? -18.505 -13.008 -4.286 1.00 92.56 355 LEU A C 1
ATOM 2772 O O . LEU A 1 355 ? -19.740 -13.070 -4.285 1.00 92.56 355 LEU A O 1
ATOM 2776 N N . PRO A 1 356 ? -17.769 -13.647 -3.360 1.00 91.25 356 PRO A N 1
ATOM 2777 C CA . PRO A 1 356 ? -18.389 -14.303 -2.217 1.00 91.25 356 PRO A CA 1
ATOM 2778 C C . PRO A 1 356 ? -19.046 -13.277 -1.287 1.00 91.25 356 PRO A C 1
ATOM 2780 O O . PRO A 1 356 ? -18.561 -12.157 -1.116 1.00 91.25 356 PRO A O 1
ATOM 2783 N N . ILE A 1 357 ? -20.137 -13.688 -0.643 1.00 91.06 357 ILE A N 1
ATOM 2784 C CA . ILE A 1 357 ? -20.672 -12.977 0.522 1.00 91.06 357 ILE A CA 1
ATOM 2785 C C . ILE A 1 357 ? -19.735 -13.297 1.700 1.00 91.06 357 ILE A C 1
ATOM 2787 O O . ILE A 1 357 ? -19.523 -14.485 1.957 1.00 91.06 357 ILE A O 1
ATOM 2791 N N . PRO A 1 358 ? -19.185 -12.296 2.416 1.00 91.62 358 PRO A N 1
ATOM 2792 C CA . PRO A 1 358 ? -18.337 -12.526 3.579 1.00 91.62 358 PRO A CA 1
ATOM 2793 C C . PRO A 1 358 ? -19.029 -13.388 4.631 1.00 91.62 358 PRO A C 1
ATOM 2795 O O . PRO A 1 358 ? -20.233 -13.236 4.874 1.00 91.62 358 PRO A O 1
ATOM 2798 N N . ALA A 1 359 ? -18.262 -14.259 5.281 1.00 90.50 359 ALA A N 1
ATOM 2799 C CA . ALA A 1 359 ? -18.748 -15.059 6.390 1.00 90.50 359 ALA A CA 1
ATOM 2800 C C . ALA A 1 359 ? -19.257 -14.150 7.529 1.00 90.50 359 ALA A C 1
ATOM 2802 O O . ALA A 1 359 ? -18.697 -13.070 7.752 1.00 90.50 359 ALA A O 1
ATOM 2803 N N . PRO A 1 360 ? -20.286 -14.577 8.288 1.00 93.50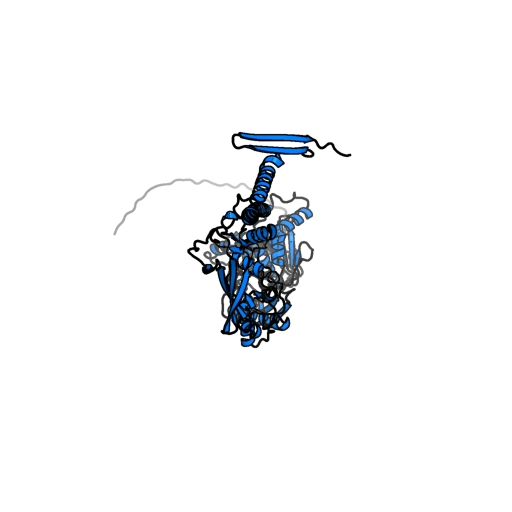 360 PRO A N 1
ATOM 2804 C CA . PRO A 1 360 ? -20.799 -13.829 9.432 1.00 93.50 360 PRO A CA 1
ATOM 2805 C C . PRO A 1 360 ? -19.796 -13.883 10.592 1.00 93.50 360 PRO A C 1
ATOM 2807 O O . PRO A 1 360 ? -19.934 -14.669 11.530 1.00 93.50 360 PRO A O 1
ATOM 2810 N N . ALA A 1 361 ? -18.753 -13.060 10.505 1.00 92.56 361 ALA A N 1
ATOM 2811 C CA . ALA A 1 361 ? -17.679 -12.939 11.476 1.00 92.56 361 ALA A CA 1
ATOM 2812 C C . ALA A 1 361 ? -17.251 -11.473 11.632 1.00 92.56 361 ALA A C 1
ATOM 2814 O O . ALA A 1 361 ? -17.123 -10.751 10.645 1.00 92.56 361 ALA A O 1
ATOM 2815 N N . LEU A 1 362 ? -17.016 -11.034 12.868 1.00 93.06 362 LEU A N 1
ATOM 2816 C CA . LEU A 1 362 ? -16.655 -9.656 13.219 1.00 93.06 362 LEU A CA 1
ATOM 2817 C C . LEU A 1 362 ? -15.557 -9.636 14.282 1.00 93.06 362 LEU A C 1
ATOM 2819 O O . LEU A 1 362 ? -15.297 -10.642 14.939 1.00 93.06 362 LEU A O 1
ATOM 2823 N N . CYS A 1 363 ? -14.899 -8.494 14.453 1.00 92.06 363 CYS A N 1
ATOM 2824 C CA . CYS A 1 363 ? -13.948 -8.301 15.544 1.00 92.06 363 CYS A CA 1
ATOM 2825 C C . CYS A 1 363 ? -14.730 -8.200 16.864 1.00 92.06 363 CYS A C 1
ATOM 2827 O O . CYS A 1 363 ? -15.627 -7.358 16.944 1.00 92.06 363 CYS A O 1
ATOM 2829 N N . PRO A 1 364 ? -14.426 -9.004 17.898 1.00 92.94 364 PRO A N 1
ATOM 2830 C CA . PRO A 1 364 ? -14.997 -8.802 19.227 1.00 92.94 364 PRO A CA 1
ATOM 2831 C C . PRO A 1 364 ? -14.728 -7.373 19.700 1.00 92.94 364 PRO A C 1
ATOM 2833 O O . PRO A 1 364 ? -13.633 -6.858 19.487 1.00 92.94 364 PRO A O 1
ATOM 2836 N N . TRP A 1 365 ? -15.702 -6.731 20.346 1.00 93.12 365 TRP A N 1
ATOM 2837 C CA . TRP A 1 365 ? -15.496 -5.378 20.857 1.00 93.12 365 TRP A CA 1
ATOM 2838 C C . TRP A 1 365 ? -14.477 -5.413 21.996 1.00 93.12 365 TRP A C 1
ATOM 2840 O O . TRP A 1 365 ? -14.611 -6.201 22.941 1.00 93.12 365 TRP A O 1
ATOM 2850 N N . GLU A 1 366 ? -13.476 -4.542 21.934 1.00 90.62 366 GLU A N 1
ATOM 2851 C CA . GLU A 1 366 ? -12.501 -4.325 23.000 1.00 90.62 366 GLU A CA 1
ATOM 2852 C C . GLU A 1 366 ? -12.401 -2.830 23.311 1.00 90.62 366 GLU A C 1
ATOM 2854 O O . GLU A 1 366 ? -12.399 -2.019 22.381 1.00 90.62 366 GLU A O 1
ATOM 2859 N N . PRO A 1 367 ? -12.362 -2.452 24.603 1.00 90.69 367 PRO A N 1
ATOM 2860 C CA . PRO A 1 367 ? -12.390 -1.057 25.000 1.00 90.69 367 PRO A CA 1
ATOM 2861 C C . PRO A 1 367 ? -11.063 -0.381 24.654 1.00 90.69 367 PRO A C 1
ATOM 2863 O O . PRO A 1 367 ? -9.991 -0.832 25.064 1.00 90.69 367 PRO A O 1
ATOM 2866 N N . GLN A 1 368 ? -11.135 0.729 23.930 1.00 89.12 368 GLN A N 1
ATOM 2867 C CA . GLN A 1 368 ? -9.983 1.573 23.642 1.00 89.12 368 GLN A CA 1
ATOM 2868 C C . GLN A 1 368 ? -9.386 2.155 24.926 1.00 89.12 368 GLN A C 1
ATOM 2870 O O . GLN A 1 368 ? -10.088 2.406 25.911 1.00 89.12 368 GLN A O 1
ATOM 2875 N N . THR A 1 369 ? -8.080 2.392 24.916 1.00 87.75 369 THR A N 1
ATOM 2876 C CA . THR A 1 369 ? -7.411 3.189 25.945 1.00 87.75 369 THR A CA 1
ATOM 2877 C C . THR A 1 369 ? -7.390 4.661 25.527 1.00 87.75 369 THR A C 1
ATOM 2879 O O . THR A 1 369 ? -7.633 4.992 24.367 1.00 87.75 369 THR A O 1
ATOM 2882 N N . ALA A 1 370 ? -7.068 5.565 26.451 1.00 85.62 370 ALA A N 1
ATOM 2883 C CA . ALA A 1 370 ? -6.787 6.969 26.127 1.00 85.62 370 ALA A CA 1
ATOM 2884 C C . ALA A 1 370 ? -5.429 7.181 25.411 1.00 85.62 370 ALA A C 1
ATOM 2886 O O . ALA A 1 370 ? -5.042 8.317 25.147 1.00 85.62 370 ALA A O 1
ATOM 2887 N N . ARG A 1 371 ? -4.695 6.102 25.096 1.00 82.38 371 ARG A N 1
ATOM 2888 C CA . ARG A 1 371 ? -3.337 6.141 24.543 1.00 82.38 371 ARG A CA 1
ATOM 2889 C C . ARG A 1 371 ? -3.403 6.189 23.011 1.00 82.38 371 ARG A C 1
ATOM 2891 O O . ARG A 1 371 ? -3.710 5.183 22.376 1.00 82.38 371 ARG A O 1
ATOM 2898 N N . TRP A 1 372 ? -3.138 7.353 22.417 1.00 75.75 372 TRP A N 1
ATOM 2899 C CA . TRP A 1 372 ? -3.398 7.625 20.992 1.00 75.75 372 TRP A CA 1
ATOM 2900 C C . TRP A 1 372 ? -2.628 6.737 19.995 1.00 75.75 372 TRP A C 1
ATOM 2902 O O . TRP A 1 372 ? -3.078 6.556 18.865 1.00 75.75 372 TRP A O 1
ATOM 2912 N N . ASP A 1 373 ? -1.499 6.158 20.404 1.00 75.50 373 ASP A N 1
ATOM 2913 C CA . ASP A 1 373 ? -0.675 5.238 19.613 1.00 75.50 373 ASP A CA 1
ATOM 2914 C C . ASP A 1 373 ? -1.108 3.759 19.734 1.00 75.50 373 ASP A C 1
ATOM 2916 O O . ASP A 1 373 ? -0.615 2.904 18.996 1.00 75.50 373 ASP A O 1
ATOM 2920 N N . GLN A 1 374 ? -2.055 3.428 20.623 1.00 76.31 374 GLN A N 1
ATOM 2921 C CA . GLN A 1 374 ? -2.615 2.078 20.756 1.00 76.31 374 GLN A CA 1
ATOM 2922 C C . GLN A 1 374 ? -3.829 1.870 19.844 1.00 76.31 374 GLN A C 1
ATOM 2924 O O . GLN A 1 374 ? -4.984 1.868 20.273 1.00 76.31 374 GLN A O 1
ATOM 2929 N N . GLN A 1 375 ? -3.558 1.628 18.563 1.00 68.94 375 GLN A N 1
ATOM 2930 C CA . GLN A 1 375 ? -4.582 1.200 17.613 1.00 68.94 375 GLN A CA 1
ATOM 2931 C C . GLN A 1 375 ? -5.132 -0.195 17.982 1.00 68.94 375 GLN A C 1
ATOM 2933 O O . GLN A 1 375 ? -4.364 -1.123 18.238 1.00 68.94 375 GLN A O 1
ATOM 2938 N N . ARG A 1 376 ? -6.467 -0.362 17.992 1.00 73.75 376 ARG A N 1
ATOM 2939 C CA . ARG A 1 376 ? -7.116 -1.671 18.226 1.00 73.75 376 ARG A CA 1
ATOM 2940 C C . ARG A 1 376 ? -6.735 -2.657 17.114 1.00 73.75 376 ARG A C 1
ATOM 2942 O O . ARG A 1 376 ? -6.896 -2.329 15.936 1.00 73.75 376 ARG A O 1
ATOM 2949 N N . ASP A 1 377 ? -6.332 -3.877 17.469 1.00 72.25 377 ASP A N 1
ATOM 2950 C CA . ASP A 1 377 ? -6.182 -4.961 16.493 1.00 72.25 377 ASP A CA 1
ATOM 2951 C C . ASP A 1 377 ? -7.565 -5.390 15.973 1.00 72.25 377 ASP A C 1
ATOM 2953 O O . ASP A 1 377 ? -8.404 -5.909 16.709 1.00 72.25 377 ASP A O 1
ATOM 2957 N N . ARG A 1 378 ? -7.803 -5.157 14.680 1.00 74.00 378 ARG A N 1
ATOM 2958 C CA . ARG A 1 378 ? -9.040 -5.520 13.973 1.00 74.00 378 ARG A CA 1
ATOM 2959 C C . ARG A 1 378 ? -8.845 -6.676 12.981 1.00 74.00 378 ARG A C 1
ATOM 2961 O O . ARG A 1 378 ? -9.671 -6.861 12.091 1.00 74.00 378 ARG A O 1
ATOM 2968 N N . SER A 1 379 ? -7.788 -7.474 13.139 1.00 73.31 379 SER A N 1
ATOM 2969 C CA . SER A 1 379 ? -7.574 -8.714 12.379 1.00 73.31 379 SER A CA 1
ATOM 2970 C C . SER A 1 379 ? -8.319 -9.921 12.977 1.00 73.31 379 SER A C 1
ATOM 2972 O O . SER A 1 379 ? -8.769 -10.804 12.245 1.00 73.31 379 SER A O 1
ATOM 2974 N N . ALA A 1 380 ? -8.503 -9.952 14.303 1.00 82.44 380 ALA A N 1
ATOM 2975 C CA . ALA A 1 380 ? -8.969 -11.112 15.070 1.00 82.44 380 ALA A CA 1
ATOM 2976 C C . ALA A 1 380 ? -10.499 -11.355 15.016 1.00 82.44 380 ALA A C 1
ATOM 2978 O O . ALA A 1 380 ? -11.186 -11.385 16.043 1.00 82.44 380 ALA A O 1
ATOM 2979 N N . ARG A 1 381 ? -11.049 -11.549 13.811 1.00 88.06 381 ARG A N 1
ATOM 2980 C CA . ARG A 1 381 ? -12.488 -11.779 13.574 1.00 88.06 381 ARG A CA 1
ATOM 2981 C C . ARG A 1 381 ? -12.961 -13.128 14.146 1.00 88.06 381 ARG A C 1
ATOM 2983 O O . ARG A 1 381 ? -12.250 -14.129 14.079 1.00 88.06 381 ARG A O 1
ATOM 2990 N N . ARG A 1 382 ? -14.186 -13.181 14.683 1.00 91.12 382 ARG A N 1
ATOM 2991 C CA . ARG A 1 382 ? -14.842 -14.388 15.228 1.00 91.12 382 ARG A CA 1
ATOM 2992 C C . ARG A 1 382 ? -16.269 -14.535 14.686 1.00 91.12 382 ARG A C 1
ATOM 2994 O O . ARG A 1 382 ? -16.909 -13.510 14.461 1.00 91.12 382 ARG A O 1
ATOM 3001 N N . PRO A 1 383 ? -16.794 -15.765 14.506 1.00 94.31 383 PRO A N 1
ATOM 3002 C CA . PRO A 1 383 ? -18.167 -15.980 14.048 1.00 94.31 383 PRO A CA 1
ATOM 3003 C C . PRO A 1 383 ? -19.206 -15.334 14.973 1.00 94.31 383 PRO A C 1
ATOM 3005 O O . PRO A 1 383 ? -19.110 -15.478 16.194 1.00 94.31 383 PRO A O 1
ATOM 3008 N N . VAL A 1 384 ? -20.205 -14.672 14.389 1.00 95.00 384 VAL A N 1
ATOM 3009 C CA . VAL A 1 384 ? -21.282 -13.974 15.112 1.00 95.00 384 VAL A CA 1
ATOM 3010 C C . VAL A 1 384 ? -22.593 -14.754 15.073 1.00 95.00 384 VAL A C 1
ATOM 3012 O O . VAL A 1 384 ? -22.817 -15.594 14.198 1.00 95.00 384 VAL A O 1
ATOM 3015 N N . ARG A 1 385 ? -23.488 -14.473 16.021 1.00 93.19 385 ARG A N 1
ATOM 3016 C CA . ARG A 1 385 ? -24.839 -15.054 16.089 1.00 93.19 385 ARG A CA 1
ATOM 3017 C C . ARG A 1 385 ? -25.904 -13.980 15.834 1.00 93.19 385 ARG A C 1
ATOM 3019 O O . ARG A 1 385 ? -25.688 -12.834 16.209 1.00 93.19 385 ARG A O 1
ATOM 3026 N N . PRO A 1 386 ? -27.109 -14.334 15.343 1.00 90.38 386 PRO A N 1
ATOM 3027 C CA . PRO A 1 386 ? -28.215 -13.376 15.168 1.00 90.38 386 PRO A CA 1
ATOM 3028 C C . PRO A 1 386 ? -28.704 -12.683 16.458 1.00 90.38 386 PRO A C 1
ATOM 3030 O O . PRO A 1 386 ? -29.517 -11.765 16.404 1.00 90.38 386 PRO A O 1
ATOM 3033 N N . THR A 1 387 ? -28.265 -13.147 17.630 1.00 90.94 387 THR A N 1
ATOM 3034 C CA . THR A 1 387 ? -28.559 -12.551 18.944 1.00 90.94 387 THR A CA 1
ATOM 3035 C C . THR A 1 387 ? -27.565 -11.473 19.371 1.00 90.94 387 THR A C 1
ATOM 3037 O O . THR A 1 387 ? -27.909 -10.662 20.241 1.00 90.94 387 THR A O 1
ATOM 3040 N N . ASP A 1 388 ? -26.364 -11.501 18.788 1.00 95.12 388 ASP A N 1
ATOM 3041 C CA . ASP A 1 388 ? -25.219 -10.668 19.149 1.00 95.12 388 ASP A CA 1
ATOM 3042 C C . ASP A 1 388 ? -25.473 -9.192 18.806 1.00 95.12 388 ASP A C 1
ATOM 3044 O O . ASP A 1 388 ? -26.414 -8.833 18.086 1.00 95.12 388 ASP A O 1
ATOM 3048 N N . LEU A 1 389 ? -24.631 -8.323 19.362 1.00 95.88 389 LEU A N 1
ATOM 3049 C CA . LEU A 1 389 ? -24.739 -6.877 19.261 1.00 95.88 389 LEU A CA 1
ATOM 3050 C C . LEU A 1 389 ? -23.491 -6.255 18.630 1.00 95.88 389 LEU A C 1
ATOM 3052 O O . LEU A 1 389 ? -22.361 -6.651 18.900 1.00 95.88 389 LEU A O 1
ATOM 3056 N N . LEU A 1 390 ? -23.713 -5.215 17.841 1.00 96.38 390 LEU A N 1
ATOM 3057 C CA . LEU A 1 390 ? -22.706 -4.292 17.343 1.00 96.38 390 LEU A CA 1
ATOM 3058 C C . LEU A 1 390 ? -22.549 -3.135 18.333 1.00 96.38 390 LEU A C 1
ATOM 3060 O O . LEU A 1 390 ? -23.552 -2.565 18.778 1.00 96.38 390 LEU A O 1
ATOM 3064 N N . MET A 1 391 ? -21.312 -2.750 18.643 1.00 94.50 391 MET A N 1
ATOM 3065 C CA . MET A 1 391 ? -21.026 -1.464 19.274 1.00 94.50 391 MET A CA 1
ATOM 3066 C C . MET A 1 391 ? -21.028 -0.372 18.201 1.00 94.50 391 MET A C 1
ATOM 3068 O O . MET A 1 391 ? -20.061 -0.220 17.460 1.00 94.50 391 MET A O 1
ATOM 3072 N N . ASP A 1 392 ? -22.139 0.360 18.123 1.00 93.38 392 ASP A N 1
ATOM 3073 C CA . ASP A 1 392 ? -22.396 1.445 17.162 1.00 93.38 392 ASP A CA 1
ATOM 3074 C C . ASP A 1 392 ? -22.476 2.819 17.867 1.00 93.38 392 ASP A C 1
ATOM 3076 O O . ASP A 1 392 ? -22.688 3.861 17.252 1.00 93.38 392 ASP A O 1
ATOM 3080 N N . ALA A 1 393 ? -22.320 2.830 19.195 1.00 90.12 393 ALA A N 1
ATOM 3081 C CA . ALA A 1 393 ? -22.260 4.031 20.008 1.00 90.12 393 ALA A CA 1
ATOM 3082 C C . ALA A 1 393 ? -20.837 4.598 19.984 1.00 90.12 393 ALA A C 1
ATOM 3084 O O . ALA A 1 393 ? -19.887 3.924 20.380 1.00 90.12 393 ALA A O 1
ATOM 3085 N N . HIS A 1 394 ? -20.691 5.861 19.586 1.00 85.62 394 HIS A N 1
ATOM 3086 C CA . HIS A 1 394 ? -19.450 6.597 19.812 1.00 85.62 394 HIS A CA 1
ATOM 3087 C C . HIS A 1 394 ? -19.317 6.899 21.310 1.00 85.62 394 HIS A C 1
ATOM 3089 O O . HIS A 1 394 ? -20.108 7.660 21.870 1.00 85.62 394 HIS A O 1
ATOM 3095 N N . LEU A 1 395 ? -18.342 6.250 21.942 1.00 86.88 395 LEU A N 1
ATOM 3096 C CA . LEU A 1 395 ? -18.011 6.346 23.360 1.00 86.88 395 LEU A CA 1
ATOM 3097 C C . LEU A 1 395 ? -16.550 6.786 23.500 1.00 86.88 395 LEU A C 1
ATOM 3099 O O . LEU A 1 395 ? -15.713 6.411 22.676 1.00 86.88 395 LEU A O 1
ATOM 3103 N N . ASP A 1 396 ? -16.239 7.538 24.554 1.00 86.25 396 ASP A N 1
ATOM 3104 C CA . ASP A 1 396 ? -14.862 7.904 24.894 1.00 86.25 396 ASP A CA 1
ATOM 3105 C C . ASP A 1 396 ? -14.150 6.734 25.598 1.00 86.25 396 ASP A C 1
ATOM 3107 O O . ASP A 1 396 ? -14.796 5.802 26.085 1.00 86.25 396 ASP A O 1
ATOM 3111 N N . ALA A 1 397 ? -12.815 6.768 25.702 1.00 87.62 397 ALA A N 1
ATOM 3112 C CA . ALA A 1 397 ? -12.043 5.722 26.392 1.00 87.62 397 ALA A CA 1
ATOM 3113 C C . ALA A 1 397 ? -12.571 5.443 27.813 1.00 87.62 397 ALA A C 1
ATOM 3115 O O . ALA A 1 397 ? -12.778 4.290 28.186 1.00 87.62 397 ALA A O 1
ATOM 3116 N N . SER A 1 398 ? -12.888 6.494 28.576 1.00 86.94 398 SER A N 1
ATOM 3117 C CA . SER A 1 398 ? -13.453 6.367 29.928 1.00 86.94 398 SER A CA 1
ATOM 3118 C C . SER A 1 398 ? -14.815 5.654 29.988 1.00 86.94 398 SER A C 1
ATOM 3120 O O . SER A 1 398 ? -15.085 4.962 30.970 1.00 86.94 398 SER A O 1
ATOM 3122 N N . ASP A 1 399 ? -15.661 5.765 28.956 1.00 88.69 399 ASP A N 1
ATOM 3123 C CA . ASP A 1 399 ? -16.941 5.047 28.884 1.00 88.69 399 ASP A CA 1
ATOM 3124 C C . ASP A 1 399 ? -16.763 3.605 28.418 1.00 88.69 399 ASP A C 1
ATOM 3126 O O . ASP A 1 399 ? -17.382 2.705 28.984 1.00 88.69 399 ASP A O 1
ATOM 3130 N N . GLU A 1 400 ? -15.914 3.362 27.414 1.00 91.44 400 GLU A N 1
ATOM 3131 C CA . GLU A 1 400 ? -15.642 2.002 26.943 1.00 91.44 400 GLU A CA 1
ATOM 3132 C C . GLU A 1 400 ? -14.986 1.151 28.042 1.00 91.44 400 GLU A C 1
ATOM 3134 O O . GLU A 1 400 ? -15.413 0.019 28.278 1.00 91.44 400 GLU A O 1
ATOM 3139 N N . GLN A 1 401 ? -14.012 1.698 28.775 1.00 92.25 401 GLN A N 1
ATOM 3140 C CA . GLN A 1 401 ? -13.378 1.016 29.908 1.00 92.25 401 GLN A CA 1
ATOM 3141 C C . GLN A 1 401 ? -14.371 0.765 31.057 1.00 92.25 401 GLN A C 1
ATOM 3143 O O . GLN A 1 401 ? -14.445 -0.349 31.583 1.00 92.25 401 GLN A O 1
ATOM 3148 N N . LEU A 1 402 ? -15.202 1.755 31.407 1.00 91.50 402 LEU A N 1
ATOM 3149 C CA . LEU A 1 402 ? -16.258 1.600 32.415 1.00 91.50 402 LEU A CA 1
ATOM 3150 C C . LEU A 1 402 ? -17.296 0.536 32.012 1.00 91.50 402 LEU A C 1
ATOM 3152 O O . LEU A 1 402 ? -17.714 -0.278 32.840 1.00 91.50 402 LEU A O 1
ATOM 3156 N N . LEU A 1 403 ? -17.689 0.500 30.737 1.00 93.44 403 LEU A N 1
ATOM 3157 C CA . LEU A 1 403 ? -18.584 -0.520 30.202 1.00 93.44 403 LEU A CA 1
ATOM 3158 C C . LEU A 1 403 ? -17.932 -1.910 30.239 1.00 93.44 403 LEU A C 1
ATOM 3160 O O . LEU A 1 403 ? -18.581 -2.879 30.629 1.00 93.44 403 LEU A O 1
ATOM 3164 N N . ALA A 1 404 ? -16.650 -2.025 29.890 1.00 93.19 404 ALA A N 1
ATOM 3165 C CA . ALA A 1 404 ? -15.921 -3.288 29.956 1.00 93.19 404 ALA A CA 1
ATOM 3166 C C . ALA A 1 404 ? -15.795 -3.822 31.394 1.00 93.19 404 ALA A C 1
ATOM 3168 O O . ALA A 1 404 ? -15.918 -5.033 31.596 1.00 93.19 404 ALA A O 1
ATOM 3169 N N . HIS A 1 405 ? -15.632 -2.935 32.385 1.00 92.69 405 HIS A N 1
ATOM 3170 C CA . HIS A 1 405 ? -15.682 -3.275 33.813 1.00 92.69 405 HIS A CA 1
ATOM 3171 C C . HIS A 1 405 ? -17.067 -3.780 34.236 1.00 92.69 405 HIS A C 1
ATOM 3173 O O . HIS A 1 405 ? -17.174 -4.874 34.783 1.00 92.69 405 HIS A O 1
ATOM 3179 N N . ALA A 1 406 ? -18.147 -3.068 33.901 1.00 92.31 406 ALA A N 1
ATOM 3180 C CA . ALA A 1 406 ? -19.515 -3.514 34.205 1.00 92.31 406 ALA A CA 1
ATOM 3181 C C . ALA A 1 406 ? -19.921 -4.811 33.468 1.00 92.31 406 ALA A C 1
ATOM 3183 O O . ALA A 1 406 ? -20.808 -5.543 33.906 1.00 92.31 406 ALA A O 1
ATOM 3184 N N . LEU A 1 407 ? -19.258 -5.123 32.350 1.00 93.00 407 LEU A N 1
ATOM 3185 C CA . LEU A 1 407 ? -19.406 -6.376 31.612 1.00 93.00 407 LEU A CA 1
ATOM 3186 C C . LEU A 1 407 ? -18.507 -7.515 32.143 1.00 93.00 407 LEU A C 1
ATOM 3188 O O . LEU A 1 407 ? -18.663 -8.654 31.688 1.00 93.00 407 LEU A O 1
ATOM 3192 N N . LYS A 1 408 ? -17.585 -7.267 33.085 1.00 89.56 408 LYS A N 1
ATOM 3193 C CA . LYS A 1 408 ? -16.621 -8.254 33.612 1.00 89.56 408 LYS A CA 1
ATOM 3194 C C . LYS A 1 408 ? -17.357 -9.455 34.224 1.00 89.56 408 LYS A C 1
ATOM 3196 O O . LYS A 1 408 ? -18.113 -9.333 35.179 1.00 89.56 408 LYS A O 1
ATOM 3201 N N . GLY A 1 409 ? -17.159 -10.638 33.637 1.00 83.75 409 GLY A N 1
ATOM 3202 C CA . GLY A 1 409 ? -17.838 -11.880 34.041 1.00 83.75 409 GLY A CA 1
ATOM 3203 C C . GLY A 1 409 ? -19.247 -12.097 33.462 1.00 83.75 409 GLY A C 1
ATOM 3204 O O . GLY A 1 409 ? -19.804 -13.178 33.642 1.00 83.75 409 GLY A O 1
ATOM 3205 N N . THR A 1 410 ? -19.817 -11.135 32.729 1.00 89.44 410 THR A N 1
ATOM 3206 C CA . THR A 1 410 ? -21.108 -11.315 32.037 1.00 89.44 410 THR A CA 1
ATOM 3207 C C . THR A 1 410 ? -20.965 -12.161 30.765 1.00 89.44 410 THR A C 1
ATOM 3209 O O . THR A 1 410 ? -19.917 -12.166 30.116 1.00 89.44 410 THR A O 1
ATOM 3212 N N . GLN A 1 411 ? -22.046 -12.836 30.351 1.00 88.12 411 GLN A N 1
ATOM 3213 C CA . GLN A 1 411 ? -22.113 -13.466 29.024 1.00 88.12 411 GLN A CA 1
ATOM 3214 C C . GLN A 1 411 ? -22.074 -12.410 27.906 1.00 88.12 411 GLN A C 1
ATOM 3216 O O . GLN A 1 411 ? -21.339 -12.582 26.935 1.00 88.12 411 GLN A O 1
ATOM 3221 N N . LEU A 1 412 ? -22.775 -11.287 28.106 1.00 89.69 412 LEU A N 1
ATOM 3222 C CA . LEU A 1 412 ? -22.895 -10.179 27.156 1.00 89.69 412 LEU A CA 1
ATOM 3223 C C . LEU A 1 412 ? -21.531 -9.632 26.694 1.00 89.69 412 LEU A C 1
ATOM 3225 O O . LEU A 1 412 ? -21.389 -9.262 25.534 1.00 89.69 412 LEU A O 1
ATOM 3229 N N . ARG A 1 413 ? -20.488 -9.671 27.542 1.00 90.06 413 ARG A N 1
ATOM 3230 C CA . ARG A 1 413 ? -19.112 -9.288 27.158 1.00 90.06 413 ARG A CA 1
ATOM 3231 C C . ARG A 1 413 ? -18.590 -10.027 25.922 1.00 90.06 413 ARG A C 1
ATOM 3233 O O . ARG A 1 413 ? -17.717 -9.496 25.242 1.00 90.06 413 ARG A O 1
ATOM 3240 N N . ARG A 1 414 ? -19.078 -11.245 25.663 1.00 89.12 414 ARG A N 1
ATOM 3241 C CA . ARG A 1 414 ? -18.678 -12.121 24.546 1.00 89.12 414 ARG A CA 1
ATOM 3242 C C . ARG A 1 414 ? -19.609 -12.031 23.332 1.00 89.12 414 ARG A C 1
ATOM 3244 O O . ARG A 1 414 ? -19.339 -12.687 22.334 1.00 89.12 414 ARG A O 1
ATOM 3251 N N . GLU A 1 415 ? -20.691 -11.266 23.444 1.00 92.94 415 GLU A N 1
ATOM 3252 C CA . GLU A 1 415 ? -21.760 -11.132 22.446 1.00 92.94 415 GLU A CA 1
ATOM 3253 C C . GLU A 1 415 ? -21.776 -9.725 21.818 1.00 92.94 415 GLU A C 1
ATOM 3255 O O . GLU A 1 415 ? -22.681 -9.413 21.052 1.00 92.94 415 GLU A O 1
ATOM 3260 N N . ILE A 1 416 ? -20.795 -8.871 22.144 1.00 94.88 416 ILE A N 1
ATOM 3261 C CA . ILE A 1 416 ? -20.608 -7.540 21.550 1.00 94.88 416 ILE A CA 1
ATOM 3262 C C . ILE A 1 416 ? -19.388 -7.561 20.619 1.00 94.88 416 ILE A C 1
ATOM 3264 O O . ILE A 1 416 ? -18.296 -7.973 21.022 1.00 94.88 416 ILE A O 1
ATOM 3268 N N . HIS A 1 417 ? -19.572 -7.062 19.399 1.00 94.94 417 HIS A N 1
ATOM 3269 C CA . HIS A 1 417 ? -18.563 -6.939 18.343 1.00 94.94 417 HIS A CA 1
ATOM 3270 C C . HIS A 1 417 ? -18.417 -5.473 17.899 1.00 94.94 417 HIS A C 1
ATOM 3272 O O . HIS A 1 417 ? -19.363 -4.695 18.020 1.00 94.94 417 HIS A O 1
ATOM 3278 N N . ASP A 1 418 ? -17.252 -5.082 17.384 1.00 92.62 418 ASP A N 1
ATOM 3279 C CA . ASP A 1 418 ? -17.041 -3.765 16.762 1.00 92.62 418 ASP A CA 1
ATOM 3280 C C . ASP A 1 418 ? -17.936 -3.620 15.511 1.00 92.62 418 ASP A C 1
ATOM 3282 O O . ASP A 1 418 ? -18.042 -4.545 14.697 1.00 92.62 418 ASP A O 1
ATOM 3286 N N . ALA A 1 419 ? -18.562 -2.453 15.323 1.00 92.62 419 ALA A N 1
ATOM 3287 C CA . ALA A 1 419 ? -19.246 -2.130 14.072 1.00 92.62 419 ALA A CA 1
ATOM 3288 C C . ALA A 1 419 ? -18.241 -1.880 12.926 1.00 92.62 419 ALA A C 1
ATOM 3290 O O . ALA A 1 419 ? -17.192 -1.263 13.115 1.00 92.62 419 ALA A O 1
ATOM 3291 N N . ASP A 1 420 ? -18.585 -2.330 11.717 1.00 91.50 420 ASP A N 1
ATOM 3292 C CA . ASP A 1 420 ? -17.802 -2.155 10.494 1.00 91.50 420 ASP A CA 1
ATOM 3293 C C . ASP A 1 420 ? -18.736 -1.700 9.367 1.00 91.50 420 ASP A C 1
ATOM 3295 O O . ASP A 1 420 ? -19.395 -2.503 8.703 1.00 91.50 420 ASP A O 1
ATOM 3299 N N . THR A 1 421 ? -18.783 -0.386 9.135 1.00 91.06 421 THR A N 1
ATOM 3300 C CA . THR A 1 421 ? -19.655 0.251 8.130 1.00 91.06 421 THR A CA 1
ATOM 3301 C C . THR A 1 421 ? -19.351 -0.180 6.690 1.00 91.06 421 THR A C 1
ATOM 3303 O O . THR A 1 421 ? -20.124 0.103 5.775 1.00 91.06 421 THR A O 1
ATOM 3306 N N . ARG A 1 422 ? -18.255 -0.918 6.453 1.00 92.12 422 ARG A N 1
ATOM 3307 C CA . ARG A 1 422 ? -17.974 -1.552 5.156 1.00 92.12 422 ARG A CA 1
ATOM 3308 C C . ARG A 1 422 ? -18.931 -2.711 4.855 1.00 92.12 422 ARG A C 1
ATOM 3310 O O . ARG A 1 422 ? -19.029 -3.090 3.690 1.00 92.12 422 ARG A O 1
ATOM 3317 N N . LEU A 1 423 ? -19.617 -3.269 5.856 1.00 94.06 423 LEU A N 1
ATOM 3318 C CA . LEU A 1 423 ? -20.540 -4.406 5.718 1.00 94.06 423 LEU A CA 1
ATOM 3319 C C . LEU A 1 423 ? -22.020 -4.013 5.577 1.00 94.06 423 LEU A C 1
ATOM 3321 O O . LEU A 1 423 ? -22.841 -4.876 5.280 1.00 94.06 423 LEU A O 1
ATOM 3325 N N . GLU A 1 424 ? -22.364 -2.738 5.765 1.00 94.00 424 GLU A N 1
ATOM 3326 C CA . GLU A 1 424 ? -23.751 -2.254 5.703 1.00 94.00 424 GLU A CA 1
ATOM 3327 C C . GLU A 1 424 ? -24.364 -2.485 4.315 1.00 94.00 424 GLU A C 1
ATOM 3329 O O . GLU A 1 424 ? -23.811 -2.048 3.301 1.00 94.00 424 GLU A O 1
ATOM 3334 N N . GLY A 1 425 ? -25.500 -3.187 4.285 1.00 93.81 425 GLY A N 1
ATOM 3335 C CA . GLY A 1 425 ? -26.146 -3.721 3.083 1.00 93.81 425 GLY A CA 1
ATOM 3336 C C . GLY A 1 425 ? -26.070 -5.250 2.951 1.00 93.81 425 GLY A C 1
ATOM 3337 O O . GLY A 1 425 ? -26.845 -5.833 2.188 1.00 93.81 425 GLY A O 1
ATOM 3338 N N . TYR A 1 426 ? -25.179 -5.936 3.683 1.00 95.00 426 TYR A N 1
ATOM 3339 C CA . TYR A 1 426 ? -25.236 -7.399 3.781 1.00 95.00 426 TYR A CA 1
ATOM 3340 C C . TYR A 1 426 ? -26.355 -7.824 4.735 1.00 95.00 426 TYR A C 1
ATOM 3342 O O . TYR A 1 426 ? -26.334 -7.494 5.919 1.00 95.00 426 TYR A O 1
ATOM 3350 N N . GLU A 1 427 ? -27.283 -8.649 4.244 1.00 93.00 427 GLU A N 1
ATOM 3351 C CA . GLU A 1 427 ? -28.471 -9.087 4.990 1.00 93.00 427 GLU A CA 1
ATOM 3352 C C . GLU A 1 427 ? -28.145 -9.654 6.383 1.00 93.00 427 GLU A C 1
ATOM 3354 O O . GLU A 1 427 ? -28.826 -9.324 7.352 1.00 93.00 427 GLU A O 1
ATOM 3359 N N . TRP A 1 428 ? -27.089 -10.467 6.520 1.00 94.19 428 TRP A N 1
ATOM 3360 C CA . TRP A 1 428 ? -26.710 -11.042 7.817 1.00 94.19 428 TRP A CA 1
ATOM 3361 C C . TRP A 1 428 ? -26.203 -9.998 8.820 1.00 94.19 428 TRP A C 1
ATOM 3363 O O . TRP A 1 428 ? -26.341 -10.204 10.025 1.00 94.19 428 TRP A O 1
ATOM 3373 N N . TYR A 1 429 ? -25.617 -8.902 8.333 1.00 95.12 429 TYR A N 1
ATOM 3374 C CA . TYR A 1 429 ? -25.037 -7.834 9.142 1.00 95.12 429 TYR A CA 1
ATOM 3375 C C . TYR A 1 429 ? -26.110 -6.826 9.570 1.00 95.12 429 TYR A C 1
ATOM 3377 O O . TYR A 1 429 ? -26.198 -6.472 10.745 1.00 95.12 429 TYR A O 1
ATOM 3385 N N . ASP A 1 430 ? -26.987 -6.437 8.642 1.00 93.50 430 ASP A N 1
ATOM 3386 C CA . ASP A 1 430 ? -28.058 -5.464 8.887 1.00 93.50 430 ASP A CA 1
ATOM 3387 C C . ASP A 1 430 ? -29.152 -5.993 9.840 1.00 93.50 430 ASP A C 1
ATOM 3389 O O . ASP A 1 430 ? -29.871 -5.208 10.461 1.00 93.50 430 ASP A O 1
ATOM 3393 N N . HIS A 1 431 ? -29.261 -7.318 10.007 1.00 92.88 431 HIS A N 1
ATOM 3394 C CA . HIS A 1 431 ? -30.139 -7.955 10.998 1.00 92.88 431 HIS A CA 1
ATOM 3395 C C . HIS A 1 431 ? -29.584 -7.959 12.438 1.00 92.88 431 HIS A C 1
ATOM 3397 O O . HIS A 1 431 ? -30.331 -8.286 13.367 1.00 92.88 431 HIS A O 1
ATOM 3403 N N . LEU A 1 432 ? -28.306 -7.621 12.659 1.00 95.44 432 LEU A N 1
ATOM 3404 C CA . LEU A 1 432 ? -27.709 -7.602 14.001 1.00 95.44 432 LEU A CA 1
ATOM 3405 C C . LEU A 1 432 ? -28.259 -6.450 14.854 1.00 95.44 432 LEU A C 1
ATOM 3407 O O . LEU A 1 432 ? -28.623 -5.382 14.358 1.00 95.44 432 LEU A O 1
ATOM 3411 N N . GLY A 1 433 ? -28.303 -6.650 16.174 1.00 95.19 433 GLY A N 1
ATOM 3412 C CA . GLY A 1 433 ? -28.682 -5.573 17.088 1.00 95.19 433 GLY A CA 1
ATOM 3413 C C . GLY A 1 433 ? -27.568 -4.537 17.221 1.00 95.19 433 GLY A C 1
ATOM 3414 O O . GLY A 1 433 ? -26.398 -4.895 17.240 1.00 95.19 433 GLY A O 1
ATOM 3415 N N . ARG A 1 434 ? -27.906 -3.255 17.365 1.00 96.12 434 ARG A N 1
ATOM 3416 C CA . ARG A 1 434 ? -26.938 -2.159 17.539 1.00 96.12 434 ARG A CA 1
ATOM 3417 C C . ARG A 1 434 ? -27.094 -1.516 18.911 1.00 96.12 434 ARG A C 1
ATOM 3419 O O . ARG A 1 434 ? -28.174 -1.031 19.252 1.00 96.12 434 ARG A O 1
ATOM 3426 N N . ILE A 1 435 ? -26.019 -1.488 19.696 1.00 95.50 435 ILE A N 1
ATOM 3427 C CA . ILE A 1 435 ? -25.895 -0.609 20.865 1.00 95.50 435 ILE A CA 1
ATOM 3428 C C . ILE A 1 435 ? -25.637 0.789 20.310 1.00 95.50 435 ILE A C 1
ATOM 3430 O O . ILE A 1 435 ? -24.554 1.060 19.811 1.00 95.50 435 ILE A O 1
ATOM 3434 N N . THR A 1 436 ? -26.645 1.658 20.368 1.00 93.50 436 THR A N 1
ATOM 3435 C CA . THR A 1 436 ? -26.622 2.994 19.737 1.00 93.50 436 THR A CA 1
ATOM 3436 C C . THR A 1 436 ? -26.334 4.126 20.721 1.00 93.50 436 THR A C 1
ATOM 3438 O O . THR A 1 436 ? -26.075 5.255 20.309 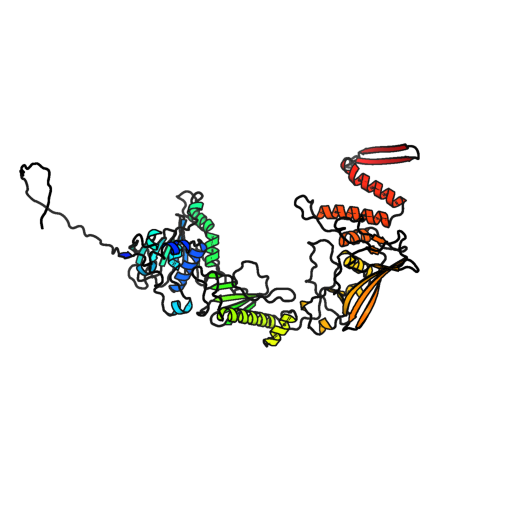1.00 93.50 436 THR A O 1
ATOM 3441 N N . ARG A 1 437 ? -26.421 3.865 22.034 1.00 91.38 437 ARG A N 1
ATOM 3442 C CA . ARG A 1 437 ? -26.189 4.871 23.081 1.00 91.38 437 ARG A CA 1
ATOM 3443 C C . ARG A 1 437 ? -25.967 4.235 24.451 1.00 91.38 437 ARG A C 1
ATOM 3445 O O . ARG A 1 437 ? -26.576 3.209 24.752 1.00 91.38 437 ARG A O 1
ATOM 3452 N N . MET A 1 438 ? -25.203 4.915 25.302 1.00 91.88 438 MET A N 1
ATOM 3453 C CA . MET A 1 438 ? -25.046 4.613 26.727 1.00 91.88 438 MET A CA 1
ATOM 3454 C C . MET A 1 438 ? -25.534 5.804 27.577 1.00 91.88 438 MET A C 1
ATOM 3456 O O . MET A 1 438 ? -25.262 6.957 27.250 1.00 91.88 438 MET A O 1
ATOM 3460 N N . ASP A 1 439 ? -26.283 5.530 28.646 1.00 90.12 439 ASP A N 1
ATOM 3461 C CA . ASP A 1 439 ? -26.589 6.457 29.752 1.00 90.12 439 ASP A CA 1
ATOM 3462 C C . ASP A 1 439 ? -26.006 5.878 31.053 1.00 90.12 439 ASP A C 1
ATOM 3464 O O . ASP A 1 439 ? -26.004 4.656 31.227 1.00 90.12 439 ASP A O 1
ATOM 3468 N N . ILE A 1 440 ? -25.596 6.730 32.000 1.00 90.88 440 ILE A N 1
ATOM 3469 C CA . ILE A 1 440 ? -25.165 6.307 33.345 1.00 90.88 440 ILE A CA 1
ATOM 3470 C C . ILE A 1 440 ? -26.017 7.029 34.399 1.00 90.88 440 ILE A C 1
ATOM 3472 O O . ILE A 1 440 ? -26.076 8.257 34.423 1.00 90.88 440 ILE A O 1
ATOM 3476 N N . ASP A 1 441 ? -26.660 6.276 35.290 1.00 91.44 441 ASP A N 1
ATOM 3477 C CA . ASP A 1 441 ? -27.487 6.779 36.393 1.00 91.44 441 ASP A CA 1
ATOM 3478 C C . ASP A 1 441 ? -26.825 6.496 37.755 1.00 91.44 441 ASP A C 1
ATOM 3480 O O . ASP A 1 441 ? -26.612 5.340 38.126 1.00 91.44 441 ASP A O 1
ATOM 3484 N N . LEU A 1 442 ? -26.539 7.548 38.531 1.00 91.31 442 LEU A N 1
ATOM 3485 C CA . LEU A 1 442 ? -26.056 7.457 39.915 1.00 91.31 442 LEU A CA 1
ATOM 3486 C C . LEU A 1 442 ? -27.247 7.491 40.882 1.00 91.31 442 LEU A C 1
ATOM 3488 O O . LEU A 1 442 ? -27.940 8.508 40.970 1.00 91.31 442 LEU A O 1
ATOM 3492 N N . VAL A 1 443 ? -27.487 6.411 41.628 1.00 90.62 443 VAL A N 1
ATOM 3493 C CA . VAL A 1 443 ? -28.670 6.266 42.494 1.00 90.62 443 VAL A CA 1
ATOM 3494 C C . VAL A 1 443 ? -28.318 6.547 43.955 1.00 90.62 443 VAL A C 1
ATOM 3496 O O . VAL A 1 443 ? -27.505 5.850 44.559 1.00 90.62 443 VAL A O 1
ATOM 3499 N N . TYR A 1 444 ? -28.980 7.535 44.558 1.00 86.38 444 TYR A N 1
ATOM 3500 C CA . TYR A 1 444 ? -28.721 8.014 45.924 1.00 86.38 444 TYR A CA 1
ATOM 3501 C C . TYR A 1 444 ? -29.850 7.714 46.925 1.00 86.38 444 TYR A C 1
ATOM 3503 O O . TYR A 1 444 ? -29.820 8.193 48.061 1.00 86.38 444 TYR A O 1
ATOM 3511 N N . GLY A 1 445 ? -30.847 6.925 46.516 1.00 83.38 445 GLY A N 1
ATOM 3512 C CA . GLY A 1 445 ? -32.088 6.679 47.249 1.00 83.38 445 GLY A CA 1
ATOM 3513 C C . GLY A 1 445 ? -33.275 7.049 46.365 1.00 83.38 445 GLY A C 1
ATOM 3514 O O . GLY A 1 445 ? -33.427 6.480 45.291 1.00 83.38 445 GLY A O 1
ATOM 3515 N N . ALA A 1 446 ? -34.083 8.021 46.795 1.00 80.12 446 ALA A N 1
ATOM 3516 C CA . ALA A 1 446 ? -35.137 8.609 45.959 1.00 80.12 446 ALA A CA 1
ATOM 3517 C C . ALA A 1 446 ? -34.588 9.527 44.842 1.00 80.12 446 ALA A C 1
ATOM 3519 O O . ALA A 1 446 ? -35.279 9.798 43.865 1.00 80.12 446 ALA A O 1
ATOM 3520 N N . GLU A 1 447 ? -33.348 10.003 44.980 1.00 86.81 447 GLU A N 1
ATOM 3521 C CA . GLU A 1 447 ? -32.660 10.842 43.995 1.00 86.81 447 GLU A CA 1
ATOM 3522 C C . GLU A 1 447 ? -31.846 9.978 43.021 1.00 86.81 447 GLU A C 1
ATOM 3524 O O . GLU A 1 447 ? -31.169 9.032 43.434 1.00 86.81 447 GLU A O 1
ATOM 3529 N N . THR A 1 448 ? -31.869 10.324 41.733 1.00 88.31 448 THR A N 1
ATOM 3530 C CA . THR A 1 448 ? -31.005 9.732 40.698 1.00 88.31 448 THR A CA 1
ATOM 3531 C C . THR A 1 448 ? -30.403 10.843 39.843 1.00 88.31 448 THR A C 1
ATOM 3533 O O . THR A 1 448 ? -31.133 11.700 39.346 1.00 88.31 448 THR A O 1
ATOM 3536 N N . ILE A 1 449 ? -29.080 10.840 39.676 1.00 87.00 449 ILE A N 1
ATOM 3537 C CA . ILE A 1 449 ? -28.350 11.811 38.851 1.00 87.00 449 ILE A CA 1
ATOM 3538 C C . ILE A 1 449 ? -27.932 11.119 37.555 1.00 87.00 449 ILE A C 1
ATOM 3540 O O . ILE A 1 449 ? -27.126 10.191 37.592 1.00 87.00 449 ILE A O 1
ATOM 3544 N N . ARG A 1 450 ? -28.459 11.581 36.414 1.00 86.31 450 ARG A N 1
ATOM 3545 C CA . ARG A 1 450 ? -28.097 11.042 35.097 1.00 86.31 450 ARG A CA 1
ATOM 3546 C C . ARG A 1 450 ? -26.909 11.779 34.492 1.00 86.31 450 ARG A C 1
ATOM 3548 O O . ARG A 1 450 ? -27.011 12.960 34.152 1.00 86.31 450 ARG A O 1
ATOM 3555 N N . LEU A 1 451 ? -25.828 11.048 34.266 1.00 83.19 451 LEU A N 1
ATOM 3556 C CA . LEU A 1 451 ? -24.741 11.453 33.387 1.00 83.19 451 LEU A CA 1
ATOM 3557 C C . LEU A 1 451 ? -25.169 11.094 31.954 1.00 83.19 451 LEU A C 1
ATOM 3559 O O . LEU A 1 451 ? -25.381 9.925 31.627 1.00 83.19 451 LEU A O 1
ATOM 3563 N N . ARG A 1 452 ? -25.355 12.112 31.108 1.00 73.00 452 ARG A N 1
ATOM 3564 C CA . ARG A 1 452 ? -25.583 11.954 29.664 1.00 73.00 452 ARG A CA 1
ATOM 3565 C C . ARG A 1 452 ? -24.380 12.526 28.943 1.00 73.00 452 ARG A C 1
ATOM 3567 O O . ARG A 1 452 ? -24.021 13.662 29.235 1.00 73.00 452 ARG A O 1
ATOM 3574 N N . ARG A 1 453 ? -23.815 11.789 27.994 1.00 71.19 453 ARG A N 1
ATOM 3575 C CA . ARG A 1 453 ? -22.662 12.234 27.205 1.00 71.19 453 ARG A CA 1
ATOM 3576 C C . ARG A 1 453 ? -23.071 12.495 25.743 1.00 71.19 453 ARG A C 1
ATOM 3578 O O . ARG A 1 453 ? -24.004 11.838 25.270 1.00 71.19 453 ARG A O 1
ATOM 3585 N N . PRO A 1 454 ? -22.438 13.457 25.044 1.00 61.72 454 PRO A N 1
ATOM 3586 C CA . PRO A 1 454 ? -21.497 14.455 25.575 1.00 61.72 454 PRO A CA 1
ATOM 3587 C C . PRO A 1 454 ? -22.188 15.454 26.528 1.00 61.72 454 PRO A C 1
ATOM 3589 O O . PRO A 1 454 ? -23.372 15.759 26.361 1.00 61.72 454 PRO A O 1
ATOM 3592 N N . GLN A 1 455 ? -21.462 15.967 27.531 1.00 63.69 455 GLN A N 1
ATOM 3593 C CA . GLN A 1 455 ? -22.001 16.898 28.535 1.00 63.69 455 GLN A CA 1
ATOM 3594 C C . GLN A 1 455 ? -21.175 18.189 28.617 1.00 63.69 455 GLN A C 1
ATOM 3596 O O . GLN A 1 455 ? -19.995 18.176 28.946 1.00 63.69 455 GLN A O 1
ATOM 3601 N N . THR A 1 456 ? -21.812 19.335 28.356 1.00 58.31 456 THR A N 1
ATOM 3602 C CA . THR A 1 456 ? -21.166 20.663 28.424 1.00 58.31 456 THR A CA 1
ATOM 3603 C C . THR A 1 456 ? -21.162 21.275 29.827 1.00 58.31 456 THR A C 1
ATOM 3605 O O . THR A 1 456 ? -20.495 22.282 30.058 1.00 58.31 456 THR A O 1
ATOM 3608 N N . LYS A 1 457 ? -21.921 20.693 30.766 1.00 64.12 457 LYS A N 1
ATOM 3609 C CA . LYS A 1 457 ? -21.921 21.018 32.200 1.00 64.12 457 LYS A CA 1
ATOM 3610 C C . LYS A 1 457 ? -22.242 19.758 33.001 1.00 64.12 457 LYS A C 1
ATOM 3612 O O . LYS A 1 457 ? -23.367 19.265 32.921 1.00 64.12 457 LYS A O 1
ATOM 3617 N N . TRP A 1 458 ? -21.282 19.279 33.785 1.00 69.62 458 TRP A N 1
ATOM 3618 C CA . TRP A 1 458 ? -21.488 18.151 34.692 1.00 69.62 458 TRP A CA 1
ATOM 3619 C C . TRP A 1 458 ? -22.403 18.528 35.873 1.00 69.62 458 TRP A C 1
ATOM 3621 O O . TRP A 1 458 ? -22.352 19.665 36.363 1.00 69.62 458 TRP A O 1
ATOM 3631 N N . PRO A 1 459 ? -23.260 17.610 36.357 1.00 70.94 459 PRO A N 1
ATOM 3632 C CA . PRO A 1 459 ? -24.067 17.833 37.549 1.00 70.94 459 PRO A CA 1
ATOM 3633 C C . PRO A 1 459 ? -23.190 17.855 38.808 1.00 70.94 459 PRO A C 1
ATOM 3635 O O . PRO A 1 459 ? -22.207 17.126 38.915 1.00 70.94 459 PRO A O 1
ATOM 3638 N N . ARG A 1 460 ? -23.584 18.637 39.821 1.00 72.44 460 ARG A N 1
ATOM 3639 C CA . ARG A 1 460 ? -22.959 18.555 41.151 1.00 72.44 460 ARG A CA 1
ATOM 3640 C C . ARG A 1 460 ? -23.327 17.226 41.809 1.00 72.44 460 ARG A C 1
ATOM 3642 O O . ARG A 1 460 ? -24.438 17.075 42.313 1.00 72.44 460 ARG A O 1
ATOM 3649 N N . VAL A 1 461 ? -22.391 16.285 41.811 1.00 76.75 461 VAL A N 1
ATOM 3650 C CA . VAL A 1 461 ? -22.555 14.985 42.466 1.00 76.75 461 VAL A CA 1
ATOM 3651 C C . VAL A 1 461 ? -22.228 15.100 43.968 1.00 76.75 461 VAL A C 1
ATOM 3653 O O . VAL A 1 461 ? -21.251 15.760 44.329 1.00 76.75 461 VAL A O 1
ATOM 3656 N N . PRO A 1 462 ? -23.044 14.520 44.871 1.00 75.44 462 PRO A N 1
ATOM 3657 C CA . PRO A 1 462 ? -22.778 14.529 46.309 1.00 75.44 462 PRO A CA 1
ATOM 3658 C C . PRO A 1 462 ? -21.470 13.828 46.702 1.00 75.44 462 PRO A C 1
ATOM 3660 O O . PRO A 1 462 ? -21.092 12.827 46.107 1.00 75.44 462 PRO A O 1
ATOM 3663 N N . THR A 1 463 ? -20.848 14.279 47.796 1.00 72.50 463 THR A N 1
ATOM 3664 C CA . THR A 1 463 ? -19.662 13.635 48.401 1.00 72.50 463 THR A CA 1
ATOM 3665 C C . THR A 1 463 ? -19.969 12.328 49.144 1.00 72.50 463 THR A C 1
ATOM 3667 O O . THR A 1 463 ? -19.053 11.569 49.456 1.00 72.50 463 THR A O 1
ATOM 3670 N N . LYS A 1 464 ? -21.250 12.033 49.424 1.00 80.25 464 LYS A N 1
ATOM 3671 C CA . LYS A 1 464 ? -21.698 10.682 49.808 1.00 80.25 464 LYS A CA 1
ATOM 3672 C C . LYS A 1 464 ? -21.506 9.727 48.621 1.00 80.25 464 LYS A C 1
ATOM 3674 O O . LYS A 1 464 ? -21.698 10.122 47.472 1.00 80.25 464 LYS A O 1
ATOM 3679 N N . ARG A 1 465 ? -21.194 8.458 48.887 1.00 84.31 465 ARG A N 1
ATOM 3680 C CA . ARG A 1 465 ? -21.201 7.412 47.851 1.00 84.31 465 ARG A CA 1
ATOM 3681 C C . ARG A 1 465 ? -22.644 7.123 47.383 1.00 84.31 465 ARG A C 1
ATOM 3683 O O . ARG A 1 465 ? -23.560 7.221 48.203 1.00 84.31 465 ARG A O 1
ATOM 3690 N N . PRO A 1 466 ? -22.894 6.807 46.099 1.00 87.88 466 PRO A N 1
ATOM 3691 C CA . PRO A 1 466 ? -24.188 6.306 45.645 1.00 87.88 466 PRO A CA 1
ATOM 3692 C C . PRO A 1 466 ? -24.432 4.873 46.130 1.00 87.88 466 PRO A C 1
ATOM 3694 O O . PRO A 1 466 ? -23.501 4.110 46.388 1.00 87.88 466 PRO A O 1
ATOM 3697 N N . LYS A 1 467 ? -25.706 4.486 46.193 1.00 88.75 467 LYS A N 1
ATOM 3698 C CA . LYS A 1 467 ? -26.139 3.123 46.532 1.00 88.75 467 LYS A CA 1
ATOM 3699 C C . LYS A 1 467 ? -25.951 2.147 45.375 1.00 88.75 467 LYS A C 1
ATOM 3701 O O . LYS A 1 467 ? -25.711 0.970 45.606 1.00 88.75 467 LYS A O 1
ATOM 3706 N N . ALA A 1 468 ? -26.063 2.643 44.145 1.00 90.12 468 ALA A N 1
ATOM 3707 C CA . ALA A 1 468 ? -25.791 1.904 42.919 1.00 90.12 468 ALA A CA 1
ATOM 3708 C C . ALA A 1 468 ? -25.382 2.870 41.798 1.00 90.12 468 ALA A C 1
ATOM 3710 O O . ALA A 1 468 ? -25.840 4.018 41.768 1.00 90.12 468 ALA A O 1
ATOM 3711 N N . VAL A 1 469 ? -24.572 2.387 40.858 1.00 91.75 469 VAL A N 1
ATOM 3712 C CA . VAL A 1 469 ? -24.411 2.983 39.527 1.00 91.75 469 VAL A CA 1
ATOM 3713 C C . VAL A 1 469 ? -25.104 2.055 38.539 1.00 91.75 469 VAL A C 1
ATOM 3715 O O . VAL A 1 469 ? -24.857 0.852 38.565 1.00 91.75 469 VAL A O 1
ATOM 3718 N N . ARG A 1 470 ? -25.950 2.591 37.658 1.00 93.06 470 ARG A N 1
ATOM 3719 C CA . ARG A 1 470 ? -26.597 1.817 36.594 1.00 93.06 470 ARG A CA 1
ATOM 3720 C C . ARG A 1 470 ? -26.225 2.349 35.223 1.00 93.06 470 ARG A C 1
ATOM 3722 O O . ARG A 1 470 ? -26.571 3.474 34.874 1.00 93.06 470 ARG A O 1
ATOM 3729 N N . ILE A 1 471 ? -25.594 1.504 34.424 1.00 93.56 471 ILE A N 1
ATOM 3730 C CA . ILE A 1 471 ? -25.373 1.727 33.001 1.00 93.56 471 ILE A CA 1
ATOM 3731 C C . ILE A 1 471 ? -26.613 1.241 32.245 1.00 93.56 471 ILE A C 1
ATOM 3733 O O . ILE A 1 471 ? -27.149 0.164 32.513 1.00 93.56 471 ILE A O 1
ATOM 3737 N N . THR A 1 472 ? -27.092 2.046 31.302 1.00 93.75 472 THR A N 1
ATOM 3738 C CA . THR A 1 472 ? -28.222 1.712 30.431 1.00 93.75 472 THR A CA 1
ATOM 3739 C C . THR A 1 472 ? -27.789 1.803 28.976 1.00 93.75 472 THR A C 1
ATOM 3741 O O . THR A 1 472 ? -27.449 2.883 28.496 1.00 93.75 472 THR A O 1
ATOM 3744 N N . LEU A 1 473 ? -27.830 0.674 28.272 1.00 94.06 473 LEU A N 1
ATOM 3745 C CA . LEU A 1 473 ? -27.503 0.574 26.852 1.00 94.06 473 LEU A CA 1
ATOM 3746 C C . LEU A 1 473 ? -28.790 0.612 26.027 1.00 94.06 473 LEU A C 1
ATOM 3748 O O . LEU A 1 473 ? -29.662 -0.241 26.202 1.00 94.06 473 LEU A O 1
ATOM 3752 N N . ALA A 1 474 ? -28.902 1.578 25.117 1.00 94.31 474 ALA A N 1
ATOM 3753 C CA . ALA A 1 474 ? -29.993 1.647 24.152 1.00 94.31 474 ALA A CA 1
ATOM 3754 C C . ALA A 1 474 ? -29.685 0.718 22.969 1.00 94.31 474 ALA A C 1
ATOM 3756 O O . ALA A 1 474 ? -28.795 0.997 22.162 1.00 94.31 474 ALA A O 1
ATOM 3757 N N . VAL A 1 475 ? -30.424 -0.386 22.874 1.00 95.50 475 VAL A N 1
ATOM 3758 C CA . VAL A 1 475 ? -30.262 -1.417 21.846 1.00 95.50 475 VAL A CA 1
ATOM 3759 C C . VAL A 1 475 ? -31.400 -1.328 20.839 1.00 95.50 475 VAL A C 1
ATOM 3761 O O . VAL A 1 475 ? -32.567 -1.522 21.194 1.00 95.50 475 VAL A O 1
ATOM 3764 N N . ASP A 1 476 ? -31.056 -1.077 19.581 1.00 94.38 476 ASP A N 1
ATOM 3765 C CA . ASP A 1 476 ? -31.973 -1.188 18.449 1.00 94.38 476 ASP A CA 1
ATOM 3766 C C . ASP A 1 476 ? -31.814 -2.563 17.775 1.00 94.38 476 ASP A C 1
ATOM 3768 O O . ASP A 1 476 ? -30.708 -3.089 17.669 1.00 94.38 476 ASP A O 1
ATOM 3772 N N . ARG A 1 477 ? -32.922 -3.167 17.344 1.00 91.19 477 ARG A N 1
ATOM 3773 C CA . ARG A 1 477 ? -32.972 -4.420 16.575 1.00 91.19 477 ARG A CA 1
ATOM 3774 C C . ARG A 1 477 ? -34.010 -4.245 15.469 1.00 91.19 477 ARG A C 1
ATOM 3776 O O . ARG A 1 477 ? -35.204 -4.402 15.723 1.00 91.19 477 ARG A O 1
ATOM 3783 N N . GLY A 1 478 ? -33.574 -3.852 14.271 1.00 81.62 478 GLY A N 1
ATOM 3784 C CA . GLY A 1 478 ? -34.465 -3.614 13.125 1.00 81.62 478 GLY A CA 1
ATOM 3785 C C . GLY A 1 478 ? -35.549 -2.551 13.372 1.00 81.62 478 GLY A C 1
ATOM 3786 O O . GLY A 1 478 ? -36.689 -2.726 12.950 1.00 81.62 478 GLY A O 1
ATOM 3787 N N . GLY A 1 479 ? -35.243 -1.492 14.128 1.00 82.56 479 GLY A N 1
ATOM 3788 C CA . GLY A 1 479 ? -36.190 -0.456 14.559 1.00 82.56 479 GLY A CA 1
ATOM 3789 C C . GLY A 1 479 ? -36.870 -0.744 15.906 1.00 82.56 479 GLY A C 1
ATOM 3790 O O . GLY A 1 479 ? -37.472 0.156 16.503 1.00 82.56 479 GLY A O 1
ATOM 3791 N N . ARG A 1 480 ? -36.775 -1.975 16.435 1.00 89.75 480 ARG A N 1
ATOM 3792 C CA . ARG A 1 480 ? -37.292 -2.328 17.764 1.00 89.75 480 ARG A CA 1
ATOM 3793 C C . ARG A 1 480 ? -36.311 -1.895 18.854 1.00 89.75 480 ARG A C 1
ATOM 3795 O O . ARG A 1 480 ? -35.478 -2.672 19.320 1.00 89.75 480 ARG A O 1
ATOM 3802 N N . LYS A 1 481 ? -36.478 -0.657 19.312 1.00 92.94 481 LYS A N 1
ATOM 3803 C CA . LYS A 1 481 ? -35.702 -0.073 20.415 1.00 92.94 481 LYS A CA 1
ATOM 3804 C C . LYS A 1 481 ? -36.037 -0.726 21.758 1.00 92.94 481 LYS A C 1
ATOM 3806 O O . LYS A 1 481 ? -37.195 -0.984 22.083 1.00 92.94 481 LYS A O 1
ATOM 3811 N N . SER A 1 482 ? -34.996 -0.989 22.537 1.00 94.38 482 SER A N 1
ATOM 3812 C CA . SER A 1 482 ? -35.027 -1.642 23.846 1.00 94.38 482 SER A CA 1
ATOM 3813 C C . SER A 1 482 ? -33.866 -1.140 24.708 1.00 94.38 482 SER A C 1
ATOM 3815 O O . SER A 1 482 ? -32.903 -0.590 24.180 1.00 94.38 482 SER A O 1
ATOM 3817 N N . ASN A 1 483 ? -33.940 -1.328 26.026 1.00 93.88 483 ASN A N 1
ATOM 3818 C CA . ASN A 1 483 ? -32.848 -0.994 26.940 1.00 93.88 483 ASN A CA 1
ATOM 3819 C C . ASN A 1 483 ? -32.305 -2.269 27.590 1.00 93.88 483 ASN A C 1
ATOM 3821 O O . ASN A 1 483 ? -33.086 -3.097 28.062 1.00 93.88 483 ASN A O 1
ATOM 3825 N N . LEU A 1 484 ? -30.981 -2.393 27.664 1.00 93.06 484 LEU A N 1
ATOM 3826 C CA . LEU A 1 484 ? -30.306 -3.304 28.588 1.00 93.06 484 LEU A CA 1
ATOM 3827 C C . LEU A 1 484 ? -29.785 -2.499 29.779 1.00 93.06 484 LEU A C 1
ATOM 3829 O O . LEU A 1 484 ? -29.347 -1.360 29.615 1.00 93.06 484 LEU A O 1
ATOM 3833 N N . HIS A 1 485 ? -29.822 -3.093 30.968 1.00 93.75 485 HIS A N 1
ATOM 3834 C CA . HIS A 1 485 ? -29.321 -2.481 32.195 1.00 93.75 485 HIS A CA 1
ATOM 3835 C C . HIS A 1 485 ? -28.203 -3.341 32.781 1.00 93.75 485 HIS A C 1
ATOM 3837 O O . HIS A 1 485 ? -28.352 -4.557 32.895 1.00 93.75 485 HIS A O 1
ATOM 3843 N N . LEU A 1 486 ? -27.102 -2.693 33.150 1.00 93.31 486 LEU A N 1
ATOM 3844 C CA . LEU A 1 486 ? -25.963 -3.275 33.851 1.00 93.31 486 LEU A CA 1
ATOM 3845 C C . LEU A 1 486 ? -25.736 -2.436 35.110 1.00 93.31 486 LEU A C 1
ATOM 3847 O O . LEU A 1 486 ? -25.761 -1.207 35.035 1.00 93.31 486 LEU A O 1
ATOM 3851 N N . ASP A 1 487 ? -25.518 -3.069 36.256 1.00 91.81 487 ASP A N 1
ATOM 3852 C CA . ASP A 1 487 ? -25.126 -2.351 37.469 1.00 91.81 487 ASP A CA 1
ATOM 3853 C C . ASP A 1 487 ? -23.584 -2.352 37.577 1.00 91.81 487 ASP A C 1
ATOM 3855 O O . ASP A 1 487 ? -22.925 -3.332 37.232 1.00 91.81 487 ASP A O 1
ATOM 3859 N N . SER A 1 488 ? -23.012 -1.236 38.030 1.00 91.31 488 SER A N 1
ATOM 3860 C CA . SER A 1 488 ? -21.573 -1.005 38.224 1.00 91.31 488 SER A CA 1
ATOM 3861 C C . SER A 1 488 ? -21.314 -0.550 39.662 1.00 91.31 488 SER A C 1
ATOM 3863 O O . SER A 1 488 ? -22.206 -0.013 40.330 1.00 91.31 488 SER A O 1
ATOM 3865 N N . ASP A 1 489 ? -20.084 -0.722 40.144 1.00 88.69 489 ASP A N 1
ATOM 3866 C CA . ASP A 1 489 ? -19.626 -0.145 41.406 1.00 88.69 489 ASP A CA 1
ATOM 3867 C C . ASP A 1 489 ? -18.758 1.117 41.261 1.00 88.69 489 ASP A C 1
ATOM 3869 O O . ASP A 1 489 ? -18.535 1.795 42.270 1.00 88.69 489 ASP A O 1
ATOM 3873 N N . VAL A 1 490 ? -18.361 1.467 40.031 1.00 89.50 490 VAL A N 1
ATOM 3874 C CA . VAL A 1 490 ? -17.598 2.674 39.652 1.00 89.50 490 VAL A CA 1
ATOM 3875 C C . VAL A 1 490 ? -18.403 3.545 38.675 1.00 89.50 490 VAL A C 1
ATOM 3877 O O . VAL A 1 490 ? -19.198 3.025 37.890 1.00 89.50 490 VAL A O 1
ATOM 3880 N N . ALA A 1 491 ? -18.174 4.861 38.688 1.00 88.25 491 ALA A N 1
ATOM 3881 C CA . ALA A 1 491 ? -18.526 5.801 37.619 1.00 88.25 491 ALA A CA 1
ATOM 3882 C C . ALA A 1 491 ? -17.501 6.947 37.513 1.00 88.25 491 ALA A C 1
ATOM 3884 O O . ALA A 1 491 ? -16.879 7.312 38.512 1.00 88.25 491 ALA A O 1
ATOM 3885 N N . PHE A 1 492 ? -17.394 7.563 36.331 1.00 86.31 492 PHE A N 1
ATOM 3886 C CA . PHE A 1 492 ? -16.603 8.779 36.096 1.00 86.31 492 PHE A CA 1
ATOM 3887 C C . PHE A 1 492 ? -17.522 9.985 35.851 1.00 86.31 492 PHE A C 1
ATOM 3889 O O . PHE A 1 492 ? -18.353 9.963 34.937 1.00 86.31 492 PHE A O 1
ATOM 3896 N N . VAL A 1 493 ? -17.387 11.017 36.691 1.00 78.00 493 VAL A N 1
ATOM 3897 C CA . VAL A 1 493 ? -18.275 12.197 36.739 1.00 78.00 493 VAL A CA 1
ATOM 3898 C C . VAL A 1 493 ? -17.683 13.436 36.071 1.00 78.00 493 VAL A C 1
ATOM 3900 O O . VAL A 1 493 ? -18.448 14.321 35.708 1.00 78.00 493 VAL A O 1
ATOM 3903 N N . ASP A 1 494 ? -16.367 13.506 35.882 1.00 70.38 494 ASP A N 1
ATOM 3904 C CA . ASP A 1 494 ? -15.744 14.531 35.044 1.00 70.38 494 ASP A CA 1
ATOM 3905 C C . ASP A 1 494 ? -14.666 13.888 34.176 1.00 70.38 494 ASP A C 1
ATOM 3907 O O . ASP A 1 494 ? -13.765 13.219 34.678 1.00 70.38 494 ASP A O 1
ATOM 3911 N N . THR A 1 495 ? -14.805 14.040 32.863 1.00 61.47 495 THR A N 1
ATOM 3912 C CA . THR A 1 495 ? -13.929 13.422 31.859 1.00 61.47 495 THR A CA 1
ATOM 3913 C C . THR A 1 495 ? -13.518 14.397 30.761 1.00 61.47 495 THR A C 1
ATOM 3915 O O . THR A 1 495 ? -13.063 13.961 29.707 1.00 61.47 495 THR A O 1
ATOM 3918 N N . ASN A 1 496 ? -13.672 15.704 30.995 1.00 56.03 496 ASN A N 1
ATOM 3919 C CA . ASN A 1 496 ? -13.212 16.739 30.072 1.00 56.03 496 ASN A CA 1
ATOM 3920 C C . ASN A 1 496 ? -11.782 17.154 30.458 1.00 56.03 496 ASN A C 1
ATOM 3922 O O . ASN A 1 496 ? -11.527 17.431 31.624 1.00 56.03 496 ASN A O 1
ATOM 3926 N N . ASP A 1 497 ? -10.864 17.202 29.491 1.00 53.38 497 ASP A N 1
ATOM 3927 C CA . ASP A 1 497 ? -9.483 17.717 29.602 1.00 53.38 497 ASP A CA 1
ATOM 3928 C C . ASP A 1 497 ? -8.558 17.116 30.693 1.00 53.38 497 ASP A C 1
ATOM 3930 O O . ASP A 1 497 ? -7.413 17.540 30.824 1.00 53.38 497 ASP A O 1
ATOM 3934 N N . HIS A 1 498 ? -8.967 16.066 31.420 1.00 58.00 498 HIS A N 1
ATOM 3935 C CA . HIS A 1 498 ? -8.142 15.393 32.451 1.00 58.00 498 HIS A CA 1
ATOM 3936 C C . HIS A 1 498 ? -7.110 14.384 31.905 1.00 58.00 498 HIS A C 1
ATOM 3938 O O . HIS A 1 498 ? -6.653 13.498 32.633 1.00 58.00 498 HIS A O 1
ATOM 3944 N N . ALA A 1 499 ? -6.724 14.500 30.632 1.00 55.59 499 ALA A N 1
ATOM 3945 C CA . ALA A 1 499 ? -5.634 13.707 30.065 1.00 55.59 499 ALA A CA 1
ATOM 3946 C C . ALA A 1 499 ? -4.337 13.991 30.845 1.00 55.59 499 ALA A C 1
ATOM 3948 O O . ALA A 1 499 ? -3.923 15.140 30.978 1.00 55.59 499 ALA A O 1
ATOM 3949 N N . GLY A 1 500 ? -3.725 12.951 31.417 1.00 55.84 500 GLY A N 1
ATOM 3950 C CA . GLY A 1 500 ? -2.537 13.104 32.269 1.00 55.84 500 GLY A CA 1
ATOM 3951 C C . GLY A 1 500 ? -2.800 13.439 33.751 1.00 55.84 500 GLY A C 1
ATOM 3952 O O . GLY A 1 500 ? -1.839 13.496 34.513 1.00 55.84 500 GLY A O 1
ATOM 3953 N N . CYS A 1 501 ? -4.054 13.588 34.212 1.00 63.28 501 CYS A N 1
ATOM 3954 C CA . CYS A 1 501 ? -4.366 13.918 35.616 1.00 63.28 501 CYS A CA 1
ATOM 3955 C C . CYS A 1 501 ? -5.357 12.935 36.292 1.00 63.28 501 CYS A C 1
ATOM 3957 O O . CYS A 1 501 ? -6.574 13.117 36.191 1.00 63.28 501 CYS A O 1
ATOM 3959 N N . PRO A 1 502 ? -4.883 11.932 37.064 1.00 60.22 502 PRO A N 1
ATOM 3960 C CA . PRO A 1 502 ? -5.760 10.972 37.752 1.00 60.22 502 PRO A CA 1
ATOM 3961 C C . PRO A 1 502 ? -6.696 11.589 38.802 1.00 60.22 502 PRO A C 1
ATOM 3963 O O . PRO A 1 502 ? -7.822 11.123 38.969 1.00 60.22 502 PRO A O 1
ATOM 3966 N N . ASP A 1 503 ? -6.254 12.641 39.501 1.00 59.78 503 ASP A N 1
ATOM 3967 C CA . ASP A 1 503 ? -7.053 13.329 40.530 1.00 59.78 503 ASP A CA 1
ATOM 3968 C C . ASP A 1 503 ? -8.210 14.165 39.937 1.00 59.78 503 ASP A C 1
ATOM 3970 O O . ASP A 1 503 ? -9.138 14.526 40.663 1.00 59.78 503 ASP A O 1
ATOM 3974 N N . GLY A 1 504 ? -8.186 14.464 38.631 1.00 59.72 504 GLY A N 1
ATOM 3975 C CA . GLY A 1 504 ? -9.234 15.227 37.946 1.00 59.72 504 GLY A CA 1
ATOM 3976 C C . GLY A 1 504 ? -10.481 14.411 37.579 1.00 59.72 504 GLY A C 1
ATOM 3977 O O . GLY A 1 504 ? -11.584 14.950 37.559 1.00 59.72 504 GLY A O 1
ATOM 3978 N N . ALA A 1 505 ? -10.331 13.097 37.373 1.00 63.16 505 ALA A N 1
ATOM 3979 C CA . ALA A 1 505 ? -11.284 12.199 36.700 1.00 63.16 505 ALA A CA 1
ATOM 3980 C C . ALA A 1 505 ? -12.661 11.958 37.381 1.00 63.16 505 ALA A C 1
ATOM 3982 O O . ALA A 1 505 ? -13.408 11.051 36.995 1.00 63.16 505 ALA A O 1
ATOM 3983 N N . GLY A 1 506 ? -13.008 12.713 38.430 1.00 75.19 506 GLY A N 1
ATOM 3984 C CA . GLY A 1 506 ? -14.333 12.687 39.064 1.00 75.19 506 GLY A CA 1
ATOM 3985 C C . GLY A 1 506 ? -14.808 11.290 39.485 1.00 75.19 506 GLY A C 1
ATOM 3986 O O . GLY A 1 506 ? -15.965 10.936 39.253 1.00 75.19 506 GLY A O 1
ATOM 3987 N N . ILE A 1 507 ? -13.915 10.463 40.036 1.00 83.69 507 ILE A N 1
ATOM 3988 C CA . ILE A 1 507 ? -14.178 9.041 40.295 1.00 83.69 507 ILE A CA 1
ATOM 3989 C C . ILE A 1 507 ? -15.181 8.874 41.446 1.00 83.69 507 ILE A C 1
ATOM 3991 O O . ILE A 1 507 ? -14.955 9.339 42.565 1.00 83.69 507 ILE A O 1
ATOM 3995 N N . VAL A 1 508 ? -16.268 8.142 41.195 1.00 84.88 508 VAL A N 1
ATOM 3996 C CA . VAL A 1 508 ? -17.300 7.819 42.187 1.00 84.88 508 VAL A CA 1
ATOM 3997 C C . VAL A 1 508 ? -17.401 6.308 42.374 1.00 84.88 508 VAL A C 1
ATOM 3999 O O . VAL A 1 508 ? -17.590 5.567 41.415 1.00 84.88 508 VAL A O 1
ATOM 4002 N N . LEU A 1 509 ? -17.322 5.862 43.631 1.00 85.94 509 LEU A N 1
ATOM 4003 C CA . LEU A 1 509 ? -17.491 4.464 44.040 1.00 85.94 509 LEU A CA 1
ATOM 4004 C C . LEU A 1 509 ? -18.792 4.285 44.826 1.00 85.94 509 LEU A C 1
ATOM 4006 O O . LEU A 1 509 ? -19.146 5.156 45.620 1.00 85.94 509 LEU A O 1
ATOM 4010 N N . THR A 1 510 ? -19.469 3.147 44.677 1.00 86.38 510 THR A N 1
ATOM 4011 C CA . THR A 1 510 ? -20.683 2.827 45.458 1.00 86.38 510 THR A CA 1
ATOM 4012 C C . THR A 1 510 ? -20.405 2.520 46.938 1.00 86.38 510 THR A C 1
ATOM 4014 O O . THR A 1 510 ? -19.287 2.174 47.338 1.00 86.38 510 THR A O 1
ATOM 4017 N N . GLU A 1 511 ? -21.445 2.618 47.778 1.00 81.00 511 GLU A N 1
ATOM 4018 C CA . GLU A 1 511 ? -21.427 2.184 49.189 1.00 81.00 511 GLU A CA 1
ATOM 4019 C C . GLU A 1 511 ? -20.948 0.725 49.348 1.00 81.00 511 GLU A C 1
ATOM 4021 O O . GLU A 1 511 ? -20.295 0.398 50.335 1.00 81.00 511 GLU A O 1
ATOM 4026 N N . THR A 1 512 ? -21.227 -0.134 48.361 1.00 79.69 512 THR A N 1
ATOM 4027 C CA . THR A 1 512 ? -20.941 -1.580 48.370 1.00 79.69 512 THR A CA 1
ATOM 4028 C C . THR A 1 512 ? -19.856 -2.004 47.373 1.00 79.69 512 THR A C 1
ATOM 4030 O O . THR A 1 512 ? -19.840 -3.165 46.958 1.00 79.69 512 THR A O 1
ATOM 4033 N N . ALA A 1 513 ? -18.991 -1.076 46.947 1.00 81.94 513 ALA A N 1
ATOM 4034 C CA . ALA A 1 513 ? -17.986 -1.335 45.917 1.00 81.94 513 ALA A CA 1
ATOM 4035 C C . ALA A 1 513 ? -17.035 -2.486 46.279 1.00 81.94 513 ALA A C 1
ATOM 4037 O O . ALA A 1 513 ? -16.648 -2.649 47.438 1.00 81.94 513 ALA A O 1
ATOM 4038 N N . ARG A 1 514 ? -16.692 -3.290 45.268 1.00 79.75 514 ARG A N 1
ATOM 4039 C CA . ARG A 1 514 ? -15.884 -4.514 45.374 1.00 79.75 514 ARG A CA 1
ATOM 4040 C C . ARG A 1 514 ? -14.613 -4.467 44.535 1.00 79.75 514 ARG A C 1
ATOM 4042 O O . ARG A 1 514 ? -13.757 -5.321 44.743 1.00 79.75 514 ARG A O 1
ATOM 4049 N N . ILE A 1 515 ? -14.503 -3.509 43.613 1.00 81.62 515 ILE A N 1
ATOM 4050 C CA . ILE A 1 515 ? -13.268 -3.223 42.888 1.00 81.62 515 ILE A CA 1
ATOM 4051 C C . ILE A 1 515 ? -12.108 -3.024 43.875 1.00 81.62 515 ILE A C 1
ATOM 4053 O O . ILE A 1 515 ? -12.235 -2.294 44.864 1.00 81.62 515 ILE A O 1
ATOM 4057 N N . ASP A 1 516 ? -10.991 -3.706 43.630 1.00 82.25 516 ASP A N 1
ATOM 4058 C CA . ASP A 1 516 ? -9.781 -3.534 44.427 1.00 82.25 516 ASP A CA 1
ATOM 4059 C C . ASP A 1 516 ? -8.910 -2.379 43.905 1.00 82.25 516 ASP A C 1
ATOM 4061 O O . ASP A 1 516 ? -9.215 -1.717 42.910 1.00 82.25 516 ASP A O 1
ATOM 4065 N N . GLN A 1 517 ? -7.823 -2.100 44.623 1.00 82.44 517 GLN A N 1
ATOM 4066 C CA . GLN A 1 517 ? -6.909 -1.007 44.307 1.00 82.44 517 GLN A CA 1
ATOM 4067 C C . GLN A 1 517 ? -6.228 -1.171 42.938 1.00 82.44 517 GLN A C 1
ATOM 4069 O O . GLN A 1 517 ? -6.013 -0.169 42.263 1.00 82.44 517 GLN A O 1
ATOM 4074 N N . SER A 1 518 ? -5.889 -2.397 42.528 1.00 81.94 518 SER A N 1
ATOM 4075 C CA . SER A 1 518 ? -5.178 -2.663 41.275 1.00 81.94 518 SER A CA 1
ATOM 4076 C C . SER A 1 518 ? -6.125 -2.687 40.080 1.00 81.94 518 SER A C 1
ATOM 4078 O O . SER A 1 518 ? -5.792 -2.119 39.042 1.00 81.94 518 SER A O 1
ATOM 4080 N N . ASP A 1 519 ? -7.322 -3.264 40.229 1.00 85.19 519 ASP A N 1
ATOM 4081 C CA . ASP A 1 519 ? -8.381 -3.143 39.219 1.00 85.19 519 ASP A CA 1
ATOM 4082 C C . ASP A 1 519 ? -8.730 -1.657 38.975 1.00 85.19 519 ASP A C 1
ATOM 4084 O O . ASP A 1 519 ? -8.866 -1.239 37.825 1.00 85.19 519 ASP A O 1
ATOM 4088 N N . LEU A 1 520 ? -8.824 -0.834 40.032 1.00 87.25 520 LEU A N 1
ATOM 4089 C CA . LEU A 1 520 ? -9.118 0.601 39.907 1.00 87.25 520 LEU A CA 1
ATOM 4090 C C . LEU A 1 520 ? -7.937 1.404 39.329 1.00 87.25 520 LEU A C 1
ATOM 4092 O O . LEU A 1 520 ? -8.159 2.266 38.480 1.00 87.25 520 LEU A O 1
ATOM 4096 N N . GLU A 1 521 ? -6.693 1.107 39.725 1.00 88.62 521 GLU A N 1
ATOM 4097 C CA . GLU A 1 521 ? -5.474 1.680 39.126 1.00 88.62 521 GLU A CA 1
ATOM 4098 C C . GLU A 1 521 ? -5.423 1.406 37.614 1.00 88.62 521 GLU A C 1
ATOM 4100 O O . GLU A 1 521 ? -5.216 2.328 36.820 1.00 88.62 521 GLU A O 1
ATOM 4105 N N . GLN A 1 522 ? -5.676 0.159 37.203 1.00 89.38 522 GLN A N 1
ATOM 4106 C CA . GLN A 1 522 ? -5.701 -0.243 35.795 1.00 89.38 522 GLN A CA 1
ATOM 4107 C C . GLN A 1 522 ? -6.837 0.444 35.028 1.00 89.38 522 GLN A C 1
ATOM 4109 O O . GLN A 1 522 ? -6.599 0.966 33.938 1.00 89.38 522 GLN A O 1
ATOM 4114 N N . LEU A 1 523 ? -8.043 0.501 35.605 1.00 90.31 523 LEU A N 1
ATOM 4115 C CA . LEU A 1 523 ? -9.211 1.137 34.995 1.00 90.31 523 LEU A CA 1
ATOM 4116 C C . LEU A 1 523 ? -8.983 2.637 34.749 1.00 90.31 523 LEU A C 1
ATOM 4118 O O . LEU A 1 523 ? -9.252 3.125 33.651 1.00 90.31 523 LEU A O 1
ATOM 4122 N N . VAL A 1 524 ? -8.453 3.364 35.739 1.00 88.56 524 VAL A N 1
ATOM 4123 C CA . VAL A 1 524 ? -8.118 4.796 35.618 1.00 88.56 524 VAL A CA 1
ATOM 4124 C C . VAL A 1 524 ? -6.988 5.006 34.607 1.00 88.56 524 VAL A C 1
ATOM 4126 O O . VAL A 1 524 ? -7.108 5.868 33.738 1.00 88.56 524 VAL A O 1
ATOM 4129 N N . THR A 1 525 ? -5.935 4.183 34.652 1.00 88.88 525 THR A N 1
ATOM 4130 C CA . THR A 1 525 ? -4.823 4.248 33.685 1.00 88.88 525 THR A CA 1
ATOM 4131 C C . THR A 1 525 ? -5.313 4.051 32.253 1.00 88.88 525 THR A C 1
ATOM 4133 O O . THR A 1 525 ? -5.019 4.872 31.390 1.00 88.88 525 THR A O 1
ATOM 4136 N N . ALA A 1 526 ? -6.120 3.022 31.989 1.00 88.75 526 ALA A N 1
ATOM 4137 C CA . ALA A 1 526 ? -6.670 2.777 30.658 1.00 88.75 526 ALA A CA 1
ATOM 4138 C C . ALA A 1 526 ? -7.622 3.896 30.187 1.00 88.75 526 ALA A C 1
ATOM 4140 O O . ALA A 1 526 ? -7.656 4.209 28.998 1.00 88.75 526 ALA A O 1
ATOM 4141 N N . SER A 1 527 ? -8.365 4.514 31.112 1.00 88.38 527 SER A N 1
ATOM 4142 C CA . SER A 1 527 ? -9.381 5.534 30.813 1.00 88.38 527 SER A CA 1
ATOM 4143 C C . SER A 1 527 ? -8.827 6.936 30.532 1.00 88.38 527 SER A C 1
ATOM 4145 O O . SER A 1 527 ? -9.505 7.698 29.845 1.00 88.38 527 SER A O 1
ATOM 4147 N N . PHE A 1 528 ? -7.652 7.294 31.076 1.00 87.25 528 PHE A N 1
ATOM 4148 C CA . PHE A 1 528 ? -7.169 8.689 31.113 1.00 87.25 528 PHE A CA 1
ATOM 4149 C C . PHE A 1 528 ? -5.665 8.895 30.828 1.00 87.25 528 PHE A C 1
ATOM 4151 O O . PHE A 1 528 ? -5.232 10.045 30.711 1.00 87.25 528 PHE A O 1
ATOM 4158 N N . PHE A 1 529 ? -4.852 7.837 30.701 1.00 87.06 529 PHE A N 1
ATOM 4159 C CA . PHE A 1 529 ? -3.449 7.994 30.298 1.00 87.06 529 PHE A CA 1
ATOM 4160 C C . PHE A 1 529 ? -3.317 8.205 28.782 1.00 87.06 529 PHE A C 1
ATOM 4162 O O . PHE A 1 529 ? -3.506 7.272 27.999 1.00 87.06 529 PHE A O 1
ATOM 4169 N N . SER A 1 530 ? -2.906 9.413 28.398 1.00 83.94 530 SER A N 1
ATOM 4170 C CA . SER A 1 530 ? -2.341 9.737 27.086 1.00 83.94 530 SER A CA 1
ATOM 4171 C C . SER A 1 530 ? -0.916 10.255 27.297 1.00 83.94 530 SER A C 1
ATOM 4173 O O . SER A 1 530 ? -0.738 11.087 28.188 1.00 83.94 530 SER A O 1
ATOM 4175 N N . PRO A 1 531 ? 0.085 9.806 26.520 1.00 82.50 531 PRO A N 1
ATOM 4176 C CA . PRO A 1 531 ? 1.429 10.356 26.595 1.00 82.50 531 PRO A CA 1
ATOM 4177 C C . PRO A 1 531 ? 1.519 11.715 25.895 1.00 82.50 531 PRO A C 1
ATOM 4179 O O . PRO A 1 531 ? 0.857 11.940 24.878 1.00 82.50 531 PRO A O 1
ATOM 4182 N N . ASP A 1 532 ? 2.377 12.576 26.432 1.00 80.12 532 ASP A N 1
ATOM 4183 C CA . ASP A 1 532 ? 2.884 13.788 25.788 1.00 80.12 532 ASP A CA 1
ATOM 4184 C C . ASP A 1 532 ? 3.942 13.394 24.739 1.00 80.12 532 ASP A C 1
ATOM 4186 O O . ASP A 1 532 ? 4.833 12.586 25.029 1.00 80.12 532 ASP A O 1
ATOM 4190 N N . ASP A 1 533 ? 3.818 13.927 23.520 1.00 78.56 533 ASP A N 1
ATOM 4191 C CA . ASP A 1 533 ? 4.725 13.721 22.383 1.00 78.56 533 ASP A CA 1
ATOM 4192 C C . ASP A 1 533 ? 5.669 14.916 22.131 1.00 78.56 533 ASP A C 1
ATOM 4194 O O . ASP A 1 533 ? 6.434 14.925 21.161 1.00 78.56 533 ASP A O 1
ATOM 4198 N N . GLY A 1 534 ? 5.652 15.914 23.020 1.00 80.12 534 GLY A N 1
ATOM 4199 C CA . GLY A 1 534 ? 6.537 17.071 22.995 1.00 80.12 534 GLY A CA 1
ATOM 4200 C C . GLY A 1 534 ? 8.024 16.709 23.078 1.00 80.12 534 GLY A C 1
ATOM 4201 O O . GLY A 1 534 ? 8.436 15.763 23.744 1.00 80.12 534 GLY A O 1
ATOM 4202 N N . ALA A 1 535 ? 8.869 17.512 22.424 1.00 74.00 535 ALA A N 1
ATOM 4203 C CA . ALA A 1 535 ? 10.304 17.232 22.284 1.00 74.00 535 ALA A CA 1
ATOM 4204 C C . ALA A 1 535 ? 11.106 17.230 23.606 1.00 74.00 535 ALA A C 1
ATOM 4206 O O . ALA A 1 535 ? 12.214 16.697 23.635 1.00 74.00 535 ALA A O 1
ATOM 4207 N N . ASP A 1 536 ? 10.551 17.812 24.674 1.00 80.94 536 ASP A N 1
ATOM 4208 C CA . ASP A 1 536 ? 11.129 17.845 26.025 1.00 80.94 536 ASP A CA 1
ATOM 4209 C C . ASP A 1 536 ? 10.520 16.776 26.969 1.00 80.94 536 ASP A C 1
ATOM 4211 O O . ASP A 1 536 ? 10.850 16.745 28.156 1.00 80.94 536 ASP A O 1
ATOM 4215 N N . ALA A 1 537 ? 9.619 15.914 26.477 1.00 76.44 537 ALA A N 1
ATOM 4216 C CA . ALA A 1 537 ? 8.921 14.918 27.289 1.00 76.44 537 ALA A CA 1
ATOM 4217 C C . ALA A 1 537 ? 9.785 13.677 27.605 1.00 76.44 537 ALA A C 1
ATOM 4219 O O . ALA A 1 537 ? 10.602 13.219 26.804 1.00 76.44 537 ALA A O 1
ATOM 4220 N N . ASP A 1 538 ? 9.571 13.096 28.790 1.00 80.19 538 ASP A N 1
ATOM 4221 C CA . ASP A 1 538 ? 10.182 11.825 29.206 1.00 80.19 538 ASP A CA 1
ATOM 4222 C C . ASP A 1 538 ? 9.617 10.631 28.402 1.00 80.19 538 ASP A C 1
ATOM 4224 O O . ASP A 1 538 ? 8.553 10.728 27.792 1.00 80.19 538 ASP A O 1
ATOM 4228 N N . SER A 1 539 ? 10.286 9.468 28.407 1.00 84.38 539 SER A N 1
ATOM 4229 C CA . SER A 1 539 ? 9.813 8.300 27.627 1.00 84.38 539 SER A CA 1
ATOM 4230 C C . SER A 1 539 ? 8.401 7.845 28.033 1.00 84.38 539 SER A C 1
ATOM 4232 O O . SER A 1 539 ? 8.050 7.894 29.215 1.00 84.38 539 SER A O 1
ATOM 4234 N N . ILE A 1 540 ? 7.616 7.331 27.078 1.00 83.88 540 ILE A N 1
ATOM 4235 C CA . ILE A 1 540 ? 6.211 6.927 27.277 1.00 83.88 540 ILE A CA 1
ATOM 4236 C C . ILE A 1 540 ? 6.064 5.903 28.415 1.00 83.88 540 ILE A C 1
ATOM 4238 O O . ILE A 1 540 ? 5.117 5.970 29.199 1.00 83.88 540 ILE A O 1
ATOM 4242 N N . GLU A 1 541 ? 7.015 4.978 28.555 1.00 85.38 541 GLU A N 1
ATOM 4243 C CA . GLU A 1 541 ? 7.062 3.977 29.626 1.00 85.38 541 GLU A CA 1
ATOM 4244 C C . GLU A 1 541 ? 7.155 4.628 31.009 1.00 85.38 541 GLU A C 1
ATOM 4246 O O . GLU A 1 541 ? 6.530 4.162 31.963 1.00 85.38 541 GLU A O 1
ATOM 4251 N N . ARG A 1 542 ? 7.916 5.723 31.105 1.00 84.69 542 ARG A N 1
ATOM 4252 C CA . ARG A 1 542 ? 8.120 6.479 32.338 1.00 84.69 542 ARG A CA 1
ATOM 4253 C C . ARG A 1 542 ? 6.934 7.384 32.651 1.00 84.69 542 ARG A C 1
ATOM 4255 O O . ARG A 1 542 ? 6.425 7.302 33.765 1.00 84.69 542 ARG A O 1
ATOM 4262 N N . GLN A 1 543 ? 6.431 8.139 31.669 1.00 86.19 543 GLN A N 1
ATOM 4263 C CA . GLN A 1 543 ? 5.182 8.901 31.814 1.00 86.19 543 GLN A CA 1
ATOM 4264 C C . GLN A 1 543 ? 4.040 7.990 32.303 1.00 86.19 543 GLN A C 1
ATOM 4266 O O . GLN A 1 543 ? 3.282 8.346 33.204 1.00 86.19 543 GLN A O 1
ATOM 4271 N N . LYS A 1 544 ? 3.950 6.768 31.756 1.00 85.50 544 LYS A N 1
ATOM 4272 C CA . LYS A 1 544 ? 2.962 5.765 32.168 1.00 85.50 544 LYS A CA 1
ATOM 4273 C C . LYS A 1 544 ? 3.182 5.265 33.598 1.00 85.50 544 LYS A C 1
ATOM 4275 O O . LYS A 1 544 ? 2.202 5.047 34.304 1.00 85.50 544 LYS A O 1
ATOM 4280 N N . ALA A 1 545 ? 4.428 5.052 34.022 1.00 85.31 545 ALA A N 1
ATOM 4281 C CA . ALA A 1 545 ? 4.737 4.629 35.389 1.00 85.31 545 ALA A CA 1
ATOM 4282 C C . ALA A 1 545 ? 4.347 5.709 36.413 1.00 85.31 545 ALA A C 1
ATOM 4284 O O . ALA A 1 545 ? 3.660 5.404 37.387 1.00 85.31 545 ALA A O 1
ATOM 4285 N N . GLU A 1 546 ? 4.708 6.965 36.140 1.00 84.94 546 GLU A N 1
ATOM 4286 C CA . GLU A 1 546 ? 4.392 8.127 36.979 1.00 84.94 546 GLU A CA 1
ATOM 4287 C C . GLU A 1 546 ? 2.866 8.387 37.024 1.00 84.94 546 GLU A C 1
ATOM 4289 O O . GLU A 1 546 ? 2.302 8.614 38.097 1.00 84.94 546 GLU A O 1
ATOM 4294 N N . PHE A 1 547 ? 2.147 8.228 35.902 1.00 86.75 547 PHE A N 1
ATOM 4295 C CA . PHE A 1 547 ? 0.677 8.274 35.887 1.00 86.75 547 PHE A CA 1
ATOM 4296 C C . PHE A 1 547 ? 0.042 7.122 36.682 1.00 86.75 547 PHE A C 1
ATOM 4298 O O . PHE A 1 547 ? -0.897 7.346 37.446 1.00 86.75 547 PHE A O 1
ATOM 4305 N N . ALA A 1 548 ? 0.528 5.886 36.515 1.00 86.12 548 ALA A N 1
ATOM 4306 C CA . ALA A 1 548 ? -0.007 4.717 37.216 1.00 86.12 548 ALA A CA 1
ATOM 4307 C C . ALA A 1 548 ? 0.186 4.827 38.739 1.00 86.12 548 ALA A C 1
ATOM 4309 O O . ALA A 1 548 ? -0.688 4.424 39.502 1.00 86.12 548 ALA A O 1
ATOM 4310 N N . GLU A 1 549 ? 1.284 5.433 39.192 1.00 83.50 549 GLU A N 1
ATOM 4311 C CA . GLU A 1 549 ? 1.518 5.781 40.597 1.00 83.50 549 GLU A CA 1
ATOM 4312 C C . GLU A 1 549 ? 0.497 6.797 41.126 1.00 83.50 549 GLU A C 1
ATOM 4314 O O . GLU A 1 549 ? -0.157 6.557 42.143 1.00 83.50 549 GLU A O 1
ATOM 4319 N N . ALA A 1 550 ? 0.267 7.893 40.401 1.00 82.50 550 ALA A N 1
ATOM 4320 C CA . ALA A 1 550 ? -0.753 8.869 40.776 1.00 82.50 550 ALA A CA 1
ATOM 4321 C C . ALA A 1 550 ? -2.183 8.275 40.738 1.00 82.50 550 ALA A C 1
ATOM 4323 O O . ALA A 1 550 ? -3.009 8.585 41.602 1.00 82.50 550 ALA A O 1
ATOM 4324 N N . ALA A 1 551 ? -2.476 7.361 39.804 1.00 84.88 551 ALA A N 1
ATOM 4325 C CA . ALA A 1 551 ? -3.739 6.621 39.739 1.00 84.88 551 ALA A CA 1
ATOM 4326 C C . ALA A 1 551 ? -3.910 5.628 40.905 1.00 84.88 551 ALA A C 1
ATOM 4328 O O . ALA A 1 551 ? -5.004 5.509 41.464 1.00 84.88 551 ALA A O 1
ATOM 4329 N N . ARG A 1 552 ? -2.828 4.963 41.325 1.00 83.88 552 ARG A N 1
ATOM 4330 C CA . ARG A 1 552 ? -2.772 4.104 42.518 1.00 83.88 552 ARG A CA 1
ATOM 4331 C C . ARG A 1 552 ? -3.078 4.894 43.784 1.00 83.88 552 ARG A C 1
ATOM 4333 O O . ARG A 1 552 ? -3.863 4.439 44.617 1.00 83.88 552 ARG A O 1
ATOM 4340 N N . ASP A 1 553 ? -2.526 6.097 43.903 1.00 78.88 553 ASP A N 1
ATOM 4341 C CA . ASP A 1 553 ? -2.784 6.991 45.031 1.00 78.88 553 ASP A CA 1
ATOM 4342 C C . ASP A 1 553 ? -4.206 7.560 45.031 1.00 78.88 553 ASP A C 1
ATOM 4344 O O . ASP A 1 553 ? -4.826 7.637 46.096 1.00 78.88 553 ASP A O 1
ATOM 4348 N N . ALA A 1 554 ? -4.782 7.865 43.866 1.00 79.88 554 ALA A N 1
ATOM 4349 C CA . ALA A 1 554 ? -6.208 8.169 43.749 1.00 79.88 554 ALA A CA 1
ATOM 4350 C C . ALA A 1 554 ? -7.076 6.981 44.220 1.00 79.88 554 ALA A C 1
ATOM 4352 O O . ALA A 1 554 ? -7.960 7.152 45.068 1.00 79.88 554 ALA A O 1
ATOM 4353 N N . ALA A 1 555 ? -6.775 5.757 43.767 1.00 82.00 555 ALA A N 1
ATOM 4354 C CA . ALA A 1 555 ? -7.468 4.540 44.195 1.00 82.00 555 ALA A CA 1
ATOM 4355 C C . ALA A 1 555 ? -7.364 4.312 45.718 1.00 82.00 555 ALA A C 1
ATOM 4357 O O . ALA A 1 555 ? -8.372 4.048 46.379 1.00 82.00 555 ALA A O 1
ATOM 4358 N N . LEU A 1 556 ? -6.179 4.506 46.308 1.00 76.38 556 LEU A N 1
ATOM 4359 C CA . LEU A 1 556 ? -5.942 4.449 47.756 1.00 76.38 556 LEU A CA 1
ATOM 4360 C C . LEU A 1 556 ? -6.765 5.489 48.530 1.00 76.38 556 LEU A C 1
ATOM 4362 O O . LEU A 1 556 ? -7.396 5.151 49.532 1.00 76.38 556 LEU A O 1
ATOM 4366 N N . ARG A 1 557 ? -6.812 6.749 48.076 1.00 76.31 557 ARG A N 1
ATOM 4367 C CA . ARG A 1 557 ? -7.605 7.820 48.719 1.00 76.31 557 ARG A CA 1
ATOM 4368 C C . ARG A 1 557 ? -9.105 7.497 48.744 1.00 76.31 557 ARG A C 1
ATOM 4370 O O . ARG A 1 557 ? -9.797 7.911 49.682 1.00 76.31 557 ARG A O 1
ATOM 4377 N N . LEU A 1 558 ? -9.599 6.764 47.745 1.00 78.06 558 LEU A N 1
ATOM 4378 C CA . LEU A 1 558 ? -11.009 6.397 47.586 1.00 78.06 558 LEU A CA 1
ATOM 4379 C C . LEU A 1 558 ? -11.393 5.107 48.331 1.00 78.06 558 LEU A C 1
ATOM 4381 O O . LEU A 1 558 ? -12.460 5.064 48.954 1.00 78.06 558 LEU A O 1
ATOM 4385 N N . LEU A 1 559 ? -10.549 4.071 48.274 1.00 75.31 559 LEU A N 1
ATOM 4386 C CA . LEU A 1 559 ? -10.826 2.734 48.816 1.00 75.31 559 LEU A CA 1
ATOM 4387 C C . LEU A 1 559 ? -10.346 2.540 50.263 1.00 75.31 559 LEU A C 1
ATOM 4389 O O . LEU A 1 559 ? -11.009 1.845 51.032 1.00 75.31 559 LEU A O 1
ATOM 4393 N N . ALA A 1 560 ? -9.211 3.129 50.651 1.00 67.94 560 ALA A N 1
ATOM 4394 C CA . ALA A 1 560 ? -8.542 2.786 51.903 1.00 67.94 560 ALA A CA 1
ATOM 4395 C C . ALA A 1 560 ? -9.150 3.473 53.138 1.00 67.94 560 ALA A C 1
ATOM 4397 O O . ALA A 1 560 ? -9.521 4.657 53.123 1.00 67.94 560 ALA A O 1
ATOM 4398 N N . THR A 1 561 ? -9.149 2.749 54.263 1.00 63.16 561 THR A N 1
ATOM 4399 C CA . THR A 1 561 ? -9.452 3.326 55.584 1.00 63.16 561 THR A CA 1
ATOM 4400 C C . THR A 1 561 ? -8.479 4.473 55.918 1.00 63.16 561 THR A C 1
ATOM 4402 O O . THR A 1 561 ? -7.371 4.524 55.369 1.00 63.16 561 THR A O 1
ATOM 4405 N N . PRO A 1 562 ? -8.838 5.410 56.822 1.00 57.75 562 PRO A N 1
ATOM 4406 C CA . PRO A 1 562 ? -7.970 6.541 57.166 1.00 57.75 562 PRO A CA 1
ATOM 4407 C C . PRO A 1 562 ? -6.557 6.129 57.607 1.00 57.75 562 PRO A C 1
ATOM 4409 O O . PRO A 1 562 ? -5.586 6.785 57.243 1.00 57.75 562 PRO A O 1
ATOM 4412 N N . GLU A 1 563 ? -6.425 5.013 58.327 1.00 55.53 563 GLU A N 1
ATOM 4413 C CA . GLU A 1 563 ? -5.138 4.506 58.811 1.00 55.53 563 GLU A CA 1
ATOM 4414 C C . GLU A 1 563 ? -4.270 3.908 57.689 1.00 55.53 563 GLU A C 1
ATOM 4416 O O . GLU A 1 563 ? -3.078 4.204 57.598 1.00 55.53 563 GLU A O 1
ATOM 4421 N N . GLN A 1 564 ? -4.863 3.106 56.796 1.00 58.50 564 GLN A N 1
ATOM 4422 C CA . GLN A 1 564 ? -4.167 2.535 55.633 1.00 58.50 564 GLN A CA 1
ATOM 4423 C C . GLN A 1 564 ? -3.655 3.631 54.689 1.00 58.50 564 GLN A C 1
ATOM 4425 O O . GLN A 1 564 ? -2.518 3.570 54.226 1.00 58.50 564 GLN A O 1
ATOM 4430 N N . ARG A 1 565 ? -4.473 4.667 54.467 1.00 57.06 565 ARG A N 1
ATOM 4431 C CA . ARG A 1 565 ? -4.126 5.857 53.678 1.00 57.06 565 ARG A CA 1
ATOM 4432 C C . ARG A 1 565 ? -2.888 6.566 54.230 1.00 57.06 565 ARG A C 1
ATOM 4434 O O . ARG A 1 565 ? -1.964 6.839 53.474 1.00 57.06 565 ARG A O 1
ATOM 4441 N N . ILE A 1 566 ? -2.839 6.807 55.544 1.00 59.31 566 ILE A N 1
ATOM 4442 C CA . ILE A 1 566 ? -1.678 7.427 56.204 1.00 59.31 566 ILE A CA 1
ATOM 4443 C C . ILE A 1 566 ? -0.433 6.545 56.046 1.00 59.31 566 ILE A C 1
ATOM 4445 O O . ILE A 1 566 ? 0.620 7.045 55.659 1.00 59.31 566 ILE A O 1
ATOM 4449 N N . LYS A 1 567 ? -0.553 5.231 56.285 1.00 61.28 567 LYS A N 1
ATOM 4450 C CA . LYS A 1 567 ? 0.565 4.281 56.149 1.00 61.28 567 LYS A CA 1
ATOM 4451 C C . LYS A 1 567 ? 1.154 4.261 54.735 1.00 61.28 567 LYS A C 1
ATOM 4453 O O . LYS A 1 567 ? 2.374 4.218 54.603 1.00 61.28 567 LYS A O 1
ATOM 4458 N N . GLN A 1 568 ? 0.322 4.323 53.694 1.00 59.28 568 GLN A N 1
ATOM 4459 C CA . GLN A 1 568 ? 0.808 4.306 52.313 1.00 59.28 568 GLN A CA 1
ATOM 4460 C C . GLN A 1 568 ? 1.336 5.672 51.846 1.00 59.28 568 GLN A C 1
ATOM 4462 O O . GLN A 1 568 ? 2.402 5.708 51.245 1.00 59.28 568 GLN A O 1
ATOM 4467 N N . MET A 1 569 ? 0.699 6.795 52.210 1.00 60.84 569 MET A N 1
ATOM 4468 C CA . MET A 1 569 ? 1.246 8.135 51.923 1.00 60.84 569 MET A CA 1
ATOM 4469 C C . MET A 1 569 ? 2.635 8.344 52.549 1.00 60.84 569 MET A C 1
ATOM 4471 O O . MET A 1 569 ? 3.516 8.931 51.926 1.00 60.84 569 MET A O 1
ATOM 4475 N N . VAL A 1 570 ? 2.847 7.842 53.773 1.00 68.69 570 VAL A N 1
ATOM 4476 C CA . VAL A 1 570 ? 4.166 7.864 54.428 1.00 68.69 570 VAL A CA 1
ATOM 4477 C C . VAL A 1 570 ? 5.158 6.944 53.708 1.00 68.69 570 VAL A C 1
ATOM 4479 O O . VAL A 1 570 ? 6.314 7.326 53.552 1.00 68.69 570 VAL A O 1
ATOM 4482 N N . ARG A 1 571 ? 4.724 5.770 53.223 1.00 68.38 571 ARG A N 1
ATOM 4483 C CA . ARG A 1 571 ? 5.576 4.857 52.442 1.00 68.38 571 ARG A CA 1
ATOM 4484 C C . ARG A 1 571 ? 6.049 5.490 51.132 1.00 68.38 571 ARG A C 1
ATOM 4486 O O . ARG A 1 571 ? 7.256 5.542 50.933 1.00 68.38 571 ARG A O 1
ATOM 4493 N N . ASN A 1 572 ? 5.142 5.992 50.289 1.00 62.88 572 ASN A N 1
ATOM 4494 C CA . ASN A 1 572 ? 5.498 6.582 48.991 1.00 62.88 572 ASN A CA 1
ATOM 4495 C C . ASN A 1 572 ? 6.484 7.746 49.177 1.00 62.88 572 ASN A C 1
ATOM 4497 O O . ASN A 1 572 ? 7.580 7.723 48.634 1.00 62.88 572 ASN A O 1
ATOM 4501 N N . GLY A 1 573 ? 6.171 8.698 50.068 1.00 66.56 573 GLY A N 1
ATOM 4502 C CA . GLY A 1 573 ? 7.050 9.845 50.319 1.00 66.56 573 GLY A CA 1
ATOM 4503 C C . GLY A 1 573 ? 8.455 9.465 50.816 1.00 66.56 573 GLY A C 1
ATOM 4504 O O . GLY A 1 573 ? 9.424 10.160 50.502 1.00 66.56 573 GLY A O 1
ATOM 4505 N N . ILE A 1 574 ? 8.589 8.352 51.551 1.00 73.12 574 ILE A N 1
ATOM 4506 C CA . ILE A 1 574 ? 9.884 7.765 51.937 1.00 73.12 574 ILE A CA 1
ATOM 4507 C C . ILE A 1 574 ? 10.566 7.080 50.739 1.00 73.12 574 ILE A C 1
ATOM 4509 O O . ILE A 1 574 ? 11.781 7.206 50.578 1.00 73.12 574 ILE A O 1
ATOM 4513 N N . GLU A 1 575 ? 9.818 6.394 49.879 1.00 65.62 575 GLU A N 1
ATOM 4514 C CA . GLU A 1 575 ? 10.337 5.736 48.677 1.00 65.62 575 GLU A CA 1
ATOM 4515 C C . GLU A 1 575 ? 10.868 6.756 47.648 1.00 65.62 575 GLU A C 1
ATOM 4517 O O . GLU A 1 575 ? 12.024 6.654 47.235 1.00 65.62 575 GLU A O 1
ATOM 4522 N N . ASP A 1 576 ? 10.116 7.814 47.339 1.00 64.06 576 ASP A N 1
ATOM 4523 C CA . ASP A 1 576 ? 10.504 8.857 46.373 1.00 64.06 576 ASP A CA 1
ATOM 4524 C C . ASP A 1 576 ? 11.665 9.729 46.876 1.00 64.06 576 ASP A C 1
ATOM 4526 O O . ASP A 1 576 ? 12.551 10.167 46.125 1.00 64.06 576 ASP A O 1
ATOM 4530 N N . THR A 1 577 ? 11.650 10.036 48.178 1.00 67.38 577 THR A N 1
ATOM 4531 C CA . THR A 1 577 ? 12.541 11.043 48.770 1.00 67.38 577 THR A CA 1
ATOM 4532 C C . THR A 1 577 ? 13.756 10.426 49.444 1.00 67.38 577 THR A C 1
ATOM 4534 O O . THR A 1 577 ? 14.848 10.964 49.292 1.00 67.38 577 THR A O 1
ATOM 4537 N N . VAL A 1 578 ? 13.602 9.317 50.172 1.00 69.38 578 VAL A N 1
ATOM 4538 C CA . VAL A 1 578 ? 14.644 8.787 51.069 1.00 69.38 578 VAL A CA 1
ATOM 4539 C C . VAL A 1 578 ? 15.364 7.574 50.482 1.00 69.38 578 VAL A C 1
ATOM 4541 O O . VAL A 1 578 ? 16.579 7.478 50.644 1.00 69.38 578 VAL A O 1
ATOM 4544 N N . ARG A 1 579 ? 14.686 6.691 49.730 1.00 71.56 579 ARG A N 1
ATOM 4545 C CA . ARG A 1 579 ? 15.293 5.470 49.143 1.00 71.56 579 ARG A CA 1
ATOM 4546 C C . ARG A 1 579 ? 16.574 5.746 48.347 1.00 71.56 579 ARG A C 1
ATOM 4548 O O . ARG A 1 579 ? 17.508 4.957 48.410 1.00 71.56 579 ARG A O 1
ATOM 4555 N N . LYS A 1 580 ? 16.642 6.881 47.641 1.00 72.44 580 LYS A N 1
ATOM 4556 C CA . LYS A 1 580 ? 17.819 7.323 46.864 1.00 72.44 580 LYS A CA 1
ATOM 4557 C C . LYS A 1 580 ? 19.038 7.736 47.704 1.00 72.44 580 LYS A C 1
ATOM 4559 O O . LYS A 1 580 ? 20.125 7.864 47.150 1.00 72.44 580 LYS A O 1
ATOM 4564 N N . TYR A 1 581 ? 18.864 7.935 49.011 1.00 71.69 581 TYR A N 1
ATOM 4565 C CA . TYR A 1 581 ? 19.929 8.258 49.967 1.00 71.69 581 TYR A CA 1
ATOM 4566 C C . TYR A 1 581 ? 20.302 7.081 50.885 1.00 71.69 581 TYR A C 1
ATOM 4568 O O . TYR A 1 581 ? 21.319 7.157 51.571 1.00 71.69 581 TYR A O 1
ATOM 4576 N N . VAL A 1 582 ? 19.525 5.989 50.894 1.00 73.44 582 VAL A N 1
ATOM 4577 C CA . VAL A 1 582 ? 19.874 4.763 51.630 1.00 73.44 582 VAL A CA 1
ATOM 4578 C C . VAL A 1 582 ? 20.936 3.984 50.836 1.00 73.44 582 VAL A C 1
ATOM 4580 O O . VAL A 1 582 ? 20.696 3.658 49.669 1.00 73.44 582 VAL A O 1
ATOM 4583 N N . PRO A 1 583 ? 22.111 3.666 51.414 1.00 73.25 583 PRO A N 1
ATOM 4584 C CA . PRO A 1 583 ? 23.132 2.892 50.714 1.00 73.25 583 PRO A CA 1
ATOM 4585 C C . PRO A 1 583 ? 22.666 1.473 50.360 1.00 73.25 583 PRO A C 1
ATOM 4587 O O . PRO A 1 583 ? 21.829 0.873 51.036 1.00 73.25 583 PRO A O 1
ATOM 4590 N N . ARG A 1 584 ? 23.262 0.885 49.314 1.00 72.62 584 ARG A N 1
ATOM 4591 C CA . ARG A 1 584 ? 23.094 -0.551 49.039 1.00 72.62 584 ARG A CA 1
ATOM 4592 C C . ARG A 1 584 ? 23.668 -1.357 50.209 1.00 72.62 584 ARG A C 1
ATOM 4594 O O . ARG A 1 584 ? 24.751 -1.041 50.691 1.00 72.62 584 ARG A O 1
ATOM 4601 N N . ASN A 1 585 ? 22.954 -2.404 50.618 1.00 77.00 585 ASN A N 1
ATOM 4602 C CA . ASN A 1 585 ? 23.250 -3.222 51.801 1.00 77.00 585 ASN A CA 1
ATOM 4603 C C . ASN A 1 585 ? 23.228 -2.421 53.125 1.00 77.00 585 ASN A C 1
ATOM 4605 O O . ASN A 1 585 ? 23.991 -2.700 54.050 1.00 77.00 585 ASN A O 1
ATOM 4609 N N . SER A 1 586 ? 22.320 -1.448 53.230 1.00 71.69 586 SER A N 1
ATOM 4610 C CA . SER A 1 586 ? 21.910 -0.842 54.500 1.00 71.69 586 SER A CA 1
ATOM 4611 C C . SER A 1 586 ? 20.413 -1.034 54.732 1.00 71.69 586 SER A C 1
ATOM 4613 O O . SER A 1 586 ? 19.619 -0.964 53.793 1.00 71.69 586 SER A O 1
ATOM 4615 N N . ASN A 1 587 ? 20.031 -1.236 55.989 1.00 75.31 587 ASN A N 1
ATOM 4616 C CA . ASN A 1 587 ? 18.665 -1.072 56.470 1.00 75.31 587 ASN A CA 1
ATOM 4617 C C . ASN A 1 587 ? 18.488 0.361 57.010 1.00 75.31 587 ASN A C 1
ATOM 4619 O O . ASN A 1 587 ? 19.438 0.953 57.524 1.00 75.31 587 ASN A O 1
ATOM 4623 N N . ALA A 1 588 ? 17.283 0.919 56.888 1.00 74.69 588 ALA A N 1
ATOM 4624 C CA . ALA A 1 588 ? 16.967 2.282 57.310 1.00 74.69 588 ALA A CA 1
ATOM 4625 C C . ALA A 1 588 ? 15.650 2.308 58.095 1.00 74.69 588 ALA A C 1
ATOM 4627 O O . ALA A 1 588 ? 14.564 2.224 57.518 1.00 74.69 588 ALA A O 1
ATOM 4628 N N . THR A 1 589 ? 15.748 2.453 59.415 1.00 77.31 589 THR A N 1
ATOM 4629 C CA . THR A 1 589 ? 14.592 2.548 60.311 1.00 77.31 589 THR A CA 1
ATOM 4630 C C . THR A 1 589 ? 14.263 4.020 60.534 1.00 77.31 589 THR A C 1
ATOM 4632 O O . THR A 1 589 ? 15.031 4.755 61.148 1.00 77.31 589 THR A O 1
ATOM 4635 N N . ILE A 1 590 ? 13.110 4.464 60.028 1.00 76.00 590 ILE A N 1
ATOM 4636 C CA . ILE A 1 590 ? 12.627 5.843 60.177 1.00 76.00 590 ILE A CA 1
ATOM 4637 C C . ILE A 1 590 ? 11.480 5.852 61.188 1.00 76.00 590 ILE A C 1
ATOM 4639 O O . ILE A 1 590 ? 10.413 5.287 60.935 1.00 76.00 590 ILE A O 1
ATOM 4643 N N . ARG A 1 591 ? 11.684 6.515 62.328 1.00 76.38 591 ARG A N 1
ATOM 4644 C CA . ARG A 1 591 ? 10.695 6.668 63.398 1.00 76.38 591 ARG A CA 1
ATOM 4645 C C . ARG A 1 591 ? 10.177 8.104 63.410 1.00 76.38 591 ARG A C 1
ATOM 4647 O O . ARG A 1 591 ? 10.924 9.041 63.661 1.00 76.38 591 ARG A O 1
ATOM 4654 N N . ILE A 1 592 ? 8.883 8.279 63.144 1.00 72.69 592 ILE A N 1
ATOM 4655 C CA . ILE A 1 592 ? 8.220 9.591 63.152 1.00 72.69 592 ILE A CA 1
ATOM 4656 C C . ILE A 1 592 ? 7.209 9.611 64.295 1.00 72.69 592 ILE A C 1
ATOM 4658 O O . ILE A 1 592 ? 6.193 8.916 64.234 1.00 72.69 592 ILE A O 1
ATOM 4662 N N . GLU A 1 593 ? 7.452 10.428 65.319 1.00 75.69 593 GLU A N 1
ATOM 4663 C CA . GLU A 1 593 ? 6.515 10.624 66.427 1.00 75.69 593 GLU A CA 1
ATOM 4664 C C . GLU A 1 593 ? 5.905 12.022 66.374 1.00 75.69 593 GLU A C 1
ATOM 4666 O O . GLU A 1 593 ? 6.592 13.040 66.457 1.00 75.69 593 GLU A O 1
ATOM 4671 N N . ARG A 1 594 ? 4.575 12.084 66.243 1.00 67.56 594 ARG A N 1
ATOM 4672 C CA . ARG A 1 594 ? 3.828 13.340 66.143 1.00 67.56 594 ARG A CA 1
ATOM 4673 C C . ARG A 1 594 ? 2.847 13.476 67.298 1.00 67.56 594 ARG A C 1
ATOM 4675 O O . ARG A 1 594 ? 1.796 12.844 67.323 1.00 67.56 594 ARG A O 1
ATOM 4682 N N . THR A 1 595 ? 3.199 14.332 68.249 1.00 73.50 595 THR A N 1
ATOM 4683 C CA . THR A 1 595 ? 2.382 14.653 69.426 1.00 73.50 595 THR A CA 1
ATOM 4684 C C . THR A 1 595 ? 1.625 15.968 69.225 1.00 73.50 595 THR A C 1
ATOM 4686 O O . THR A 1 595 ? 1.909 16.738 68.309 1.00 73.50 595 THR A O 1
ATOM 4689 N N . ALA A 1 596 ? 0.698 16.289 70.131 1.00 55.06 596 ALA A N 1
ATOM 4690 C CA . ALA A 1 596 ? -0.059 17.544 70.100 1.00 55.06 596 ALA A CA 1
ATOM 4691 C C . ALA A 1 596 ? 0.780 18.824 70.347 1.00 55.06 596 ALA A C 1
ATOM 4693 O O . ALA A 1 596 ? 0.217 19.917 70.359 1.00 55.06 596 ALA A O 1
ATOM 4694 N N . ARG A 1 597 ? 2.098 18.713 70.590 1.00 55.66 597 ARG A N 1
ATOM 4695 C CA . ARG A 1 597 ? 2.998 19.859 70.839 1.00 55.66 597 ARG A CA 1
ATOM 4696 C C . ARG A 1 597 ? 4.327 19.819 70.081 1.00 55.66 597 ARG A C 1
ATOM 4698 O O . ARG A 1 597 ? 4.953 20.865 69.961 1.00 55.66 597 ARG A O 1
ATOM 4705 N N . ASN A 1 598 ? 4.768 18.661 69.590 1.00 58.28 598 ASN A N 1
ATOM 4706 C CA . ASN A 1 598 ? 6.006 18.533 68.818 1.00 58.28 598 ASN A CA 1
ATOM 4707 C C . ASN A 1 598 ? 5.951 17.349 67.836 1.00 58.28 598 ASN A C 1
ATOM 4709 O O . ASN A 1 598 ? 5.212 16.390 68.067 1.00 58.28 598 ASN A O 1
ATOM 4713 N N . THR A 1 599 ? 6.764 17.405 66.779 1.00 65.06 599 THR A N 1
ATOM 4714 C CA . THR A 1 599 ? 7.030 16.280 65.869 1.00 65.06 599 THR A CA 1
ATOM 4715 C C . THR A 1 599 ? 8.525 15.971 65.893 1.00 65.06 599 THR A C 1
ATOM 4717 O O . THR A 1 599 ? 9.314 16.861 65.584 1.00 65.06 599 THR A O 1
ATOM 4720 N N . SER A 1 600 ? 8.915 14.746 66.244 1.00 73.81 600 SER A N 1
ATOM 4721 C CA . SER A 1 600 ? 10.286 14.245 66.085 1.00 73.81 600 SER A CA 1
ATOM 4722 C C . SER A 1 600 ? 10.371 13.262 64.918 1.00 73.81 600 SER A C 1
ATOM 4724 O O . SER A 1 600 ? 9.391 12.601 64.558 1.00 73.81 600 SER A O 1
ATOM 4726 N N . ILE A 1 601 ? 11.548 13.219 64.298 1.00 75.19 601 ILE A N 1
ATOM 4727 C CA . ILE A 1 601 ? 11.901 12.313 63.208 1.00 75.19 601 ILE A CA 1
ATOM 4728 C C . ILE A 1 601 ? 13.294 11.789 63.536 1.00 75.19 601 ILE A C 1
ATOM 4730 O O . ILE A 1 601 ? 14.270 12.528 63.417 1.00 75.19 601 ILE A O 1
ATOM 4734 N N . ASP A 1 602 ? 13.361 10.533 63.949 1.00 75.44 602 ASP A N 1
ATOM 4735 C CA . ASP A 1 602 ? 14.597 9.831 64.271 1.00 75.44 602 ASP A CA 1
ATOM 4736 C C . ASP A 1 602 ? 14.884 8.822 63.146 1.00 75.44 602 ASP A C 1
ATOM 4738 O O . ASP A 1 602 ? 13.969 8.173 62.629 1.00 75.44 602 ASP A O 1
ATOM 4742 N N . ILE A 1 603 ? 16.144 8.730 62.711 1.00 73.06 603 ILE A N 1
ATOM 4743 C CA . ILE A 1 603 ? 16.563 7.877 61.591 1.00 73.06 603 ILE A CA 1
ATOM 4744 C C . ILE A 1 603 ? 17.775 7.060 62.025 1.00 73.06 603 ILE A C 1
ATOM 4746 O O . ILE A 1 603 ? 18.838 7.616 62.301 1.00 73.06 603 ILE A O 1
ATOM 4750 N N . GLU A 1 604 ? 17.615 5.743 62.042 1.00 76.50 604 GLU A N 1
ATOM 4751 C CA . GLU A 1 604 ? 18.666 4.776 62.346 1.00 76.50 604 GLU A CA 1
ATOM 4752 C C . GLU A 1 604 ? 19.078 4.060 61.051 1.00 76.50 604 GLU A C 1
ATOM 4754 O O . GLU A 1 604 ? 18.230 3.628 60.265 1.00 76.50 604 GLU A O 1
ATOM 4759 N N . LEU A 1 605 ? 20.387 3.961 60.810 1.00 73.00 605 LEU A N 1
ATOM 4760 C CA . LEU A 1 605 ? 20.972 3.304 59.640 1.00 73.00 605 LEU A CA 1
ATOM 4761 C C . LEU A 1 605 ? 21.872 2.160 60.102 1.00 73.00 605 LEU A C 1
ATOM 4763 O O . LEU A 1 605 ? 22.884 2.389 60.764 1.00 73.00 605 LEU A O 1
ATOM 4767 N N . GLU A 1 606 ? 21.521 0.940 59.714 1.00 75.62 606 GLU A N 1
ATOM 4768 C CA . GLU A 1 606 ? 22.293 -0.268 60.007 1.00 75.62 606 GLU A CA 1
ATOM 4769 C C . GLU A 1 606 ? 22.923 -0.786 58.713 1.00 75.62 606 GLU A C 1
ATOM 4771 O O . GLU A 1 606 ? 22.252 -0.882 57.683 1.00 75.62 606 GLU A O 1
ATOM 4776 N N . HIS A 1 607 ? 24.205 -1.152 58.737 1.00 69.62 607 HIS A N 1
ATOM 4777 C CA . HIS A 1 607 ? 24.798 -1.893 57.626 1.00 69.62 607 HIS A CA 1
ATOM 4778 C C . HIS A 1 607 ? 24.462 -3.377 57.750 1.00 69.62 607 HIS A C 1
ATOM 4780 O O . HIS A 1 607 ? 24.707 -3.998 58.781 1.00 69.62 607 HIS A O 1
ATOM 4786 N N . LEU A 1 608 ? 23.922 -3.946 56.673 1.00 65.38 608 LEU A N 1
ATOM 4787 C CA . LEU A 1 608 ? 23.699 -5.379 56.559 1.00 65.38 608 LEU A CA 1
ATOM 4788 C C . LEU A 1 608 ? 25.025 -6.019 56.141 1.00 65.38 608 LEU A C 1
ATOM 4790 O O . LEU A 1 608 ? 25.421 -5.936 54.975 1.00 65.38 608 LEU A O 1
ATOM 4794 N N . GLU A 1 609 ? 25.726 -6.623 57.103 1.00 56.94 609 GLU A N 1
ATOM 4795 C CA . GLU A 1 609 ? 26.922 -7.415 56.817 1.00 56.94 609 GLU A CA 1
ATOM 4796 C C . GLU A 1 609 ? 26.597 -8.520 55.803 1.00 56.94 609 GLU A C 1
ATOM 4798 O O . GLU A 1 609 ? 25.524 -9.130 55.828 1.00 56.94 609 GLU A O 1
ATOM 4803 N N . GLN A 1 610 ? 27.525 -8.775 54.879 1.00 48.56 610 GLN A N 1
ATOM 4804 C CA . GLN A 1 610 ? 27.340 -9.822 53.883 1.00 48.56 610 GLN A CA 1
ATOM 4805 C C . GLN A 1 610 ? 27.430 -11.195 54.555 1.00 48.56 610 GLN A C 1
ATOM 4807 O O . GLN A 1 610 ? 28.513 -11.634 54.939 1.00 48.56 610 GLN A O 1
ATOM 4812 N N . ALA A 1 611 ? 26.302 -11.904 54.620 1.00 48.12 611 ALA A N 1
ATOM 4813 C CA . ALA A 1 611 ? 26.336 -13.361 54.626 1.00 48.12 611 ALA A CA 1
ATOM 4814 C C . ALA A 1 611 ? 27.042 -13.810 53.332 1.00 48.12 611 ALA A C 1
ATOM 4816 O O . ALA A 1 611 ? 26.600 -13.443 52.239 1.00 48.12 611 ALA A O 1
ATOM 4817 N N . GLY A 1 612 ? 28.182 -14.491 53.487 1.00 39.94 612 GLY A N 1
ATOM 4818 C CA . GLY A 1 612 ? 29.091 -14.875 52.396 1.00 39.94 612 GLY A CA 1
ATOM 4819 C C . GLY A 1 612 ? 28.674 -16.117 51.619 1.00 39.94 612 GLY A C 1
ATOM 4820 O O . GLY A 1 612 ? 27.868 -16.909 52.155 1.00 39.94 612 GLY A O 1
#

Foldseek 3Di:
DDDDDDDDDDDDYDDDDDDDDDDDDDDDDDDDDDDPDWPKDWAAADDDLVCLVVLVVQLPDAPLLLLLLVLVVLVQLVFQEWEWFQFLLGKIKIWTPGQWDPDPNLLRHQQPNPGDPLVCLFAVPRSCSSSNCLQWWKKKKWDGQPRPWIKIWIDYNCRNSRNDIIIIGTDRPHDPPTTMMIIIHGPCNVVCVVVADDPDDGVSSRVSSCVVCVVSVCLQQQCADHWYHYNNHTHNHDHQQRPFLDWDDDQQKIKGKDFADDDPPAFQEAPNSPGAHDDADWADALPTIMFIGMYGGTHSVWAADPDSSRYTDDDVVVVVVNVVRLLRRLQSQLVVLTHHQPVSCVVCVVVVHHHDHDAQWAAQDDQFFPAPPDDDDGPDIDHADLAAEEAQADDASLVSLQVCQLCVPPPNSRRYGYDDNSHPPPPSNLQHKYQHAKKKWFAADVDIDIDGPPDPDFDPDDPDAGQWIKMWTFIDGPNPTDIDITIGQKDFRDDPPCQLPLVRRRIGGHPPHDDALVNQLVSSLRRHYYADPDPPGDDSVVSSVVSSVNSSLVSCVHPPDPVSNVVVVVVVCCVVPPVVVQDPQKDKDWDWDDDPPDIDIDIDIGGRDDPD

Sequence (612 aa):
MAALRPRKKASPRGDRSQPDRYRQPWRSAPPRQGADMKNQTEIRACIDPAAVDKVTRFFNASTEQTLQEILQNARRSGATTVEITTEDDGRLSITDDGTGIDDPAALLAFGRSAWAADTRHGEDPAGMGVYALARTTATIASRPKGAPMGWQVELEPDHYTGRKAATVVDAAAAPAPSGTRVSFLPPDARWHARRAPASGDREAAAKWWLWVYGNAIRAAVRYYPLPVTINGKRAEQQEFLGEALYRRRWRGLEIGVFDTETHCGEPNLNFHGHAIRMEIPTVPTLLTQWHARIDVRRCPELELVLPARQEIVQSDFSKQLQEEARKTILQAMGVEAAEAGYRVFDKAREAGIALPIPAPALCPWEPQTARWDQQRDRSARRPVRPTDLLMDAHLDASDEQLLAHALKGTQLRREIHDADTRLEGYEWYDHLGRITRMDIDLVYGAETIRLRRPQTKWPRVPTKRPKAVRITLAVDRGGRKSNLHLDSDVAFVDTNDHAGCPDGAGIVLTETARIDQSDLEQLVTASFFSPDDGADADSIERQKAEFAEAARDAALRLLATPEQRIKQMVRNGIEDTVRKYVPRNSNATIRIERTARNTSIDIELEHLEQAG